Protein AF-A0A2D9IDE9-F1 (afdb_monomer_lite)

Secondary structure (DSSP, 8-state):
-HHHHHHHTTTT--TTSEEE-SSTT-EEE---SHHHHHHHHHHHHHHT--EEEEEE-----GGGPPEEEEEEE-TTGGG--TT------------TT--S---HHHHHHHHHHHHHHHHHHHHTTTT-HHHHHHHHHHHHHSPPHHHHHHHHHTT-SS--HHHHHHHHHHHHHHHHHHHHHHHHHHHHHHHHHTTSSSSTTS-----TT-SS--HHHHHHHHHHHHHHHHHHHHTTHHHHHHHHHT-EEEEE----SSSS--TTHHHHHHS-----PPPPGGGGGGPPPPPEEEEESS-SSEE-SSEEEEETTHHHHTTBGGG-GGGHHHHHHHHHHHHHHHHHHHHHHHHHHH-TTS-HHHHTT--EEEHHHHHHHHHHHHHHHHHHHHHHHHHHHHHTT-HHHHHHHHHHHHHHHHHHHHHHHHHHHHTSTT-HHHHHHHHHHHHHT-GGGGTSHHHHHHHHHHHHHGGGTT-TTHHHHHHHHHHHHHHSGGG-TT-TTHHHHHHHHHH-HHHHHHHHHHHHHHHHHIIIII--HHHHHHHH--SS-GGG-SS-EEETTTEEEPPPBS-HHHHHHHHS-BSS--HHHHHHHHHHHHHSB-----GGG-

pLDDT: mean 78.03, std 16.92, range [27.45, 98.25]

Structure (mmCIF, N/CA/C/O backbone):
data_AF-A0A2D9IDE9-F1
#
_entry.id   AF-A0A2D9IDE9-F1
#
loop_
_atom_site.group_PDB
_atom_site.id
_atom_site.type_symbol
_atom_site.label_atom_id
_atom_site.label_alt_id
_atom_site.label_comp_id
_atom_site.label_asym_id
_atom_site.label_entity_id
_atom_site.label_seq_id
_atom_site.pdbx_PDB_ins_code
_atom_site.Cartn_x
_atom_site.Cartn_y
_atom_site.Cartn_z
_atom_site.occupancy
_atom_site.B_iso_or_equiv
_atom_site.auth_seq_id
_atom_site.auth_comp_id
_atom_site.auth_asym_id
_atom_site.auth_atom_id
_atom_site.pdbx_PDB_model_num
ATOM 1 N N . MET A 1 1 ? 10.070 -7.033 -34.170 1.00 42.06 1 MET A N 1
ATOM 2 C CA . MET A 1 1 ? 11.084 -6.392 -33.313 1.00 42.06 1 MET A CA 1
ATOM 3 C C . MET A 1 1 ? 12.134 -7.372 -32.835 1.00 42.06 1 MET A C 1
ATOM 5 O O . MET A 1 1 ? 13.087 -7.530 -33.562 1.00 42.06 1 MET A O 1
ATOM 9 N N . TYR A 1 2 ? 12.007 -8.083 -31.712 1.00 41.81 2 TYR A N 1
ATOM 10 C CA . TYR A 1 2 ? 13.150 -8.846 -31.166 1.00 41.81 2 TYR A CA 1
ATOM 11 C C . TYR A 1 2 ? 13.712 -9.980 -32.053 1.00 41.81 2 TYR A C 1
ATOM 13 O O . TYR A 1 2 ? 14.916 -10.207 -32.024 1.00 41.81 2 TYR A O 1
ATOM 21 N N . ASN A 1 3 ? 12.882 -10.665 -32.849 1.00 37.94 3 ASN A N 1
ATOM 22 C CA . ASN A 1 3 ? 13.282 -11.901 -33.548 1.00 37.94 3 ASN A CA 1
ATOM 23 C C . ASN A 1 3 ? 14.329 -11.681 -34.651 1.00 37.94 3 ASN A C 1
ATOM 25 O O . ASN A 1 3 ? 15.224 -12.499 -34.807 1.00 37.94 3 ASN A O 1
ATOM 29 N N . GLU A 1 4 ? 14.261 -10.567 -35.387 1.00 43.75 4 GLU A N 1
ATOM 30 C CA . GLU A 1 4 ? 15.246 -10.266 -36.441 1.00 43.75 4 GLU A CA 1
ATOM 31 C C . GLU A 1 4 ? 16.600 -9.831 -35.861 1.00 43.75 4 GLU A C 1
ATOM 33 O O . GLU A 1 4 ? 17.638 -10.108 -36.454 1.00 43.75 4 GLU A O 1
ATOM 38 N N . LEU A 1 5 ? 16.604 -9.202 -34.676 1.00 45.38 5 LEU A N 1
ATOM 39 C CA . LEU A 1 5 ? 17.832 -8.826 -33.964 1.00 45.38 5 LEU A CA 1
ATOM 40 C C . LEU A 1 5 ? 18.596 -10.078 -33.490 1.00 45.38 5 LEU A C 1
ATOM 42 O O . LEU A 1 5 ? 19.822 -10.095 -33.443 1.00 45.38 5 LEU A O 1
ATOM 46 N N . GLN A 1 6 ? 17.864 -11.137 -33.131 1.00 44.41 6 GLN A N 1
ATOM 47 C CA . GLN A 1 6 ? 18.376 -12.335 -32.461 1.00 44.41 6 GLN A CA 1
ATOM 48 C C . GLN A 1 6 ? 19.184 -13.283 -33.333 1.00 44.41 6 GLN A C 1
ATOM 50 O O . GLN A 1 6 ? 20.200 -13.805 -32.879 1.00 44.41 6 GLN A O 1
ATOM 55 N N . THR A 1 7 ? 18.774 -13.507 -34.574 1.00 49.62 7 THR A N 1
ATOM 56 C CA . THR A 1 7 ? 19.414 -14.552 -35.381 1.00 49.62 7 THR A CA 1
ATOM 57 C C . THR A 1 7 ? 20.647 -14.053 -36.129 1.00 49.62 7 THR A C 1
ATOM 59 O O . THR A 1 7 ? 21.540 -14.849 -36.387 1.00 49.62 7 THR A O 1
ATOM 62 N N . GLU A 1 8 ? 20.717 -12.762 -36.468 1.00 52.06 8 GLU A N 1
ATOM 63 C CA . GLU A 1 8 ? 21.784 -12.223 -37.327 1.00 52.06 8 GLU A CA 1
ATOM 64 C C . GLU A 1 8 ? 22.810 -11.360 -36.572 1.00 52.06 8 GLU A C 1
ATOM 66 O O . GLU A 1 8 ? 24.004 -11.439 -36.866 1.00 52.06 8 GLU A O 1
ATOM 71 N N . LEU A 1 9 ? 22.368 -10.571 -35.580 1.00 52.62 9 LEU A N 1
ATOM 72 C CA . LEU A 1 9 ? 23.248 -9.737 -34.750 1.00 52.62 9 LEU A CA 1
ATOM 73 C C . LEU A 1 9 ? 23.774 -10.536 -33.550 1.00 52.62 9 LEU A C 1
ATOM 75 O O . LEU A 1 9 ? 24.980 -10.688 -33.388 1.00 52.62 9 LEU A O 1
ATOM 79 N N . PHE A 1 10 ? 22.892 -11.126 -32.735 1.00 56.78 10 PHE A N 1
ATOM 80 C CA . PHE A 1 10 ? 23.319 -11.848 -31.527 1.00 56.78 10 PHE A CA 1
ATOM 81 C C . PHE A 1 10 ? 24.116 -13.133 -31.808 1.00 56.78 10 PHE A C 1
ATOM 83 O O . PHE A 1 10 ? 24.872 -13.563 -30.943 1.00 56.78 10 PHE A O 1
ATOM 90 N N . SER A 1 11 ? 24.014 -13.726 -33.004 1.00 55.84 11 SER A N 1
ATOM 91 C CA . SER A 1 11 ? 24.905 -14.824 -33.416 1.00 55.84 11 SER A CA 1
ATOM 92 C C . SER A 1 11 ? 26.345 -14.366 -33.681 1.00 55.84 11 SER A C 1
ATOM 94 O O . SER A 1 11 ? 27.252 -15.197 -33.702 1.00 55.84 11 SER A O 1
ATOM 96 N N . LYS A 1 12 ? 26.541 -13.069 -33.958 1.00 55.78 12 LYS A N 1
ATOM 97 C CA . LYS A 1 12 ? 27.844 -12.442 -34.228 1.00 55.78 12 LYS A CA 1
ATOM 98 C C . LYS A 1 12 ? 28.440 -11.786 -32.977 1.00 55.78 12 LYS A C 1
ATOM 100 O O . LYS A 1 12 ? 29.659 -11.754 -32.853 1.00 55.78 12 LYS A O 1
ATOM 105 N N . LEU A 1 13 ? 27.595 -11.349 -32.041 1.00 53.41 13 LEU A N 1
ATOM 106 C CA . LEU A 1 13 ? 28.005 -10.792 -30.751 1.00 53.41 13 LEU A CA 1
ATOM 107 C C . LEU A 1 13 ? 28.599 -11.880 -29.839 1.00 53.41 13 LEU A C 1
ATOM 109 O O . LEU A 1 13 ? 27.983 -12.921 -29.589 1.00 53.41 13 LEU A O 1
ATOM 113 N N . LYS A 1 14 ? 29.791 -11.635 -29.298 1.00 52.34 14 LYS A N 1
ATOM 114 C CA . LYS A 1 14 ? 30.396 -12.451 -28.241 1.00 52.34 14 LYS A CA 1
ATOM 115 C C . LYS A 1 14 ? 29.742 -12.124 -26.894 1.00 52.34 14 LYS A C 1
ATOM 117 O O . LYS A 1 14 ? 29.057 -11.120 -26.694 1.00 52.34 14 LYS A O 1
ATOM 122 N N . LEU A 1 15 ? 29.965 -13.009 -25.925 1.00 48.19 15 LEU A N 1
ATOM 123 C CA . LEU A 1 15 ? 29.579 -12.799 -24.530 1.00 48.19 15 LEU A CA 1
ATOM 124 C C . LEU A 1 15 ? 30.257 -11.523 -23.996 1.00 48.19 15 LEU A C 1
ATOM 126 O O . LEU A 1 15 ? 31.466 -11.523 -23.785 1.00 48.19 15 LEU A O 1
ATOM 130 N N . GLY A 1 16 ? 29.472 -10.468 -23.762 1.00 52.81 16 GLY A N 1
ATOM 131 C CA . GLY A 1 16 ? 29.961 -9.160 -23.300 1.00 52.81 16 GLY A CA 1
ATOM 132 C C . GLY A 1 16 ? 29.638 -7.989 -24.232 1.00 52.81 16 GLY A C 1
ATOM 133 O O . GLY A 1 16 ? 29.608 -6.854 -23.758 1.00 52.81 16 GLY A O 1
ATOM 134 N N . ASP A 1 17 ? 29.295 -8.263 -25.494 1.00 60.16 17 ASP A N 1
ATOM 135 C CA . ASP A 1 17 ? 29.157 -7.237 -26.544 1.00 60.16 17 ASP A CA 1
ATOM 136 C C . ASP A 1 17 ? 27.770 -6.558 -26.556 1.00 60.16 17 ASP A C 1
ATOM 138 O O . ASP A 1 17 ? 27.530 -5.597 -27.281 1.00 60.16 17 ASP A O 1
ATOM 142 N N . GLY A 1 18 ? 26.829 -7.028 -25.729 1.00 60.59 18 GLY A N 1
ATOM 143 C CA . GLY A 1 18 ? 25.476 -6.480 -25.620 1.00 60.59 18 GLY A CA 1
ATOM 144 C C . GLY A 1 18 ? 24.990 -6.427 -24.174 1.00 60.59 18 GLY A C 1
ATOM 145 O O . GLY A 1 18 ? 25.112 -7.399 -23.429 1.00 60.59 18 GLY A O 1
ATOM 146 N N . TRP A 1 19 ? 24.448 -5.281 -23.766 1.00 67.25 19 TRP A N 1
ATOM 147 C CA . TRP A 1 19 ? 23.987 -5.007 -22.407 1.00 67.25 19 TRP A CA 1
ATOM 148 C C . TRP A 1 19 ? 22.511 -4.600 -22.423 1.00 67.25 19 TRP A C 1
ATOM 150 O O . TRP A 1 19 ? 22.120 -3.617 -23.057 1.00 67.25 19 TRP A O 1
ATOM 160 N N . LEU A 1 20 ? 21.684 -5.341 -21.680 1.00 66.75 20 LEU A N 1
ATOM 161 C CA . LEU A 1 20 ? 20.317 -4.931 -21.367 1.00 66.75 20 LEU A CA 1
ATOM 162 C C . LEU A 1 20 ? 20.356 -3.960 -20.186 1.00 66.75 20 LEU A C 1
ATOM 164 O O . LEU A 1 20 ? 20.852 -4.295 -19.109 1.00 66.75 20 LEU A O 1
ATOM 168 N N . THR A 1 21 ? 19.815 -2.764 -20.378 1.00 70.31 21 THR A N 1
ATOM 169 C CA . THR A 1 21 ? 19.781 -1.744 -19.323 1.00 70.31 21 THR A CA 1
ATOM 170 C C . THR A 1 21 ? 18.435 -1.747 -18.587 1.00 70.31 21 THR A C 1
ATOM 172 O O . THR A 1 21 ? 17.471 -2.384 -19.012 1.00 70.31 21 THR A O 1
ATOM 175 N N . LEU A 1 22 ? 18.339 -0.999 -17.482 1.00 69.00 22 LEU A N 1
ATOM 176 C CA . LEU A 1 22 ? 17.070 -0.774 -16.774 1.00 69.00 22 LEU A CA 1
ATOM 177 C C . LEU A 1 22 ? 16.202 0.326 -17.402 1.00 69.00 22 LEU A C 1
ATOM 179 O O . LEU A 1 22 ? 15.096 0.584 -16.914 1.00 69.00 22 LEU A O 1
ATOM 183 N N . GLY A 1 23 ? 16.660 0.957 -18.481 1.00 70.81 23 GLY A N 1
ATOM 184 C CA . GLY A 1 23 ? 15.837 1.841 -19.291 1.00 70.81 23 GLY A CA 1
ATOM 185 C C . GLY A 1 23 ? 14.775 1.083 -20.080 1.00 70.81 23 GLY A C 1
ATOM 186 O O . GLY A 1 23 ? 14.683 -0.145 -20.032 1.00 70.81 23 GLY A O 1
ATOM 187 N N . TYR A 1 24 ? 13.910 1.819 -20.772 1.00 69.12 24 TYR A N 1
ATOM 188 C CA . TYR A 1 24 ? 12.757 1.218 -21.433 1.00 69.12 24 TYR A CA 1
ATOM 189 C C . TYR A 1 24 ? 13.172 0.622 -22.775 1.00 69.12 24 TYR A C 1
ATOM 191 O O . TYR A 1 24 ? 13.404 1.370 -23.719 1.00 69.12 24 TYR A O 1
ATOM 199 N N . TYR A 1 25 ? 13.277 -0.709 -22.851 1.00 61.88 25 TYR A N 1
ATOM 200 C CA . TYR A 1 25 ? 13.777 -1.428 -24.035 1.00 61.88 25 TYR A CA 1
ATOM 201 C C . TYR A 1 25 ? 15.125 -0.912 -24.556 1.00 61.88 25 TYR A C 1
ATOM 203 O O . TYR A 1 25 ? 15.403 -0.941 -25.752 1.00 61.88 25 TYR A O 1
ATOM 211 N N . ASN A 1 26 ? 15.963 -0.427 -23.646 1.00 69.38 26 ASN A N 1
ATOM 212 C CA . ASN A 1 26 ? 17.259 0.121 -23.987 1.00 69.38 26 ASN A CA 1
ATOM 213 C C . ASN A 1 26 ? 18.296 -0.995 -24.035 1.00 69.38 26 ASN A C 1
ATOM 215 O O . ASN A 1 26 ? 18.638 -1.586 -23.001 1.00 69.38 26 ASN A O 1
ATOM 219 N N . PHE A 1 27 ? 18.820 -1.206 -25.232 1.00 73.12 27 PHE A N 1
ATOM 220 C CA . PHE A 1 27 ? 19.991 -2.022 -25.476 1.00 73.12 27 PHE A CA 1
ATOM 221 C C . PHE A 1 27 ? 21.198 -1.141 -25.712 1.00 73.12 27 PHE A C 1
ATOM 223 O O . PHE A 1 27 ? 21.112 -0.139 -26.419 1.00 73.12 27 PHE A O 1
ATOM 230 N N . VAL A 1 28 ? 22.319 -1.547 -25.135 1.00 76.44 28 VAL A N 1
ATOM 231 C CA . VAL A 1 28 ? 23.626 -1.003 -25.477 1.00 76.44 28 VAL A CA 1
ATOM 232 C C . VAL A 1 28 ? 24.385 -2.115 -26.176 1.00 76.44 28 VAL A C 1
ATOM 234 O O . VAL A 1 28 ? 24.528 -3.203 -25.621 1.00 76.44 28 VAL A O 1
ATOM 237 N N . PHE A 1 29 ? 24.833 -1.845 -27.394 1.00 78.31 29 PHE A N 1
ATOM 238 C CA . PHE A 1 29 ? 25.668 -2.754 -28.165 1.00 78.31 29 PHE A CA 1
ATOM 239 C C . PHE A 1 29 ? 27.051 -2.134 -28.312 1.00 78.31 29 PHE A C 1
ATOM 241 O O . PHE A 1 29 ? 27.166 -0.948 -28.620 1.00 78.31 29 PHE A O 1
ATOM 248 N N . PHE A 1 30 ? 28.079 -2.938 -28.079 1.00 79.75 30 PHE A N 1
ATOM 249 C CA . PHE A 1 30 ? 29.457 -2.610 -28.404 1.00 79.75 30 PHE A CA 1
ATOM 250 C C . PHE A 1 30 ? 29.744 -3.242 -29.761 1.00 79.75 30 PHE A C 1
ATOM 252 O O . PHE A 1 30 ? 29.710 -4.462 -29.891 1.00 79.75 30 PHE A O 1
ATOM 259 N N . LEU A 1 31 ? 29.925 -2.402 -30.777 1.00 82.69 31 LEU A N 1
ATOM 260 C CA . LEU A 1 31 ? 30.106 -2.830 -32.162 1.00 82.69 31 LEU A CA 1
ATOM 261 C C . LEU A 1 31 ? 31.548 -2.538 -32.575 1.00 82.69 31 LEU A C 1
ATOM 263 O O . LEU A 1 31 ? 32.043 -1.440 -32.319 1.00 82.69 31 LEU A O 1
ATOM 267 N N . GLU A 1 32 ? 32.215 -3.513 -33.192 1.00 81.38 32 GLU A N 1
ATOM 268 C CA . GLU A 1 32 ? 33.626 -3.401 -33.595 1.00 81.38 32 GLU A CA 1
ATOM 269 C C . GLU A 1 32 ? 33.769 -3.103 -35.099 1.00 81.38 32 GLU A C 1
ATOM 271 O O . GLU A 1 32 ? 34.848 -2.712 -35.548 1.00 81.38 32 GLU A O 1
ATOM 276 N N . SER A 1 33 ? 32.704 -3.286 -35.893 1.00 82.50 33 SER A N 1
ATOM 277 C CA . SER A 1 33 ? 32.753 -3.170 -37.358 1.00 82.50 33 SER A CA 1
ATOM 278 C C . SER A 1 33 ? 31.588 -2.390 -37.980 1.00 82.50 33 SER A C 1
ATOM 280 O O . SER A 1 33 ? 30.450 -2.437 -37.511 1.00 82.50 33 SER A O 1
ATOM 282 N N . ASP A 1 34 ? 31.857 -1.733 -39.113 1.00 82.69 34 ASP A N 1
ATOM 283 C CA . ASP A 1 34 ? 30.854 -0.996 -39.901 1.00 82.69 34 ASP A CA 1
ATOM 284 C C . ASP A 1 34 ? 29.711 -1.894 -40.417 1.00 82.69 34 ASP A C 1
ATOM 286 O O . ASP A 1 34 ? 28.575 -1.439 -40.579 1.00 82.69 34 ASP A O 1
ATOM 290 N N . ASP A 1 35 ? 29.988 -3.182 -40.647 1.00 82.00 35 ASP A N 1
ATOM 291 C CA . ASP A 1 35 ? 28.985 -4.170 -41.060 1.00 82.00 35 ASP A CA 1
ATOM 292 C C . ASP A 1 35 ? 27.948 -4.409 -39.948 1.00 82.00 35 ASP A C 1
ATOM 294 O O . ASP A 1 35 ? 26.750 -4.514 -40.217 1.00 82.00 35 ASP A O 1
ATOM 298 N N . GLU A 1 36 ? 28.388 -4.468 -38.687 1.00 80.62 36 GLU A N 1
ATOM 299 C CA . GLU A 1 36 ? 27.498 -4.614 -37.528 1.00 80.62 36 GLU A CA 1
ATOM 300 C C . GLU A 1 36 ? 26.668 -3.350 -37.294 1.00 80.62 36 GLU A C 1
ATOM 302 O O . GLU A 1 36 ? 25.471 -3.440 -37.007 1.00 80.62 36 GLU A O 1
ATOM 307 N N . VAL A 1 37 ? 27.284 -2.176 -37.468 1.00 83.62 37 VAL A N 1
ATOM 308 C CA . VAL A 1 37 ? 26.596 -0.878 -37.402 1.00 83.62 37 VAL A CA 1
ATOM 309 C C . VAL A 1 37 ? 25.499 -0.805 -38.465 1.00 83.62 37 VAL A C 1
ATOM 311 O O . VAL A 1 37 ? 24.356 -0.472 -38.149 1.00 83.62 37 VAL A O 1
ATOM 314 N N . SER A 1 38 ? 25.816 -1.177 -39.707 1.00 84.38 38 SER A N 1
ATOM 315 C CA . SER A 1 38 ? 24.858 -1.187 -40.821 1.00 84.38 38 SER A CA 1
ATOM 316 C C . SER A 1 38 ? 23.686 -2.133 -40.554 1.00 84.38 38 SER A C 1
ATOM 318 O O . SER A 1 38 ? 22.530 -1.770 -40.763 1.00 84.38 38 SER A O 1
ATOM 320 N N . LEU A 1 39 ? 23.963 -3.315 -39.998 1.00 82.25 39 LEU A N 1
ATOM 321 C CA . LEU A 1 39 ? 22.931 -4.287 -39.639 1.00 82.25 39 LEU A CA 1
ATOM 322 C C . LEU A 1 39 ? 21.986 -3.764 -38.544 1.00 82.25 39 LEU A C 1
ATOM 324 O O . LEU A 1 39 ? 20.774 -3.997 -38.609 1.00 82.25 39 LEU A O 1
ATOM 328 N N . LEU A 1 40 ? 22.514 -3.034 -37.554 1.00 81.62 40 LEU A N 1
ATOM 329 C CA . LEU A 1 40 ? 21.703 -2.389 -36.518 1.00 81.62 40 LEU A CA 1
ATOM 330 C C . LEU A 1 40 ? 20.856 -1.240 -37.091 1.00 81.62 40 LEU A C 1
ATOM 332 O O . LEU A 1 40 ? 19.686 -1.109 -36.726 1.00 81.62 40 LEU A O 1
ATOM 336 N N . ILE A 1 41 ? 21.410 -0.441 -38.007 1.00 84.69 41 ILE A N 1
ATOM 337 C CA . ILE A 1 41 ? 20.674 0.623 -38.707 1.00 84.69 41 ILE A CA 1
ATOM 338 C C . ILE A 1 41 ? 19.493 0.027 -39.486 1.00 84.69 41 ILE A C 1
ATOM 340 O O . ILE A 1 41 ? 18.348 0.444 -39.290 1.00 84.69 41 ILE A O 1
ATOM 344 N N . ASP A 1 42 ? 19.742 -1.001 -40.299 1.00 80.56 42 ASP A N 1
ATOM 345 C CA . ASP A 1 42 ? 18.706 -1.691 -41.075 1.00 80.56 42 ASP A CA 1
ATOM 346 C C . ASP A 1 42 ? 17.626 -2.293 -40.174 1.00 80.56 42 ASP A C 1
ATOM 348 O O . ASP A 1 42 ? 16.429 -2.250 -40.479 1.00 80.56 42 ASP A O 1
ATOM 352 N N . PHE A 1 43 ? 18.035 -2.858 -39.038 1.00 79.19 43 PHE A N 1
ATOM 353 C CA . PHE A 1 43 ? 17.104 -3.329 -38.026 1.00 79.19 43 PHE A CA 1
ATOM 354 C C . PHE A 1 43 ? 16.212 -2.197 -37.506 1.00 79.19 43 PHE A C 1
ATOM 356 O O . PHE A 1 43 ? 14.988 -2.365 -37.448 1.00 79.19 43 PHE A O 1
ATOM 363 N N . CYS A 1 44 ? 16.810 -1.061 -37.137 1.00 80.12 44 CYS A N 1
ATOM 364 C CA . CYS A 1 44 ? 16.096 0.090 -36.604 1.00 80.12 44 CYS A CA 1
ATOM 365 C C . CYS A 1 44 ? 15.061 0.632 -37.593 1.00 80.12 44 CYS A C 1
ATOM 367 O O . CYS A 1 44 ? 13.912 0.841 -37.200 1.00 80.12 44 CYS A O 1
ATOM 369 N N . HIS A 1 45 ? 15.416 0.761 -38.872 1.00 80.81 45 HIS A N 1
ATOM 370 C CA . HIS A 1 45 ? 14.478 1.179 -39.916 1.00 80.81 45 HIS A CA 1
ATOM 371 C C . HIS A 1 45 ? 13.335 0.180 -40.121 1.00 80.81 45 HIS A C 1
ATOM 373 O O . HIS A 1 45 ? 12.171 0.581 -40.155 1.00 80.81 45 HIS A O 1
ATOM 379 N N . ARG A 1 46 ? 13.630 -1.126 -40.206 1.00 75.62 46 ARG A N 1
ATOM 380 C CA . ARG A 1 46 ? 12.598 -2.170 -40.382 1.00 75.62 46 ARG A CA 1
ATOM 381 C C . ARG A 1 46 ? 11.582 -2.210 -39.247 1.00 75.62 46 ARG A C 1
ATOM 383 O O . ARG A 1 46 ? 10.435 -2.600 -39.457 1.00 75.62 46 ARG A O 1
ATOM 390 N N . ASN A 1 47 ? 12.020 -1.857 -38.045 1.00 69.88 47 ASN A N 1
ATOM 391 C CA . ASN A 1 47 ? 11.257 -2.050 -36.822 1.00 69.88 47 ASN A CA 1
ATOM 392 C C . ASN A 1 47 ? 10.758 -0.745 -36.186 1.00 69.88 47 ASN A C 1
ATOM 394 O O . ASN A 1 47 ? 10.182 -0.806 -35.101 1.00 69.88 47 ASN A O 1
ATOM 398 N N . ASP A 1 48 ? 10.945 0.399 -36.850 1.00 73.88 48 ASP A N 1
ATOM 399 C CA . ASP A 1 48 ? 10.566 1.723 -36.339 1.00 73.88 48 ASP A CA 1
ATOM 400 C C . ASP A 1 48 ? 11.204 2.029 -34.961 1.00 73.88 48 ASP A C 1
ATOM 402 O O . ASP A 1 48 ? 10.594 2.598 -34.052 1.00 73.88 48 ASP A O 1
ATOM 406 N N . CYS A 1 49 ? 12.468 1.619 -34.788 1.00 74.00 49 CYS A N 1
ATOM 407 C CA . CYS A 1 49 ? 13.244 1.852 -33.571 1.00 74.00 49 CYS A CA 1
ATOM 408 C C . CYS A 1 49 ? 14.142 3.085 -33.705 1.00 74.00 49 CYS A C 1
ATOM 410 O O . CYS A 1 49 ? 14.875 3.235 -34.678 1.00 74.00 49 CYS A O 1
ATOM 412 N N . ARG A 1 50 ? 14.173 3.912 -32.658 1.00 78.44 50 ARG A N 1
ATOM 413 C CA . ARG A 1 50 ? 15.150 4.999 -32.526 1.00 78.44 50 ARG A CA 1
ATOM 414 C C . ARG A 1 50 ? 16.445 4.492 -31.913 1.00 78.44 50 ARG A C 1
ATOM 416 O O . ARG A 1 50 ? 16.391 3.702 -30.970 1.00 78.44 50 ARG A O 1
ATOM 423 N N . ALA A 1 51 ? 17.578 4.987 -32.393 1.00 81.50 51 ALA A N 1
ATOM 424 C CA . ALA A 1 51 ? 18.887 4.660 -31.838 1.00 81.50 51 ALA A CA 1
ATOM 425 C C . ALA A 1 51 ? 19.839 5.857 -31.888 1.00 81.50 51 ALA A C 1
ATOM 427 O O . ALA A 1 51 ? 19.653 6.788 -32.669 1.00 81.50 51 ALA A O 1
ATOM 428 N N . GLU A 1 52 ? 20.863 5.801 -31.044 1.00 83.06 52 GLU A N 1
ATOM 429 C CA . GLU A 1 52 ? 22.028 6.675 -31.120 1.00 83.06 52 GLU A CA 1
ATOM 430 C C . GLU A 1 52 ? 23.262 5.806 -31.325 1.00 83.06 52 GLU A C 1
ATOM 432 O O . GLU A 1 52 ? 23.455 4.833 -30.592 1.00 83.06 52 GLU A O 1
ATOM 437 N N . ILE A 1 53 ? 24.098 6.163 -32.293 1.00 85.25 53 ILE A N 1
ATOM 438 C CA . ILE A 1 53 ? 25.365 5.483 -32.557 1.00 85.25 53 ILE A CA 1
ATOM 439 C C . ILE A 1 53 ? 26.477 6.427 -32.139 1.00 85.25 53 ILE A C 1
ATOM 441 O O . ILE A 1 53 ? 26.640 7.503 -32.711 1.00 85.25 53 ILE A O 1
ATOM 445 N N . TRP A 1 54 ? 27.205 6.027 -31.106 1.00 84.69 54 TRP A N 1
ATOM 446 C CA . TRP A 1 54 ? 28.287 6.804 -30.527 1.00 84.69 54 TRP A CA 1
ATOM 447 C C . TRP A 1 54 ? 29.599 6.237 -31.055 1.00 84.69 54 TRP A C 1
ATOM 449 O O . TRP A 1 54 ? 29.977 5.119 -30.708 1.00 84.69 54 TRP A O 1
ATOM 459 N N . HIS A 1 55 ? 30.282 6.999 -31.900 1.00 82.94 55 HIS A N 1
ATOM 460 C CA . HIS A 1 55 ? 31.584 6.622 -32.437 1.00 82.94 55 HIS A CA 1
ATOM 461 C C . HIS A 1 55 ? 32.650 6.978 -31.397 1.00 82.94 55 HIS A C 1
ATOM 463 O O . HIS A 1 55 ? 32.772 8.130 -30.976 1.00 82.94 55 HIS A O 1
ATOM 469 N N . VAL A 1 56 ? 33.340 5.966 -30.873 1.00 77.19 56 VAL A N 1
ATOM 470 C CA . VAL A 1 56 ? 34.314 6.127 -29.785 1.00 77.19 56 VAL A CA 1
ATOM 471 C C . VAL A 1 56 ? 35.719 6.173 -30.376 1.00 77.19 56 VAL A C 1
ATOM 473 O O . VAL A 1 56 ? 36.107 5.287 -31.128 1.00 77.19 56 VAL A O 1
ATOM 476 N N . LEU A 1 57 ? 36.476 7.219 -30.036 1.00 68.12 57 LEU A N 1
ATOM 477 C CA . LEU A 1 57 ? 37.753 7.545 -30.677 1.00 68.12 57 LEU A CA 1
ATOM 478 C C . LEU A 1 57 ? 38.971 6.751 -30.174 1.00 68.12 57 LEU A C 1
ATOM 480 O O . LEU A 1 57 ? 39.973 6.728 -30.885 1.00 68.12 57 LEU A O 1
ATOM 484 N N . ASP A 1 58 ? 38.949 6.186 -28.958 1.00 61.09 58 ASP A N 1
ATOM 485 C CA . ASP A 1 58 ? 40.153 5.589 -28.353 1.00 61.09 58 ASP A CA 1
ATOM 486 C C . ASP A 1 58 ? 39.846 4.487 -27.316 1.00 61.09 58 ASP A C 1
ATOM 488 O O . ASP A 1 58 ? 38.839 4.557 -26.608 1.00 61.09 58 ASP A O 1
ATOM 492 N N . GLU A 1 59 ? 40.755 3.510 -27.183 1.00 54.12 59 GLU A N 1
ATOM 493 C CA . GLU A 1 59 ? 40.714 2.386 -26.216 1.00 54.12 59 GLU A CA 1
ATOM 494 C C . GLU A 1 59 ? 41.010 2.817 -24.759 1.00 54.12 59 GLU A C 1
ATOM 496 O O . GLU A 1 59 ? 41.221 1.983 -23.875 1.00 54.12 59 GLU A O 1
ATOM 501 N N . SER A 1 60 ? 41.083 4.120 -24.476 1.00 46.03 60 SER A N 1
ATOM 502 C CA . SER A 1 60 ? 41.371 4.610 -23.128 1.00 46.03 60 SER A CA 1
ATOM 503 C C . SER A 1 60 ? 40.215 4.291 -22.179 1.00 46.03 60 SER A C 1
ATOM 505 O O . SER A 1 60 ? 39.065 4.539 -22.530 1.00 46.03 60 SER A O 1
ATOM 507 N N . ASP A 1 61 ? 40.550 3.755 -20.995 1.00 47.62 61 ASP A N 1
ATOM 508 C CA . ASP A 1 61 ? 39.662 3.361 -19.889 1.00 47.62 61 ASP A CA 1
ATOM 509 C C . ASP A 1 61 ? 38.267 4.013 -19.921 1.00 47.62 61 ASP A C 1
ATOM 511 O O . ASP A 1 61 ? 38.148 5.232 -20.036 1.00 47.62 61 ASP A O 1
ATOM 515 N N . ILE A 1 62 ? 37.220 3.210 -19.674 1.00 50.00 62 ILE A N 1
ATOM 516 C CA . ILE A 1 62 ? 35.780 3.576 -19.610 1.00 50.00 62 ILE A CA 1
ATOM 517 C C . ILE A 1 62 ? 35.497 4.901 -18.854 1.00 50.00 62 ILE A C 1
ATOM 519 O O . ILE A 1 62 ? 34.450 5.519 -19.039 1.00 50.00 62 ILE A O 1
ATOM 523 N N . ALA A 1 63 ? 36.420 5.352 -18.004 1.00 48.16 63 ALA A N 1
ATOM 524 C CA . ALA A 1 63 ? 36.366 6.615 -17.282 1.00 48.16 63 ALA A CA 1
ATOM 525 C C . ALA A 1 63 ? 36.496 7.893 -18.147 1.00 48.16 63 ALA A C 1
ATOM 527 O O . ALA A 1 63 ? 36.069 8.941 -17.663 1.00 48.16 63 ALA A O 1
ATOM 528 N N . ASP A 1 64 ? 37.053 7.849 -19.368 1.00 50.47 64 ASP A N 1
ATOM 529 C CA . ASP A 1 64 ? 37.281 9.052 -20.201 1.00 50.47 64 ASP A CA 1
ATOM 530 C C . ASP A 1 64 ? 37.010 8.802 -21.703 1.00 50.47 64 ASP A C 1
ATOM 532 O O . ASP A 1 64 ? 37.852 9.031 -22.572 1.00 50.47 64 ASP A O 1
ATOM 536 N N . ILE A 1 65 ? 35.809 8.298 -22.016 1.00 58.00 65 ILE A N 1
ATOM 537 C CA . ILE A 1 65 ? 35.364 8.040 -23.395 1.00 58.00 65 ILE A CA 1
ATOM 538 C C . ILE A 1 65 ? 35.236 9.365 -24.159 1.00 58.00 65 ILE A C 1
ATOM 540 O O . ILE A 1 65 ? 34.381 10.202 -23.854 1.00 58.00 65 ILE A O 1
ATOM 544 N N . ARG A 1 66 ? 36.049 9.534 -25.207 1.00 62.22 66 ARG A N 1
ATOM 545 C CA . ARG A 1 66 ? 35.906 10.623 -26.182 1.00 62.22 66 ARG A CA 1
ATOM 546 C C . ARG A 1 66 ? 35.118 10.131 -27.387 1.00 62.22 66 ARG A C 1
ATOM 548 O O . ARG A 1 66 ? 35.508 9.163 -28.031 1.00 62.22 66 ARG A O 1
ATOM 555 N N . CYS A 1 67 ? 34.025 10.822 -27.686 1.00 66.62 67 CYS A N 1
ATOM 556 C CA . CYS A 1 67 ? 33.189 10.559 -28.849 1.00 66.62 67 CYS A CA 1
ATOM 557 C C . CYS A 1 67 ? 33.464 11.627 -29.918 1.00 66.62 67 CYS A C 1
ATOM 559 O O . CYS A 1 67 ? 33.414 12.820 -29.605 1.00 66.62 67 CYS A O 1
ATOM 561 N N . ASP A 1 68 ? 33.798 11.227 -31.146 1.00 70.12 68 ASP A N 1
ATOM 562 C CA . ASP A 1 68 ? 33.943 12.158 -32.279 1.00 70.12 68 ASP A CA 1
ATOM 563 C C . ASP A 1 68 ? 32.608 12.505 -32.918 1.00 70.12 68 ASP A C 1
ATOM 565 O O . ASP A 1 68 ? 32.420 13.631 -33.392 1.00 70.12 68 ASP A O 1
ATOM 569 N N . LYS A 1 69 ? 31.695 11.535 -32.954 1.00 81.06 69 LYS A N 1
ATOM 570 C CA . LYS A 1 69 ? 30.459 11.631 -33.712 1.00 81.06 69 LYS A CA 1
ATOM 571 C C . LYS A 1 69 ? 29.341 10.851 -33.037 1.00 81.06 69 LYS A C 1
ATOM 573 O O . LYS A 1 69 ? 29.519 9.712 -32.618 1.00 81.06 69 LYS A O 1
ATOM 578 N N . ILE A 1 70 ? 28.162 11.463 -32.994 1.00 81.50 70 ILE A N 1
ATOM 579 C CA . ILE A 1 70 ? 26.927 10.807 -32.570 1.00 81.50 70 ILE A CA 1
ATOM 580 C C . ILE A 1 70 ? 25.952 10.877 -33.735 1.00 81.50 70 ILE A C 1
ATOM 582 O O . ILE A 1 70 ? 25.540 11.971 -34.129 1.00 81.50 70 ILE A O 1
ATOM 586 N N . ASP A 1 71 ? 25.612 9.716 -34.286 1.00 84.19 71 ASP A N 1
ATOM 587 C CA . ASP A 1 71 ? 24.577 9.587 -35.305 1.00 84.19 71 ASP A CA 1
ATOM 588 C C . ASP A 1 71 ? 23.239 9.262 -34.643 1.00 84.19 71 ASP A C 1
ATOM 590 O O . ASP A 1 71 ? 23.161 8.434 -33.733 1.00 84.19 71 ASP A O 1
ATOM 594 N N . TYR A 1 72 ? 22.176 9.910 -35.111 1.00 83.81 72 TYR A N 1
ATOM 595 C CA . TYR A 1 72 ? 20.818 9.698 -34.626 1.00 83.81 72 TYR A CA 1
ATOM 596 C C . TYR A 1 72 ? 20.018 8.972 -35.698 1.00 83.81 72 TYR A C 1
ATOM 598 O O . TYR A 1 72 ? 19.966 9.421 -36.841 1.00 83.81 72 TYR A O 1
ATOM 606 N N . ILE A 1 73 ? 19.379 7.869 -35.319 1.00 81.31 73 ILE A N 1
ATOM 607 C CA . ILE A 1 73 ? 18.425 7.166 -36.173 1.00 81.31 73 ILE A CA 1
ATOM 608 C C . ILE A 1 73 ? 17.024 7.513 -35.676 1.00 81.31 73 ILE A C 1
ATOM 610 O O . ILE A 1 73 ? 16.626 7.071 -34.592 1.00 81.31 73 ILE A O 1
ATOM 614 N N . ASP A 1 74 ? 16.270 8.281 -36.463 1.00 78.81 74 ASP A N 1
ATOM 615 C CA . ASP A 1 74 ? 14.828 8.438 -36.282 1.00 78.81 74 ASP A CA 1
ATOM 616 C C . ASP A 1 74 ? 14.094 7.891 -37.520 1.00 78.81 74 ASP A C 1
ATOM 618 O O . ASP A 1 74 ? 14.047 8.552 -38.556 1.00 78.81 74 ASP A O 1
ATOM 622 N N . PRO A 1 75 ? 13.500 6.688 -37.444 1.00 68.19 75 PRO A N 1
ATOM 623 C CA . PRO A 1 75 ? 12.805 6.074 -38.578 1.00 68.19 75 PRO A CA 1
ATOM 624 C C . PRO A 1 75 ? 11.594 6.887 -39.063 1.00 68.19 75 PRO A C 1
ATOM 626 O O . PRO A 1 75 ? 11.106 6.669 -40.172 1.00 68.19 75 PRO A O 1
ATOM 629 N N . THR A 1 76 ? 11.136 7.867 -38.274 1.00 66.12 76 THR A N 1
ATOM 630 C CA . THR A 1 76 ? 10.065 8.787 -38.676 1.00 66.12 76 THR A CA 1
ATOM 631 C C . THR A 1 76 ? 10.533 9.943 -39.571 1.00 66.12 76 THR A C 1
ATOM 633 O O . THR A 1 76 ? 9.690 10.556 -40.231 1.00 66.12 76 THR A O 1
ATOM 636 N N . GLU A 1 77 ? 11.840 10.224 -39.668 1.00 60.44 77 GLU A N 1
ATOM 637 C CA . GLU A 1 77 ? 12.366 11.314 -40.510 1.00 60.44 77 GLU A CA 1
ATOM 638 C C . GLU A 1 77 ? 12.240 11.020 -42.015 1.00 60.44 77 GLU A C 1
ATOM 640 O O . GLU A 1 77 ? 11.938 11.935 -42.785 1.00 60.44 77 GLU A O 1
ATOM 645 N N . ASP A 1 78 ? 12.309 9.754 -42.439 1.00 49.31 78 ASP A N 1
ATOM 646 C CA . ASP A 1 78 ? 12.157 9.365 -43.855 1.00 49.31 78 ASP A CA 1
ATOM 647 C C . ASP A 1 78 ? 10.715 9.485 -44.388 1.00 49.31 78 ASP A C 1
ATOM 649 O O . ASP A 1 78 ? 10.484 9.470 -45.599 1.00 49.31 78 ASP A O 1
ATOM 653 N N . GLN A 1 79 ? 9.720 9.661 -43.510 1.00 45.09 79 GLN A N 1
ATOM 654 C CA . GLN A 1 79 ? 8.335 9.947 -43.915 1.00 45.09 79 GLN A CA 1
ATOM 655 C C . GLN A 1 79 ? 8.026 11.447 -43.978 1.00 45.09 79 GLN A C 1
ATOM 657 O O . GLN A 1 79 ? 6.904 11.844 -44.314 1.00 45.09 79 GLN A O 1
ATOM 662 N N . THR A 1 80 ? 9.014 12.303 -43.707 1.00 42.09 80 THR A N 1
ATOM 663 C CA . THR A 1 80 ? 8.856 13.749 -43.835 1.00 42.09 80 THR A CA 1
ATOM 664 C C . THR A 1 80 ? 9.042 14.177 -45.291 1.00 42.09 80 THR A C 1
ATOM 666 O O . THR A 1 80 ? 10.045 14.744 -45.715 1.00 42.09 80 THR A O 1
ATOM 669 N N . GLY A 1 81 ? 7.989 13.978 -46.090 1.00 45.81 81 GLY A N 1
ATOM 670 C CA . GLY A 1 81 ? 7.763 14.883 -47.214 1.00 45.81 81 GLY A CA 1
ATOM 671 C C . GLY A 1 81 ? 7.849 16.343 -46.721 1.00 45.81 81 GLY A C 1
ATOM 672 O O . GLY A 1 81 ? 7.566 16.601 -45.545 1.00 45.81 81 GLY A O 1
ATOM 673 N N . PRO A 1 82 ? 8.240 17.304 -47.578 1.00 40.22 82 PRO A N 1
ATOM 674 C CA . PRO A 1 82 ? 8.405 18.709 -47.203 1.00 40.22 82 PRO A CA 1
ATOM 675 C C . PRO A 1 82 ? 7.073 19.264 -46.675 1.00 40.22 82 PRO A C 1
ATOM 677 O O . PRO A 1 82 ? 6.203 19.670 -47.442 1.00 40.22 82 PRO A O 1
ATOM 680 N N . GLY A 1 83 ? 6.877 19.202 -45.358 1.00 43.25 83 GLY A N 1
ATOM 681 C CA . GLY A 1 83 ? 5.567 19.389 -44.735 1.00 43.25 83 GLY A CA 1
ATOM 682 C C . GLY A 1 83 ? 5.413 18.810 -43.327 1.00 43.25 83 GLY A C 1
ATOM 683 O O . GLY A 1 83 ? 4.459 19.185 -42.646 1.00 43.25 83 GLY A O 1
ATOM 684 N N . ALA A 1 84 ? 6.326 17.959 -42.842 1.00 37.91 84 ALA A N 1
ATOM 685 C CA . ALA A 1 84 ? 6.336 17.618 -41.420 1.00 37.91 84 ALA A CA 1
ATOM 686 C C . ALA A 1 84 ? 6.668 18.875 -40.611 1.00 37.91 84 ALA A C 1
ATOM 688 O O . ALA A 1 84 ? 7.762 19.433 -40.705 1.00 37.91 84 ALA A O 1
ATOM 689 N N . SER A 1 85 ? 5.664 19.373 -39.891 1.00 37.44 85 SER A N 1
ATOM 690 C CA . SER A 1 85 ? 5.775 20.603 -39.124 1.00 37.44 85 SER A CA 1
ATOM 691 C C . SER A 1 85 ? 6.973 20.500 -38.177 1.00 37.44 85 SER A C 1
ATOM 693 O O . SER A 1 85 ? 7.044 19.518 -37.433 1.00 37.44 85 SER A O 1
ATOM 695 N N . PRO A 1 86 ? 7.868 21.508 -38.130 1.00 40.03 86 PRO A N 1
ATOM 696 C CA . PRO A 1 86 ? 8.830 21.607 -37.039 1.00 40.03 86 PRO A CA 1
ATOM 697 C C . PRO A 1 86 ? 8.042 21.533 -35.736 1.00 40.03 86 PRO A C 1
ATOM 699 O O . PRO A 1 86 ? 6.910 22.033 -35.715 1.00 40.03 86 PRO A O 1
ATOM 702 N N . TYR A 1 87 ? 8.621 20.886 -34.715 1.00 40.03 87 TYR A N 1
ATOM 703 C CA . TYR A 1 87 ? 8.138 20.858 -33.332 1.00 40.03 87 TYR A CA 1
ATOM 704 C C . TYR A 1 87 ? 7.382 22.154 -33.056 1.00 40.03 87 TYR A C 1
ATOM 706 O O . TYR A 1 87 ? 7.996 23.199 -32.842 1.00 40.03 87 TYR A O 1
ATOM 714 N N . GLN A 1 88 ? 6.050 22.126 -33.177 1.00 37.06 88 GLN A N 1
ATOM 715 C CA . GLN A 1 88 ? 5.278 23.259 -32.724 1.00 37.06 88 GLN A CA 1
ATOM 716 C C . GLN A 1 88 ? 5.372 23.089 -31.224 1.00 37.06 88 GLN A C 1
ATOM 718 O O . GLN A 1 88 ? 4.848 22.081 -30.734 1.00 37.06 88 GLN A O 1
ATOM 723 N N . PRO A 1 89 ? 6.079 23.976 -30.489 1.00 41.31 89 PRO A N 1
ATOM 724 C CA . PRO A 1 89 ? 5.909 23.992 -29.050 1.00 41.31 89 PRO A CA 1
ATOM 725 C C . PRO A 1 89 ? 4.406 24.000 -28.872 1.00 41.31 89 PRO A C 1
ATOM 727 O O . PRO A 1 89 ? 3.755 24.849 -29.487 1.00 41.31 89 PRO A O 1
ATOM 730 N N . LEU A 1 90 ? 3.869 22.979 -28.191 1.00 41.88 90 LEU A N 1
ATOM 731 C CA . LEU A 1 90 ? 2.450 22.902 -27.892 1.00 41.88 90 LEU A CA 1
ATOM 732 C C . LEU A 1 90 ? 2.120 24.286 -27.365 1.00 41.88 90 LEU A C 1
ATOM 734 O O . LEU A 1 90 ? 2.557 24.657 -26.274 1.00 41.88 90 LEU A O 1
ATOM 738 N N . VAL A 1 91 ? 1.469 25.095 -28.206 1.00 40.03 91 VAL A N 1
ATOM 739 C CA . VAL A 1 91 ? 0.922 26.361 -27.781 1.00 40.03 91 VAL A CA 1
ATOM 740 C C . VAL A 1 91 ? -0.122 25.847 -26.839 1.00 40.03 91 VAL A C 1
ATOM 742 O O . VAL A 1 91 ? -1.146 25.334 -27.288 1.00 40.03 91 VAL A O 1
ATOM 745 N N . PHE A 1 92 ? 0.230 25.825 -25.550 1.00 43.06 92 PHE A N 1
ATOM 746 C CA . PHE A 1 92 ? -0.698 25.544 -24.487 1.00 43.06 92 PHE A CA 1
ATOM 747 C C . PHE A 1 92 ? -1.894 26.379 -24.879 1.00 43.06 92 PHE A C 1
ATOM 749 O O . PHE A 1 92 ? -1.767 27.607 -24.951 1.00 43.06 92 PHE A O 1
ATOM 756 N N . GLU A 1 93 ? -2.997 25.736 -25.270 1.00 43.06 93 GLU A N 1
ATOM 757 C CA . GLU A 1 93 ? -4.251 26.448 -25.354 1.00 43.06 93 GLU A CA 1
ATOM 758 C C . GLU A 1 93 ? -4.434 26.916 -23.928 1.00 43.06 93 GLU A C 1
ATOM 760 O O . GLU A 1 93 ? -4.806 26.146 -23.041 1.00 43.06 93 GLU A O 1
ATOM 765 N N . HIS A 1 94 ? -3.972 28.146 -23.686 1.00 45.41 94 HIS A N 1
ATOM 766 C CA . HIS A 1 94 ? -3.976 28.772 -22.391 1.00 45.41 94 HIS A CA 1
ATOM 767 C C . HIS A 1 94 ? -5.387 28.530 -21.913 1.00 45.41 94 HIS A C 1
ATOM 769 O O . HIS A 1 94 ? -6.306 28.903 -22.655 1.00 45.41 94 HIS A O 1
ATOM 775 N N . PRO A 1 95 ? -5.594 27.881 -20.758 1.00 46.78 95 PRO A N 1
ATOM 776 C CA . PRO A 1 95 ? -6.940 27.669 -20.304 1.00 46.78 95 PRO A CA 1
ATOM 777 C C . PRO A 1 95 ? -7.558 29.064 -20.174 1.00 46.78 95 PRO A C 1
ATOM 779 O O . PRO A 1 95 ? -7.323 29.783 -19.203 1.00 46.78 95 PRO A O 1
ATOM 782 N N . LYS A 1 96 ? -8.393 29.447 -21.152 1.00 46.56 96 LYS A N 1
ATOM 783 C CA . LYS A 1 96 ? -9.363 30.545 -21.045 1.00 46.56 96 LYS A CA 1
ATOM 784 C C . LYS A 1 96 ? -10.323 30.289 -19.863 1.00 46.56 96 LYS A C 1
ATOM 786 O O . LYS A 1 96 ? -11.123 31.154 -19.527 1.00 46.56 96 LYS A O 1
ATOM 791 N N . LEU A 1 97 ? -10.188 29.113 -19.244 1.00 43.94 97 LEU A N 1
ATOM 792 C CA . LEU A 1 97 ? -10.875 28.508 -18.113 1.00 43.94 97 LEU A CA 1
ATOM 793 C C . LEU A 1 97 ? -10.512 29.071 -16.730 1.00 43.94 97 LEU A C 1
ATOM 795 O O . LEU A 1 97 ? -11.214 28.774 -15.780 1.00 43.94 97 LEU A O 1
ATOM 799 N N . LEU A 1 98 ? -9.474 29.895 -16.562 1.00 47.81 98 LEU A N 1
ATOM 800 C CA . LEU A 1 98 ? -9.110 30.399 -15.225 1.00 47.81 98 LEU A CA 1
ATOM 801 C C . LEU A 1 98 ? -9.444 31.884 -15.062 1.00 47.81 98 LEU A C 1
ATOM 803 O O . LEU A 1 98 ? -8.546 32.707 -14.854 1.00 47.81 98 LEU A O 1
ATOM 807 N N . LYS A 1 99 ? -10.737 32.207 -15.195 1.00 46.69 99 LYS A N 1
ATOM 808 C CA . LYS A 1 99 ? -11.336 33.506 -14.823 1.00 46.69 99 LYS A CA 1
ATOM 809 C C . LYS A 1 99 ? -11.735 33.584 -13.338 1.00 46.69 99 LYS A C 1
ATOM 811 O O . LYS A 1 99 ? -12.284 34.595 -12.916 1.00 46.69 99 LYS A O 1
ATOM 816 N N . THR A 1 100 ? -11.486 32.531 -12.566 1.00 51.56 100 THR A N 1
ATOM 817 C CA . THR A 1 100 ? -11.902 32.386 -11.168 1.00 51.56 100 THR A CA 1
ATOM 818 C C . THR A 1 100 ? -10.919 33.053 -10.196 1.00 51.56 100 THR A C 1
ATOM 820 O O . THR A 1 100 ? -9.724 33.168 -10.480 1.00 51.56 100 THR A O 1
ATOM 823 N N . SER A 1 101 ? -11.417 33.499 -9.038 1.00 56.97 101 SER A N 1
ATOM 824 C CA . SER A 1 101 ? -10.683 34.194 -7.962 1.00 56.97 101 SER A CA 1
ATOM 825 C C . SER A 1 101 ? -9.763 33.280 -7.134 1.00 56.97 101 SER A C 1
ATOM 827 O O . SER A 1 101 ? -9.601 33.479 -5.931 1.00 56.97 101 SER A O 1
ATOM 829 N N . ILE A 1 102 ? -9.196 32.247 -7.754 1.00 63.66 102 ILE A N 1
ATOM 830 C CA . ILE A 1 102 ? -8.364 31.247 -7.080 1.00 63.66 102 ILE A CA 1
ATOM 831 C C . ILE A 1 102 ? -6.947 31.804 -6.895 1.00 63.66 102 ILE A C 1
ATOM 833 O O . ILE A 1 102 ? -6.435 32.536 -7.744 1.00 63.66 102 ILE A O 1
ATOM 837 N N . ASP A 1 103 ? -6.310 31.427 -5.788 1.00 71.94 103 ASP A N 1
ATOM 838 C CA . ASP A 1 103 ? -4.912 31.725 -5.478 1.00 71.94 103 ASP A CA 1
ATOM 839 C C . ASP A 1 103 ? -3.967 31.400 -6.660 1.00 71.94 103 ASP A C 1
ATOM 841 O O . ASP A 1 103 ? -4.084 30.362 -7.326 1.00 71.94 103 ASP A O 1
ATOM 845 N N . SER A 1 104 ? -3.019 32.301 -6.937 1.00 77.38 104 SER A N 1
ATOM 846 C CA . SER A 1 104 ? -2.106 32.193 -8.082 1.00 77.38 104 SER A CA 1
ATOM 847 C C . SER A 1 104 ? -1.197 30.962 -8.018 1.00 77.38 104 SER A C 1
ATOM 849 O O . SER A 1 104 ? -0.849 30.423 -9.070 1.00 77.38 104 SER A O 1
ATOM 851 N N . ILE A 1 105 ? -0.862 30.478 -6.819 1.00 77.19 105 ILE A N 1
ATOM 852 C CA . ILE A 1 105 ? -0.038 29.283 -6.601 1.00 77.19 105 ILE A CA 1
ATOM 853 C C . ILE A 1 105 ? -0.818 28.034 -7.004 1.00 77.19 105 ILE A C 1
ATOM 855 O O . ILE A 1 105 ? -0.283 27.168 -7.692 1.00 77.19 105 ILE A O 1
ATOM 859 N N . VAL A 1 106 ? -2.099 27.947 -6.631 1.00 77.25 106 VAL A N 1
ATOM 860 C CA . VAL A 1 106 ? -2.970 26.827 -7.032 1.00 77.25 106 VAL A CA 1
ATOM 861 C C . VAL A 1 106 ? -3.112 26.799 -8.553 1.00 77.25 106 VAL A C 1
ATOM 863 O O . VAL A 1 106 ? -2.945 25.753 -9.178 1.00 77.25 106 VAL A O 1
ATOM 866 N N . LYS A 1 107 ? -3.332 27.965 -9.169 1.00 78.94 107 LYS A N 1
ATOM 867 C CA . LYS A 1 107 ? -3.377 28.116 -10.629 1.00 78.94 107 LYS A CA 1
ATOM 868 C C . LYS A 1 107 ? -2.081 27.658 -11.304 1.00 78.94 107 LYS A C 1
ATOM 870 O O . LYS A 1 107 ? -2.149 26.928 -12.292 1.00 78.94 107 LYS A O 1
ATOM 875 N N . GLN A 1 108 ? -0.925 28.049 -10.772 1.00 83.69 108 GLN A N 1
ATOM 876 C CA . GLN A 1 108 ? 0.373 27.602 -11.276 1.00 83.69 108 GLN A CA 1
ATOM 877 C C . GLN A 1 108 ? 0.538 26.081 -11.144 1.00 83.69 108 GLN A C 1
ATOM 879 O O . GLN A 1 108 ? 0.980 25.439 -12.093 1.00 83.69 108 GLN A O 1
ATOM 884 N N . ALA A 1 109 ? 0.123 25.492 -10.019 1.00 85.75 109 ALA A N 1
ATOM 885 C CA . ALA A 1 109 ? 0.202 24.050 -9.798 1.00 85.75 109 ALA A CA 1
ATOM 886 C C . ALA A 1 109 ? -0.647 23.259 -10.814 1.00 85.75 109 ALA A C 1
ATOM 888 O O . ALA A 1 109 ? -0.183 22.249 -11.342 1.00 85.75 109 ALA A O 1
ATOM 889 N N . PHE A 1 110 ? -1.848 23.738 -11.166 1.00 84.50 110 PHE A N 1
ATOM 890 C CA . PHE A 1 110 ? -2.648 23.140 -12.247 1.00 84.50 110 PHE A CA 1
ATOM 891 C C . PHE A 1 110 ? -1.976 23.260 -13.616 1.00 84.50 110 PHE A C 1
ATOM 893 O O . PHE A 1 110 ? -1.970 22.303 -14.389 1.00 84.50 110 PHE A O 1
ATOM 900 N N . GLN A 1 111 ? -1.416 24.429 -13.935 1.00 83.94 111 GLN A N 1
ATOM 901 C CA . GLN A 1 111 ? -0.708 24.635 -15.202 1.00 83.94 111 GLN A CA 1
ATOM 902 C C . GLN A 1 111 ? 0.482 23.683 -15.331 1.00 83.94 111 GLN A C 1
ATOM 904 O O . GLN A 1 111 ? 0.657 23.056 -16.375 1.00 83.94 111 GLN A O 1
ATOM 909 N N . GLU A 1 112 ? 1.253 23.536 -14.256 1.00 86.00 112 GLU A N 1
ATOM 910 C CA . GLU A 1 112 ? 2.359 22.589 -14.183 1.00 86.00 112 GLU A CA 1
ATOM 911 C C . GLU A 1 112 ? 1.868 21.142 -14.332 1.00 86.00 112 GLU A C 1
ATOM 913 O O . GLU A 1 112 ? 2.436 20.403 -15.133 1.00 86.00 112 GLU A O 1
ATOM 918 N N . PHE A 1 113 ? 0.781 20.750 -13.657 1.00 88.06 113 PHE A N 1
ATOM 919 C CA . PHE A 1 113 ? 0.201 19.410 -13.798 1.00 88.06 113 PHE A CA 1
ATOM 920 C C . PHE A 1 113 ? -0.143 19.092 -15.257 1.00 88.06 113 PHE A C 1
ATOM 922 O O . PHE A 1 113 ? 0.256 18.052 -15.783 1.00 88.06 113 PHE A O 1
ATOM 929 N N . HIS A 1 114 ? -0.855 20.000 -15.933 1.00 85.56 114 HIS A N 1
ATOM 930 C CA . HIS A 1 114 ? -1.226 19.821 -17.335 1.00 85.56 114 HIS A CA 1
ATOM 931 C C . HIS A 1 114 ? 0.003 19.760 -18.248 1.00 85.56 114 HIS A C 1
ATOM 933 O O . HIS A 1 114 ? 0.062 18.895 -19.121 1.00 85.56 114 HIS A O 1
ATOM 939 N N . ALA A 1 115 ? 1.004 20.614 -18.026 1.00 83.88 115 ALA A N 1
ATOM 940 C CA . ALA A 1 115 ? 2.250 20.573 -18.784 1.00 83.88 115 ALA A CA 1
ATOM 941 C C . ALA A 1 115 ? 3.002 19.251 -18.594 1.00 83.88 115 ALA A C 1
ATOM 943 O O . ALA A 1 115 ? 3.387 18.619 -19.576 1.00 83.88 115 ALA A O 1
ATOM 944 N N . LEU A 1 116 ? 3.151 18.787 -17.352 1.00 84.56 116 LEU A N 1
ATOM 945 C CA . LEU A 1 116 ? 3.801 17.515 -17.038 1.00 84.56 116 LEU A CA 1
ATOM 946 C C . LEU A 1 116 ? 3.038 16.322 -17.615 1.00 84.56 116 LEU A C 1
ATOM 948 O O . LEU A 1 116 ? 3.657 15.398 -18.140 1.00 84.56 116 LEU A O 1
ATOM 952 N N . ARG A 1 117 ? 1.703 16.344 -17.563 1.00 86.31 117 ARG A N 1
ATOM 953 C CA . ARG A 1 117 ? 0.857 15.317 -18.180 1.00 86.31 117 ARG A CA 1
ATOM 954 C C . ARG A 1 117 ? 1.088 15.245 -19.686 1.00 86.31 117 ARG A C 1
ATOM 956 O O . ARG A 1 117 ? 1.238 14.145 -20.213 1.00 86.31 117 ARG A O 1
ATOM 963 N N . GLU A 1 118 ? 1.132 16.383 -20.370 1.00 82.25 118 GLU A N 1
ATOM 964 C CA . GLU A 1 118 ? 1.371 16.422 -21.815 1.00 82.25 118 GLU A CA 1
ATOM 965 C C . GLU A 1 118 ? 2.794 15.994 -22.179 1.00 82.25 118 GLU A C 1
ATOM 967 O O . GLU A 1 118 ? 2.969 15.212 -23.112 1.00 82.25 118 GLU A O 1
ATOM 972 N N . ILE A 1 119 ? 3.798 16.403 -21.398 1.00 80.88 119 ILE A N 1
ATOM 973 C CA . ILE A 1 119 ? 5.178 15.920 -21.547 1.00 80.88 119 ILE A CA 1
ATOM 974 C C . ILE A 1 119 ? 5.233 14.401 -21.365 1.00 80.88 119 ILE A C 1
ATOM 976 O O . ILE A 1 119 ? 5.835 13.709 -22.184 1.00 80.88 119 ILE A O 1
ATOM 980 N N . CYS A 1 120 ? 4.586 13.870 -20.324 1.00 82.00 120 CYS A N 1
ATOM 981 C CA . CYS A 1 120 ? 4.512 12.435 -20.071 1.00 82.00 120 CYS A CA 1
ATOM 982 C C . CYS A 1 120 ? 3.829 11.714 -21.239 1.00 82.00 120 CYS A C 1
ATOM 984 O O . CYS A 1 120 ? 4.395 10.767 -21.777 1.00 82.00 120 CYS A O 1
ATOM 986 N N . ARG A 1 121 ? 2.674 12.205 -21.709 1.00 82.50 121 ARG A N 1
ATOM 987 C CA . ARG A 1 121 ? 1.949 11.660 -22.869 1.00 82.50 121 ARG A CA 1
ATOM 988 C C . ARG A 1 121 ? 2.808 11.649 -24.132 1.00 82.50 121 ARG A C 1
ATOM 990 O O . ARG A 1 121 ? 2.842 10.638 -24.828 1.00 82.50 121 ARG A O 1
ATOM 997 N N . PHE A 1 122 ? 3.494 12.753 -24.417 1.00 77.38 122 PHE A N 1
ATOM 998 C CA . PHE A 1 122 ? 4.360 12.899 -25.584 1.00 77.38 122 PHE A CA 1
ATOM 999 C C . PHE A 1 122 ? 5.567 11.957 -25.514 1.00 77.38 122 PHE A C 1
ATOM 1001 O O . PHE A 1 122 ? 5.825 11.212 -26.455 1.00 77.38 122 PHE A O 1
ATOM 1008 N N . ARG A 1 123 ? 6.272 11.924 -24.379 1.00 75.25 123 ARG A N 1
ATOM 1009 C CA . ARG A 1 123 ? 7.458 11.072 -24.186 1.00 75.25 123 ARG A CA 1
ATOM 1010 C C . ARG A 1 123 ? 7.111 9.584 -24.116 1.00 75.25 123 ARG A C 1
ATOM 1012 O O . ARG A 1 123 ? 7.884 8.745 -24.568 1.00 75.25 123 ARG A O 1
ATOM 1019 N N . ALA A 1 124 ? 5.945 9.247 -23.575 1.00 76.75 124 ALA A N 1
ATOM 1020 C CA . ALA A 1 124 ? 5.447 7.879 -23.513 1.00 76.75 124 ALA A CA 1
ATOM 1021 C C . ALA A 1 124 ? 4.786 7.417 -24.823 1.00 76.75 124 ALA A C 1
ATOM 1023 O O . ALA A 1 124 ? 4.377 6.253 -24.886 1.00 76.75 124 ALA A O 1
ATOM 1024 N N . ASN A 1 125 ? 4.647 8.292 -25.833 1.00 69.31 125 ASN A N 1
ATOM 1025 C CA . ASN A 1 125 ? 3.851 8.049 -27.036 1.00 69.31 125 ASN A CA 1
ATOM 1026 C C . ASN A 1 125 ? 4.216 6.708 -27.693 1.00 69.31 125 ASN A C 1
ATOM 1028 O O . ASN A 1 125 ? 5.365 6.458 -28.048 1.00 69.31 125 ASN A O 1
ATOM 1032 N N . GLY A 1 126 ? 3.230 5.811 -27.773 1.00 64.06 126 GLY A N 1
ATOM 1033 C CA . GLY A 1 126 ? 3.375 4.436 -28.269 1.00 64.06 126 GLY A CA 1
ATOM 1034 C C . GLY A 1 126 ? 4.075 3.454 -27.318 1.00 64.06 126 GLY A C 1
ATOM 1035 O O . GLY A 1 126 ? 3.751 2.267 -27.341 1.00 64.06 126 GLY A O 1
ATOM 1036 N N . LYS A 1 127 ? 4.960 3.937 -26.441 1.00 68.62 127 LYS A N 1
ATOM 1037 C CA . LYS A 1 127 ? 5.862 3.134 -25.603 1.00 68.62 127 LYS A CA 1
ATOM 1038 C C . LYS A 1 127 ? 5.222 2.652 -24.296 1.00 68.62 127 LYS A C 1
ATOM 1040 O O . LYS A 1 127 ? 5.327 1.470 -23.990 1.00 68.62 127 LYS A O 1
ATOM 1045 N N . LEU A 1 128 ? 4.526 3.511 -23.542 1.00 76.00 128 LEU A N 1
ATOM 1046 C CA . LEU A 1 128 ? 4.002 3.196 -22.194 1.00 76.00 128 LEU A CA 1
ATOM 1047 C C . LEU A 1 128 ? 2.504 3.517 -22.051 1.00 76.00 128 LEU A C 1
ATOM 1049 O O . LEU A 1 128 ? 2.091 4.345 -21.238 1.00 76.00 128 LEU A O 1
ATOM 1053 N N . LYS A 1 129 ? 1.660 2.825 -22.826 1.00 80.94 129 LYS A N 1
ATOM 1054 C CA . LYS A 1 129 ? 0.194 3.014 -22.790 1.00 80.94 129 LYS A CA 1
ATOM 1055 C C . LYS A 1 129 ? -0.421 2.909 -21.380 1.00 80.94 129 LYS A C 1
ATOM 1057 O O . LYS A 1 129 ? -1.242 3.768 -21.061 1.00 80.94 129 LYS A O 1
ATOM 1062 N N . PRO A 1 130 ? -0.039 1.936 -20.521 1.00 82.81 130 PRO A N 1
ATOM 1063 C CA . PRO A 1 130 ? -0.613 1.830 -19.177 1.00 82.81 130 PRO A CA 1
ATOM 1064 C C . PRO A 1 130 ? -0.319 3.051 -18.298 1.00 82.81 130 PRO A C 1
ATOM 1066 O O . PRO A 1 130 ? -1.202 3.520 -17.590 1.00 82.81 130 PRO A O 1
ATOM 1069 N N . LEU A 1 131 ? 0.889 3.616 -18.400 1.00 82.50 131 LEU A N 1
ATOM 1070 C CA . LEU A 1 131 ? 1.273 4.813 -17.653 1.00 82.50 131 LEU A CA 1
ATOM 1071 C C . LEU A 1 131 ? 0.421 6.025 -18.052 1.00 82.50 131 LEU A C 1
ATOM 1073 O O . LEU A 1 131 ? -0.096 6.732 -17.191 1.00 82.50 131 LEU A O 1
ATOM 1077 N N . ILE A 1 132 ? 0.240 6.243 -19.359 1.00 84.25 132 ILE A N 1
ATOM 1078 C CA . ILE A 1 132 ? -0.603 7.335 -19.870 1.00 84.25 132 ILE A CA 1
ATOM 1079 C C . ILE A 1 132 ? -2.045 7.169 -19.374 1.00 84.25 132 ILE A C 1
ATOM 1081 O O . ILE A 1 132 ? -2.673 8.153 -18.984 1.00 84.25 132 ILE A O 1
ATOM 1085 N N . ALA A 1 133 ? -2.560 5.935 -19.365 1.00 86.19 133 ALA A N 1
ATOM 1086 C CA . ALA A 1 133 ? -3.902 5.642 -18.874 1.00 86.19 133 ALA A CA 1
ATOM 1087 C C . ALA A 1 133 ? -4.054 5.955 -17.376 1.00 86.19 133 ALA A C 1
ATOM 1089 O O . ALA A 1 133 ? -5.061 6.544 -16.986 1.00 86.19 133 ALA A O 1
ATOM 1090 N N . ASP A 1 134 ? -3.058 5.628 -16.549 1.00 88.38 134 ASP A N 1
ATOM 1091 C CA . ASP A 1 134 ? -3.087 5.941 -15.116 1.00 88.38 134 ASP A CA 1
ATOM 1092 C C . ASP A 1 134 ? -3.059 7.457 -14.866 1.00 88.38 134 ASP A C 1
ATOM 1094 O O . ASP A 1 134 ? -3.874 7.969 -14.098 1.00 88.38 134 ASP A O 1
ATOM 1098 N N . VAL A 1 135 ? -2.178 8.196 -15.555 1.00 87.56 135 VAL A N 1
ATOM 1099 C CA . VAL A 1 135 ? -2.096 9.665 -15.437 1.00 87.56 135 VAL A CA 1
ATOM 1100 C C . VAL A 1 135 ? -3.392 10.330 -15.908 1.00 87.56 135 VAL A C 1
ATOM 1102 O O . VAL A 1 135 ? -3.862 11.279 -15.278 1.00 87.56 135 VAL A O 1
ATOM 1105 N N . ALA A 1 136 ? -3.994 9.827 -16.991 1.00 87.00 136 ALA A N 1
ATOM 1106 C CA . ALA A 1 136 ? -5.289 10.304 -17.462 1.00 87.00 136 ALA A CA 1
ATOM 1107 C C . ALA A 1 136 ? -6.378 10.078 -16.406 1.00 87.00 136 ALA A C 1
ATOM 1109 O O . ALA A 1 136 ? -7.065 11.032 -16.060 1.00 87.00 136 ALA A O 1
ATOM 1110 N N . ARG A 1 137 ? -6.462 8.870 -15.827 1.00 86.94 137 ARG A N 1
ATOM 1111 C CA . ARG A 1 137 ? -7.430 8.562 -14.764 1.00 86.94 137 ARG A CA 1
ATOM 1112 C C . ARG A 1 137 ? -7.241 9.447 -13.540 1.00 86.94 137 ARG A C 1
ATOM 1114 O O . ARG A 1 137 ? -8.228 9.924 -13.012 1.00 86.94 137 ARG A O 1
ATOM 1121 N N . ILE A 1 138 ? -6.011 9.705 -13.087 1.00 88.00 138 ILE A N 1
ATOM 1122 C CA . ILE A 1 138 ? -5.766 10.598 -11.935 1.00 88.00 138 ILE A CA 1
ATOM 1123 C C . ILE A 1 138 ? -6.342 11.998 -12.183 1.00 88.00 138 ILE A C 1
ATOM 1125 O O . ILE A 1 138 ? -6.872 12.604 -11.255 1.00 88.00 138 ILE A O 1
ATOM 1129 N N . SER A 1 139 ? -6.289 12.489 -13.426 1.00 85.19 139 SER A N 1
ATOM 1130 C CA . SER A 1 139 ? -6.873 13.782 -13.795 1.00 85.19 139 SER A CA 1
ATOM 1131 C C . SER A 1 139 ? -8.376 13.864 -13.509 1.00 85.19 139 SER A C 1
ATOM 1133 O O . SER A 1 139 ? -8.855 14.967 -13.266 1.00 85.19 139 SER A O 1
ATOM 1135 N N . ASP A 1 140 ? -9.091 12.736 -13.515 1.00 85.62 140 ASP A N 1
ATOM 1136 C CA . ASP A 1 140 ? -10.533 12.676 -13.244 1.00 85.62 140 ASP A CA 1
ATOM 1137 C C . ASP A 1 140 ? -10.852 12.795 -11.741 1.00 85.62 140 ASP A C 1
ATOM 1139 O O . ASP A 1 140 ? -11.971 13.142 -11.371 1.00 85.62 140 ASP A O 1
ATOM 1143 N N . TYR A 1 141 ? -9.869 12.536 -10.867 1.00 84.56 141 TYR A N 1
ATOM 1144 C CA . TYR A 1 141 ? -10.010 12.622 -9.404 1.00 84.56 141 TYR A CA 1
ATOM 1145 C C . TYR A 1 141 ? -9.420 13.904 -8.815 1.00 84.56 141 TYR A C 1
ATOM 1147 O O . TYR A 1 141 ? -9.609 14.177 -7.628 1.00 84.56 141 TYR A O 1
ATOM 1155 N N . LEU A 1 142 ? -8.675 14.680 -9.606 1.00 83.62 142 LEU A N 1
ATOM 1156 C CA . LEU A 1 142 ? -8.185 15.974 -9.155 1.00 83.62 142 LEU A CA 1
ATOM 1157 C C . LEU A 1 142 ? -9.343 16.981 -9.134 1.00 83.62 142 LEU A C 1
ATOM 1159 O O . LEU A 1 142 ? -10.133 17.025 -10.079 1.00 83.62 142 LEU A O 1
ATOM 1163 N N . PRO A 1 143 ? -9.448 17.817 -8.085 1.00 79.19 143 PRO A N 1
ATOM 1164 C CA . PRO A 1 143 ? -10.438 18.886 -8.058 1.00 79.19 143 PRO A CA 1
ATOM 1165 C C . PRO A 1 143 ? -10.239 19.784 -9.282 1.00 79.19 143 PRO A C 1
ATOM 1167 O O . PRO A 1 143 ? -9.111 20.109 -9.640 1.00 79.19 143 PRO A O 1
ATOM 1170 N N . THR A 1 144 ? -11.316 20.206 -9.938 1.00 79.62 144 THR A N 1
ATOM 1171 C CA . THR A 1 144 ? -11.219 21.204 -11.009 1.00 79.62 144 THR A CA 1
ATOM 1172 C C . THR A 1 144 ? -11.127 22.606 -10.405 1.00 79.62 144 THR A C 1
ATOM 1174 O O . THR A 1 144 ? -11.646 22.832 -9.306 1.00 79.62 144 THR A O 1
ATOM 1177 N N . PRO A 1 145 ? -10.542 23.588 -11.111 1.00 73.50 145 PRO A N 1
ATOM 1178 C CA . PRO A 1 145 ? -10.608 24.982 -10.685 1.00 73.50 145 PRO A CA 1
ATOM 1179 C C . PRO A 1 145 ? -12.043 25.437 -10.384 1.00 73.50 145 PRO A C 1
ATOM 1181 O O . PRO A 1 145 ? -12.280 26.084 -9.369 1.00 73.50 145 PRO A O 1
ATOM 1184 N N . ASP A 1 146 ? -13.012 25.018 -11.198 1.00 74.62 146 ASP A N 1
ATOM 1185 C CA . ASP A 1 146 ? -14.425 25.338 -10.984 1.00 74.62 146 ASP A CA 1
ATOM 1186 C C . ASP A 1 146 ? -14.989 24.683 -9.719 1.00 74.62 146 ASP A C 1
ATOM 1188 O O . ASP A 1 146 ? -15.773 25.313 -9.016 1.00 74.62 146 ASP A O 1
ATOM 1192 N N . SER A 1 147 ? -14.562 23.464 -9.367 1.00 74.44 147 SER A N 1
ATOM 1193 C CA . SER A 1 147 ? -14.961 22.825 -8.104 1.00 74.44 147 SER A CA 1
ATOM 1194 C C . SER A 1 147 ? -14.415 23.569 -6.881 1.00 74.44 147 SER A C 1
ATOM 1196 O O . SER A 1 147 ? -15.130 23.735 -5.896 1.00 74.44 147 SER A O 1
ATOM 1198 N N . ILE A 1 148 ? -13.187 24.095 -6.967 1.00 71.00 148 ILE A N 1
ATOM 1199 C CA . ILE A 1 148 ? -12.564 24.890 -5.900 1.00 71.00 148 ILE A CA 1
ATOM 1200 C C . ILE A 1 148 ? -13.265 26.246 -5.777 1.00 71.00 148 ILE A C 1
ATOM 1202 O O . ILE A 1 148 ? -13.586 26.672 -4.669 1.00 71.00 148 ILE A O 1
ATOM 1206 N N . ALA A 1 149 ? -13.545 26.903 -6.906 1.00 70.94 149 ALA A N 1
ATOM 1207 C CA . ALA A 1 149 ? -14.278 28.165 -6.931 1.00 70.94 149 ALA A CA 1
ATOM 1208 C C . ALA A 1 149 ? -15.711 27.992 -6.400 1.00 70.94 149 ALA A C 1
ATOM 1210 O O . ALA A 1 149 ? -16.133 28.748 -5.532 1.00 70.94 149 ALA A O 1
ATOM 1211 N N . SER A 1 150 ? -16.416 26.939 -6.825 1.00 73.75 150 SER A N 1
ATOM 1212 C CA . SER A 1 150 ? -17.761 26.606 -6.333 1.00 73.75 150 SER A CA 1
ATOM 1213 C C . SER A 1 150 ? -17.759 26.326 -4.831 1.00 73.75 150 SER A C 1
ATOM 1215 O O . SER A 1 150 ? -18.690 26.715 -4.132 1.00 73.75 150 SER A O 1
ATOM 1217 N N . PHE A 1 151 ? -16.702 25.694 -4.309 1.00 69.50 151 PHE A N 1
ATOM 1218 C CA . PHE A 1 151 ? -16.541 25.480 -2.871 1.00 69.50 151 PHE A CA 1
ATOM 1219 C C . PHE A 1 151 ? -16.374 26.800 -2.108 1.00 69.50 151 PHE A C 1
ATOM 1221 O O . PHE A 1 151 ? -16.930 26.955 -1.027 1.00 69.50 151 PHE A O 1
ATOM 1228 N N . GLN A 1 152 ? -15.655 27.773 -2.673 1.00 67.50 152 GLN A N 1
ATOM 1229 C CA . GLN A 1 152 ? -15.515 29.111 -2.087 1.00 67.50 152 GLN A CA 1
ATOM 1230 C C . GLN A 1 152 ? -16.822 29.917 -2.172 1.00 67.50 152 GLN A C 1
ATOM 1232 O O . GLN A 1 152 ? -17.181 30.602 -1.215 1.00 67.50 152 GLN A O 1
ATOM 1237 N N . GLU A 1 153 ? -17.553 29.805 -3.283 1.00 71.31 153 GLU A N 1
ATOM 1238 C CA . GLU A 1 153 ? -18.830 30.493 -3.514 1.00 71.31 153 GLU A CA 1
ATOM 1239 C C . GLU A 1 153 ? -19.986 29.915 -2.680 1.00 71.31 153 GLU A C 1
ATOM 1241 O O . GLU A 1 153 ? -20.899 30.655 -2.304 1.00 71.31 153 GLU A O 1
ATOM 1246 N N . ALA A 1 154 ? -19.934 28.625 -2.323 1.00 70.69 154 ALA A N 1
ATOM 1247 C CA . ALA A 1 154 ? -20.945 27.954 -1.501 1.00 70.69 154 ALA A CA 1
ATOM 1248 C C . ALA A 1 154 ? -21.140 28.593 -0.112 1.00 70.69 154 ALA A C 1
ATOM 1250 O O . ALA A 1 154 ? -22.202 28.432 0.489 1.00 70.69 154 ALA A O 1
ATOM 1251 N N . TYR A 1 155 ? -20.158 29.353 0.383 1.00 65.12 155 TYR A N 1
ATOM 1252 C CA . TYR A 1 155 ? -20.245 30.061 1.663 1.00 65.12 155 TYR A CA 1
ATOM 1253 C C . TYR A 1 155 ? -20.852 31.478 1.558 1.00 65.12 155 TYR A C 1
ATOM 1255 O O . TYR A 1 155 ? -20.901 32.216 2.545 1.00 65.12 155 TYR A O 1
ATOM 1263 N N . GLY A 1 156 ? -21.359 31.864 0.381 1.00 63.81 156 GLY A N 1
ATOM 1264 C CA . GLY A 1 156 ? -22.055 33.131 0.158 1.00 63.81 156 GLY A CA 1
ATOM 1265 C C . GLY A 1 156 ? -21.147 34.368 0.187 1.00 63.81 156 GLY A C 1
ATOM 1266 O O . GLY A 1 156 ? -19.923 34.287 0.224 1.00 63.81 156 GLY A O 1
ATOM 1267 N N . THR A 1 157 ? -21.753 35.560 0.153 1.00 67.00 157 THR A N 1
ATOM 1268 C CA . THR A 1 157 ? -21.032 36.849 0.077 1.00 67.00 157 THR A CA 1
ATOM 1269 C C . THR A 1 157 ? -20.503 37.355 1.424 1.00 67.00 157 THR A C 1
ATOM 1271 O O . THR A 1 157 ? -19.687 38.275 1.457 1.00 67.00 157 THR A O 1
ATOM 1274 N N . ALA A 1 158 ? -20.946 36.765 2.538 1.00 71.69 158 ALA A N 1
ATOM 1275 C CA . ALA A 1 158 ? -20.537 37.128 3.894 1.00 71.69 158 ALA A CA 1
ATOM 1276 C C . ALA A 1 158 ? -20.319 35.874 4.767 1.00 71.69 158 ALA A C 1
ATOM 1278 O O . ALA A 1 158 ? -21.055 35.672 5.732 1.00 71.69 158 ALA A O 1
ATOM 1279 N N . PRO A 1 159 ? -19.319 35.032 4.442 1.00 74.38 159 PRO A N 1
ATOM 1280 C CA . PRO A 1 159 ? -19.048 33.815 5.197 1.00 74.38 159 PRO A CA 1
ATOM 1281 C C . PRO A 1 159 ? -18.620 34.145 6.626 1.00 74.38 159 PRO A C 1
ATOM 1283 O O . PRO A 1 159 ? -17.851 35.098 6.843 1.00 74.38 159 PRO A O 1
ATOM 1286 N N . THR A 1 160 ? -19.091 33.344 7.584 1.00 79.88 160 THR A N 1
ATOM 1287 C CA . THR A 1 160 ? -18.631 33.383 8.979 1.00 79.88 160 THR A CA 1
ATOM 1288 C C . THR A 1 160 ? -17.134 33.072 9.063 1.00 79.88 160 THR A C 1
ATOM 1290 O O . THR A 1 160 ? -16.540 32.512 8.142 1.00 79.88 160 THR A O 1
ATOM 1293 N N . GLU A 1 161 ? -16.492 33.431 10.174 1.00 76.19 161 GLU A N 1
ATOM 1294 C CA . GLU A 1 161 ? -15.060 33.174 10.377 1.00 76.19 161 GLU A CA 1
ATOM 1295 C C . GLU A 1 161 ? -14.715 31.677 10.266 1.00 76.19 161 GLU A C 1
ATOM 1297 O O . GLU A 1 161 ? -13.810 31.312 9.518 1.00 76.19 161 GLU A O 1
ATOM 1302 N N . ASN A 1 162 ? -15.527 30.809 10.880 1.00 71.81 162 ASN A N 1
ATOM 1303 C CA . ASN A 1 162 ? -15.379 29.351 10.790 1.00 71.81 162 ASN A CA 1
ATOM 1304 C C . ASN A 1 162 ? -15.545 28.817 9.356 1.00 71.81 162 ASN A C 1
ATOM 1306 O O . ASN A 1 162 ? -14.868 27.871 8.957 1.00 71.81 162 ASN A O 1
ATOM 1310 N N . GLU A 1 163 ? -16.455 29.393 8.567 1.00 72.00 163 GLU A N 1
ATOM 1311 C CA . GLU A 1 163 ? -16.652 29.006 7.164 1.00 72.00 163 GLU A CA 1
ATOM 1312 C C . GLU A 1 163 ? -15.467 29.426 6.292 1.00 72.00 163 GLU A C 1
ATOM 1314 O O . GLU A 1 163 ? -15.006 28.635 5.469 1.00 72.00 163 GLU A O 1
ATOM 1319 N N . ARG A 1 164 ? -14.909 30.622 6.523 1.00 70.44 164 ARG A N 1
ATOM 1320 C CA . ARG A 1 164 ? -13.677 31.073 5.852 1.00 70.44 164 ARG A CA 1
ATOM 1321 C C . ARG A 1 164 ? -12.496 30.175 6.188 1.00 70.44 164 ARG A C 1
ATOM 1323 O O . ARG A 1 164 ? -11.732 29.817 5.296 1.00 70.44 164 ARG A O 1
ATOM 1330 N N . GLU A 1 165 ? -12.344 29.805 7.455 1.00 71.19 165 GLU A N 1
ATOM 1331 C CA . GLU A 1 165 ? -11.269 28.916 7.892 1.00 71.19 165 GLU A CA 1
ATOM 1332 C C . GLU A 1 165 ? -11.378 27.537 7.225 1.00 71.19 165 GLU A C 1
ATOM 1334 O O . GLU A 1 165 ? -10.402 27.056 6.648 1.00 71.19 165 GLU A O 1
ATOM 1339 N N . ARG A 1 166 ? -12.579 26.944 7.188 1.00 70.56 166 ARG A N 1
ATOM 1340 C CA . ARG A 1 166 ? -12.829 25.675 6.479 1.00 70.56 166 ARG A CA 1
ATOM 1341 C C . ARG A 1 166 ? -12.537 25.773 4.982 1.00 70.56 166 ARG A C 1
ATOM 1343 O O . ARG A 1 166 ? -11.885 24.882 4.437 1.00 70.56 166 ARG A O 1
ATOM 1350 N N . ALA A 1 167 ? -12.972 26.853 4.332 1.00 69.44 167 ALA A N 1
ATOM 1351 C CA . ALA A 1 167 ? -12.685 27.109 2.922 1.00 69.44 167 ALA A CA 1
ATOM 1352 C C . ALA A 1 167 ? -11.175 27.201 2.650 1.00 69.44 167 ALA A C 1
ATOM 1354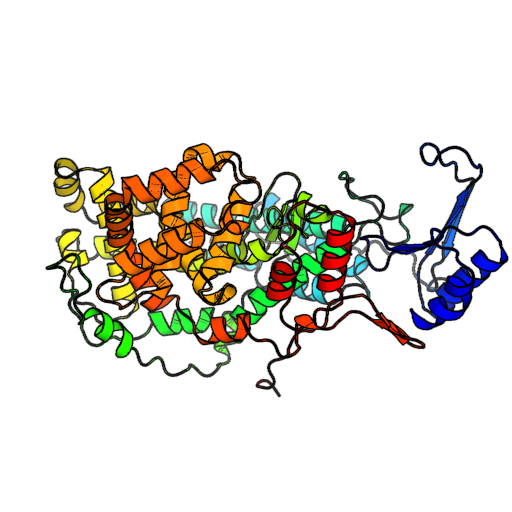 O O . ALA A 1 167 ? -10.675 26.600 1.696 1.00 69.44 167 ALA A O 1
ATOM 1355 N N . ASN A 1 168 ? -10.438 27.893 3.520 1.00 72.75 168 ASN A N 1
ATOM 1356 C CA . ASN A 1 168 ? -8.987 28.023 3.417 1.00 72.75 168 ASN A CA 1
ATOM 1357 C C . ASN A 1 168 ? -8.273 26.680 3.618 1.00 72.75 168 ASN A C 1
ATOM 1359 O O . ASN A 1 168 ? -7.391 26.341 2.832 1.00 72.75 168 ASN A O 1
ATOM 1363 N N . ILE A 1 169 ? -8.667 25.890 4.622 1.00 74.69 169 ILE A N 1
ATOM 1364 C CA . ILE A 1 169 ? -8.087 24.561 4.874 1.00 74.69 169 ILE A CA 1
ATOM 1365 C C . ILE A 1 169 ? -8.322 23.626 3.681 1.00 74.69 169 ILE A C 1
ATOM 1367 O O . ILE A 1 169 ? -7.394 22.938 3.245 1.00 74.69 169 ILE A O 1
ATOM 1371 N N . ALA A 1 170 ? -9.530 23.621 3.110 1.00 74.19 170 ALA A N 1
ATOM 1372 C CA . ALA A 1 170 ? -9.832 22.834 1.916 1.00 74.19 170 ALA A CA 1
ATOM 1373 C C . ALA A 1 170 ? -8.970 23.266 0.718 1.00 74.19 170 ALA A C 1
ATOM 1375 O O . ALA A 1 170 ? -8.353 22.423 0.066 1.00 74.19 170 ALA A O 1
ATOM 1376 N N . ALA A 1 171 ? -8.846 24.574 0.469 1.00 73.25 171 ALA A N 1
ATOM 1377 C CA . ALA A 1 171 ? -8.011 25.100 -0.611 1.00 73.25 171 ALA A CA 1
ATOM 1378 C C . ALA A 1 171 ? -6.524 24.734 -0.441 1.00 73.25 171 ALA A C 1
ATOM 1380 O O . ALA A 1 171 ? -5.875 24.335 -1.411 1.00 73.25 171 ALA A O 1
ATOM 1381 N N . LEU A 1 172 ? -5.990 24.813 0.784 1.00 79.62 172 LEU A N 1
ATOM 1382 C CA . LEU A 1 172 ? -4.625 24.376 1.099 1.00 79.62 172 LEU A CA 1
ATOM 1383 C C . LEU A 1 172 ? -4.448 22.871 0.872 1.00 79.62 172 LEU A C 1
ATOM 1385 O O . LEU A 1 172 ? -3.456 22.454 0.282 1.00 79.62 172 LEU A O 1
ATOM 1389 N N . THR A 1 173 ? -5.440 22.068 1.259 1.00 81.25 173 THR A N 1
ATOM 1390 C CA . THR A 1 173 ? -5.431 20.615 1.045 1.00 81.25 173 THR A CA 1
ATOM 1391 C C . THR A 1 173 ? -5.381 20.281 -0.446 1.00 81.25 173 THR A C 1
ATOM 1393 O O . THR A 1 173 ? -4.554 19.474 -0.868 1.00 81.25 173 THR A O 1
ATOM 1396 N N . PHE A 1 174 ? -6.203 20.942 -1.267 1.00 80.62 174 PHE A N 1
ATOM 1397 C CA . PHE A 1 174 ? -6.182 20.757 -2.720 1.00 80.62 174 PHE A CA 1
ATOM 1398 C C . PHE A 1 174 ? -4.850 21.181 -3.335 1.00 80.62 174 PHE A C 1
ATOM 1400 O O . PHE A 1 174 ? -4.291 20.458 -4.161 1.00 80.62 174 PHE A O 1
ATOM 1407 N N . ARG A 1 175 ? -4.304 22.324 -2.902 1.00 82.75 175 ARG A N 1
ATOM 1408 C CA . ARG A 1 175 ? -2.986 22.791 -3.341 1.00 82.75 175 ARG A CA 1
ATOM 1409 C C . ARG A 1 175 ? -1.915 21.740 -3.065 1.00 82.75 175 ARG A C 1
ATOM 1411 O O . ARG A 1 175 ? -1.157 21.384 -3.964 1.00 82.75 175 ARG A O 1
ATOM 1418 N N . ASP A 1 176 ? -1.864 21.239 -1.838 1.00 85.56 176 ASP A N 1
ATOM 1419 C CA . ASP A 1 176 ? -0.832 20.304 -1.405 1.00 85.56 176 ASP A CA 1
ATOM 1420 C C . ASP A 1 176 ? -0.969 18.950 -2.128 1.00 85.56 176 ASP A C 1
ATOM 1422 O O . ASP A 1 176 ? 0.039 18.347 -2.503 1.00 85.56 176 ASP A O 1
ATOM 1426 N N . GLN A 1 177 ? -2.199 18.511 -2.429 1.00 86.12 177 GLN A N 1
ATOM 1427 C CA . GLN A 1 177 ? -2.459 17.327 -3.259 1.00 86.12 177 GLN A CA 1
ATOM 1428 C C . GLN A 1 177 ? -1.932 17.485 -4.692 1.00 86.12 177 GLN A C 1
ATOM 1430 O O . GLN A 1 177 ? -1.273 16.574 -5.205 1.00 86.12 177 GLN A O 1
ATOM 1435 N N . ILE A 1 178 ? -2.182 18.627 -5.339 1.00 87.62 178 ILE A N 1
ATOM 1436 C CA . ILE A 1 178 ? -1.714 18.883 -6.711 1.00 87.62 178 ILE A CA 1
ATOM 1437 C C . ILE A 1 178 ? -0.189 18.989 -6.735 1.00 87.62 178 ILE A C 1
ATOM 1439 O O . ILE A 1 178 ? 0.451 18.342 -7.559 1.00 87.62 178 ILE A O 1
ATOM 1443 N N . LEU A 1 179 ? 0.413 19.721 -5.794 1.00 89.44 179 LEU A N 1
ATOM 1444 C CA . LEU A 1 179 ? 1.871 19.845 -5.697 1.00 89.44 179 LEU A CA 1
ATOM 1445 C C . LEU A 1 179 ? 2.551 18.489 -5.463 1.00 89.44 179 LEU A C 1
ATOM 1447 O O . LEU A 1 179 ? 3.559 18.181 -6.102 1.00 89.44 179 LEU A O 1
ATOM 1451 N N . ALA A 1 180 ? 1.992 17.648 -4.587 1.00 88.81 180 ALA A N 1
ATOM 1452 C CA . ALA A 1 180 ? 2.496 16.293 -4.374 1.00 88.81 180 ALA A CA 1
ATOM 1453 C C . ALA A 1 180 ? 2.379 15.434 -5.645 1.00 88.81 180 ALA A C 1
ATOM 1455 O O . ALA A 1 180 ? 3.291 14.661 -5.951 1.00 88.81 180 ALA A O 1
ATOM 1456 N N . THR A 1 181 ? 1.290 15.597 -6.400 1.00 90.38 181 THR A N 1
ATOM 1457 C CA . THR A 1 181 ? 1.066 14.909 -7.679 1.00 90.38 181 THR A CA 1
ATOM 1458 C C . THR A 1 181 ? 2.069 15.365 -8.737 1.00 90.38 181 THR A C 1
ATOM 1460 O O . THR A 1 181 ? 2.702 14.512 -9.356 1.00 90.38 181 THR A O 1
ATOM 1463 N N . ASN A 1 182 ? 2.303 16.674 -8.883 1.00 90.44 182 ASN A N 1
ATOM 1464 C CA . ASN A 1 182 ? 3.318 17.231 -9.785 1.00 90.44 182 ASN A CA 1
ATOM 1465 C C . ASN A 1 182 ? 4.708 16.705 -9.440 1.00 90.44 182 ASN A C 1
ATOM 1467 O O . ASN A 1 182 ? 5.414 16.207 -10.311 1.00 90.44 182 ASN A O 1
ATOM 1471 N N . ALA A 1 183 ? 5.084 16.728 -8.159 1.00 87.94 183 ALA A N 1
ATOM 1472 C CA . ALA A 1 183 ? 6.373 16.208 -7.716 1.00 87.94 183 ALA A CA 1
ATOM 1473 C C . ALA A 1 183 ? 6.541 14.713 -8.045 1.00 87.94 183 ALA A C 1
ATOM 1475 O O . ALA A 1 183 ? 7.616 14.290 -8.477 1.00 87.94 183 ALA A O 1
ATOM 1476 N N . GLY A 1 184 ? 5.486 13.913 -7.859 1.00 89.12 184 GLY A N 1
ATOM 1477 C CA . GLY A 1 184 ? 5.483 12.502 -8.240 1.00 89.12 184 GLY A CA 1
ATOM 1478 C C . GLY A 1 184 ? 5.590 12.301 -9.750 1.00 89.12 184 GLY A C 1
ATOM 1479 O O . GLY A 1 184 ? 6.416 11.506 -10.197 1.00 89.12 184 GLY A O 1
ATOM 1480 N N . LEU A 1 185 ? 4.813 13.051 -10.534 1.00 87.88 185 LEU A N 1
ATOM 1481 C CA . LEU A 1 185 ? 4.783 12.952 -11.992 1.00 87.88 185 LEU A CA 1
ATOM 1482 C C . LEU A 1 185 ? 6.101 13.400 -12.623 1.00 87.88 185 LEU A C 1
ATOM 1484 O O . LEU A 1 185 ? 6.589 12.731 -13.529 1.00 87.88 185 LEU A O 1
ATOM 1488 N N . THR A 1 186 ? 6.722 14.465 -12.117 1.00 86.25 186 THR A N 1
ATOM 1489 C CA . THR A 1 186 ? 8.057 14.908 -12.543 1.00 86.25 186 THR A CA 1
ATOM 1490 C C . THR A 1 186 ? 9.090 13.813 -12.309 1.00 86.25 186 THR A C 1
ATOM 1492 O O . THR A 1 186 ? 9.843 13.474 -13.222 1.00 86.25 186 THR A O 1
ATOM 1495 N N . ARG A 1 187 ? 9.099 13.195 -11.117 1.00 85.75 187 ARG A N 1
ATOM 1496 C CA . ARG A 1 187 ? 10.020 12.089 -10.810 1.00 85.75 187 ARG A CA 1
ATOM 1497 C C . ARG A 1 187 ? 9.767 10.879 -11.689 1.00 85.75 187 ARG A C 1
ATOM 1499 O O . ARG A 1 187 ? 10.716 10.354 -12.255 1.00 85.75 187 ARG A O 1
ATOM 1506 N N . GLN A 1 188 ? 8.513 10.457 -11.824 1.00 85.62 188 GLN A N 1
ATOM 1507 C CA . GLN A 1 188 ? 8.155 9.309 -12.648 1.00 85.62 188 GLN A CA 1
ATOM 1508 C C . GLN A 1 188 ? 8.507 9.553 -14.117 1.00 85.62 188 GLN A C 1
ATOM 1510 O O . GLN A 1 188 ? 9.126 8.699 -14.735 1.00 85.62 188 GLN A O 1
ATOM 1515 N N . THR A 1 189 ? 8.183 10.725 -14.664 1.00 81.38 189 THR A N 1
ATOM 1516 C CA . THR A 1 189 ? 8.528 11.112 -16.042 1.00 81.38 189 THR A CA 1
ATOM 1517 C C . THR A 1 189 ? 10.042 11.104 -16.231 1.00 81.38 189 THR A C 1
ATOM 1519 O O . THR A 1 189 ? 10.537 10.534 -17.197 1.00 81.38 189 THR A O 1
ATOM 1522 N N . SER A 1 190 ? 10.795 11.666 -15.284 1.00 79.94 190 SER A N 1
ATOM 1523 C CA . SER A 1 190 ? 12.257 11.666 -15.342 1.00 79.94 190 SER A CA 1
ATOM 1524 C C . SER A 1 190 ? 12.842 10.253 -15.240 1.00 79.94 190 SER A C 1
ATOM 1526 O O . SER A 1 190 ? 13.758 9.913 -15.968 1.00 79.94 190 SER A O 1
ATOM 1528 N N . GLN A 1 191 ? 12.330 9.401 -14.357 1.00 81.38 191 GLN A N 1
ATOM 1529 C CA . GLN A 1 191 ? 12.874 8.055 -14.128 1.00 81.38 191 GLN A CA 1
ATOM 1530 C C . GLN A 1 191 ? 12.473 7.056 -15.214 1.00 81.38 191 GLN A C 1
ATOM 1532 O O . GLN A 1 191 ? 13.264 6.192 -15.595 1.00 81.38 191 GLN A O 1
ATOM 1537 N N . ALA A 1 192 ? 11.237 7.172 -15.703 1.00 80.75 192 ALA A N 1
ATOM 1538 C CA . ALA A 1 192 ? 10.659 6.243 -16.658 1.00 80.75 192 ALA A CA 1
ATOM 1539 C C . ALA A 1 192 ? 10.888 6.630 -18.116 1.00 80.75 192 ALA A C 1
ATOM 1541 O O . ALA A 1 192 ? 10.850 5.758 -18.978 1.00 80.75 192 ALA A O 1
ATOM 1542 N N . LEU A 1 193 ? 11.091 7.915 -18.409 1.00 77.06 193 LEU A N 1
ATOM 1543 C CA . LEU A 1 193 ? 11.167 8.396 -19.789 1.00 77.06 193 LEU A CA 1
ATOM 1544 C C . LEU A 1 193 ? 12.496 9.079 -20.108 1.00 77.06 193 LEU A C 1
ATOM 1546 O O . LEU A 1 193 ? 12.864 9.129 -21.283 1.00 77.06 193 LEU A O 1
ATOM 1550 N N . SER A 1 194 ? 13.232 9.575 -19.107 1.00 71.69 194 SER A N 1
ATOM 1551 C CA . SER A 1 194 ? 14.582 10.074 -19.356 1.00 71.69 194 SER A CA 1
ATOM 1552 C C . SER A 1 194 ? 15.580 8.925 -19.427 1.00 71.69 194 SER A C 1
ATOM 1554 O O . SER A 1 194 ? 15.546 7.989 -18.627 1.00 71.69 194 SER A O 1
ATOM 1556 N N . GLY A 1 195 ? 16.458 8.994 -20.424 1.00 68.31 195 GLY A N 1
ATOM 1557 C CA . GLY A 1 195 ? 17.390 7.921 -20.736 1.00 68.31 195 GLY A CA 1
ATOM 1558 C C . GLY A 1 195 ? 16.900 6.967 -21.823 1.00 68.31 195 GLY A C 1
ATOM 1559 O O . GLY A 1 195 ? 17.492 5.913 -21.956 1.00 68.31 195 GLY A O 1
ATOM 1560 N N . SER A 1 196 ? 15.860 7.293 -22.602 1.00 69.44 196 SER A N 1
ATOM 1561 C CA . SER A 1 196 ? 15.570 6.593 -23.869 1.00 69.44 196 SER A CA 1
ATOM 1562 C C . SER A 1 196 ? 16.125 7.388 -25.061 1.00 69.44 196 SER A C 1
ATOM 1564 O O . SER A 1 196 ? 16.115 8.618 -24.986 1.00 69.44 196 SER A O 1
ATOM 1566 N N . PRO A 1 197 ? 16.605 6.740 -26.143 1.00 67.44 197 PRO A N 1
ATOM 1567 C CA . PRO A 1 197 ? 17.087 7.449 -27.323 1.00 67.44 197 PRO A CA 1
ATOM 1568 C C . PRO A 1 197 ? 16.041 8.426 -27.898 1.00 67.44 197 PRO A C 1
ATOM 1570 O O . PRO A 1 197 ? 14.882 8.021 -28.093 1.00 67.44 197 PRO A O 1
ATOM 1573 N N . PRO A 1 198 ? 16.425 9.680 -28.211 1.00 66.94 198 PRO A N 1
ATOM 1574 C CA . PRO A 1 198 ? 17.769 10.250 -28.053 1.00 66.94 198 PRO A CA 1
ATOM 1575 C C . PRO A 1 198 ? 18.110 10.703 -26.609 1.00 66.94 198 PRO A C 1
ATOM 1577 O O . PRO A 1 198 ? 17.457 11.585 -26.043 1.00 66.94 198 PRO A O 1
ATOM 1580 N N . LEU A 1 199 ? 19.164 10.123 -26.020 1.00 69.88 199 LEU A N 1
ATOM 1581 C CA . LEU A 1 199 ? 19.673 10.376 -24.670 1.00 69.88 199 LEU A CA 1
ATOM 1582 C C . LEU A 1 199 ? 20.102 11.834 -24.483 1.00 69.88 199 LEU A C 1
ATOM 1584 O O . LEU A 1 199 ? 19.652 12.478 -23.535 1.00 69.88 199 LEU A O 1
ATOM 1588 N N . LEU A 1 200 ? 20.933 12.370 -25.384 1.00 67.62 200 LEU A N 1
ATOM 1589 C CA . LEU A 1 200 ? 21.494 13.725 -25.237 1.00 67.62 200 LEU A CA 1
ATOM 1590 C C . LEU A 1 200 ? 20.470 14.839 -25.460 1.00 67.62 200 LEU A C 1
ATOM 1592 O O . LEU A 1 200 ? 20.663 15.964 -25.003 1.00 67.62 200 LEU A O 1
ATOM 1596 N N . GLN A 1 201 ? 19.372 14.527 -26.142 1.00 66.00 201 GLN A N 1
ATOM 1597 C CA . GLN A 1 201 ? 18.285 15.472 -26.387 1.00 66.00 201 GLN A CA 1
ATOM 1598 C C . GLN A 1 201 ? 17.224 15.428 -25.277 1.00 66.00 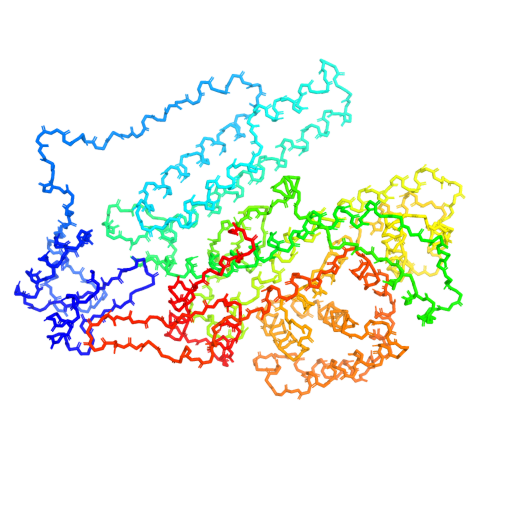201 GLN A C 1
ATOM 1600 O O . GLN A 1 201 ? 16.304 16.249 -25.258 1.00 66.00 201 GLN A O 1
ATOM 1605 N N . THR A 1 202 ? 17.334 14.481 -24.339 1.00 60.91 202 THR A N 1
ATOM 1606 C CA . THR A 1 202 ? 16.363 14.318 -23.261 1.00 60.91 202 THR A CA 1
ATOM 1607 C C . THR A 1 202 ? 16.851 15.000 -21.986 1.00 60.91 202 THR A C 1
ATOM 1609 O O . THR A 1 202 ? 17.675 14.467 -21.247 1.00 60.91 202 THR A O 1
ATOM 1612 N N . GLU A 1 203 ? 16.287 16.169 -21.672 1.00 57.09 203 GLU A N 1
ATOM 1613 C CA . GLU A 1 203 ? 16.524 16.832 -20.384 1.00 57.09 203 GLU A CA 1
ATOM 1614 C C . GLU A 1 203 ? 16.100 15.930 -19.205 1.00 57.09 203 GLU A C 1
ATOM 1616 O O . GLU A 1 203 ? 14.974 15.405 -19.164 1.00 57.09 203 GLU A O 1
ATOM 1621 N N . CYS A 1 204 ? 16.999 15.764 -18.227 1.00 58.09 204 CYS A N 1
ATOM 1622 C CA . CYS A 1 204 ? 16.798 14.938 -17.038 1.00 58.09 204 CYS A CA 1
ATOM 1623 C C . CYS A 1 204 ? 17.363 15.602 -15.774 1.00 58.09 204 CYS A C 1
ATOM 1625 O O . CYS A 1 204 ? 18.426 16.222 -15.804 1.00 58.09 204 CYS A O 1
ATOM 1627 N N . GLN A 1 205 ? 16.690 15.414 -14.634 1.00 53.38 205 GLN A N 1
ATOM 1628 C CA . GLN A 1 205 ? 17.282 15.688 -13.325 1.00 53.38 205 GLN A CA 1
ATOM 1629 C C . GLN A 1 205 ? 18.135 14.479 -12.918 1.00 53.38 205 GLN A C 1
ATOM 1631 O O . GLN A 1 205 ? 17.612 13.476 -12.431 1.00 53.38 205 GLN A O 1
ATOM 1636 N N . PHE A 1 206 ? 19.449 14.559 -13.143 1.00 50.69 206 PHE A N 1
ATOM 1637 C CA . PHE A 1 206 ? 20.377 13.479 -12.807 1.00 50.69 206 PHE A CA 1
ATOM 1638 C C . PHE A 1 206 ? 20.369 13.185 -11.299 1.00 50.69 206 PHE A C 1
ATOM 1640 O O . PHE A 1 206 ? 20.852 13.962 -10.477 1.00 50.69 206 PHE A O 1
ATOM 1647 N N . LEU A 1 207 ? 19.845 12.013 -10.949 1.00 50.25 207 LEU A N 1
ATOM 1648 C CA . LEU A 1 207 ? 20.145 11.296 -9.710 1.00 50.25 207 LEU A CA 1
ATOM 1649 C C . LEU A 1 207 ? 21.089 10.123 -10.059 1.00 50.25 207 LEU A C 1
ATOM 1651 O O . LEU A 1 207 ? 21.119 9.715 -11.220 1.00 50.25 207 LEU A O 1
ATOM 1655 N N . PRO A 1 208 ? 21.851 9.548 -9.109 1.00 46.09 208 PRO A N 1
ATOM 1656 C CA . PRO A 1 208 ? 22.925 8.565 -9.363 1.00 46.09 208 PRO A CA 1
ATOM 1657 C C . PRO A 1 208 ? 22.552 7.260 -10.109 1.00 46.09 208 PRO A C 1
ATOM 1659 O O . PRO A 1 208 ? 23.413 6.413 -10.312 1.00 46.09 208 PRO A O 1
ATOM 1662 N N . HIS A 1 209 ? 21.309 7.093 -10.570 1.00 51.81 209 HIS A N 1
ATOM 1663 C CA . HIS A 1 209 ? 20.834 5.950 -11.362 1.00 51.81 209 HIS A CA 1
ATOM 1664 C C . HIS A 1 209 ? 20.413 6.324 -12.802 1.00 51.81 209 HIS A C 1
ATOM 1666 O O . HIS A 1 209 ? 19.656 5.589 -13.426 1.00 51.81 209 HIS A O 1
ATOM 1672 N N . SER A 1 210 ? 20.828 7.486 -13.325 1.00 51.81 210 SER A N 1
ATOM 1673 C CA . SER A 1 210 ? 20.085 8.160 -14.405 1.00 51.81 210 SER A CA 1
ATOM 1674 C C . SER A 1 210 ? 20.647 8.070 -15.834 1.00 51.81 210 SER A C 1
ATOM 1676 O O . SER A 1 210 ? 19.956 8.546 -16.731 1.00 51.81 210 SER A O 1
ATOM 1678 N N . LEU A 1 211 ? 21.836 7.519 -16.117 1.00 52.16 211 LEU A N 1
ATOM 1679 C CA . LEU A 1 211 ? 22.363 7.658 -17.492 1.00 52.16 211 LEU A CA 1
ATOM 1680 C C . LEU A 1 211 ? 21.643 6.756 -18.517 1.00 52.16 211 LEU A C 1
ATOM 1682 O O . LEU A 1 211 ? 21.439 7.161 -19.652 1.00 52.16 211 LEU A O 1
ATOM 1686 N N . LEU A 1 212 ? 21.195 5.568 -18.093 1.00 61.19 212 LEU A N 1
ATOM 1687 C CA . LEU A 1 212 ? 20.482 4.592 -18.935 1.00 61.19 212 LEU A CA 1
ATOM 1688 C C . LEU A 1 212 ? 19.040 4.336 -18.456 1.00 61.19 212 LEU A C 1
ATOM 1690 O O . LEU A 1 212 ? 18.405 3.381 -18.893 1.00 61.19 212 LEU A O 1
ATOM 1694 N N . GLY A 1 213 ? 18.529 5.207 -17.576 1.00 68.19 213 GLY A N 1
ATOM 1695 C CA . GLY A 1 213 ? 17.155 5.206 -17.062 1.00 68.19 213 GLY A CA 1
ATOM 1696 C C . GLY A 1 213 ? 16.827 4.099 -16.047 1.00 68.19 213 GLY A C 1
ATOM 1697 O O . GLY A 1 213 ? 17.558 3.126 -15.870 1.00 68.19 213 GLY A O 1
ATOM 1698 N N . THR A 1 214 ? 15.680 4.241 -15.375 1.00 81.31 214 THR A N 1
ATOM 1699 C CA . THR A 1 214 ? 15.114 3.240 -14.443 1.00 81.31 214 THR A CA 1
ATOM 1700 C C . THR A 1 214 ? 13.673 2.899 -14.824 1.00 81.31 214 THR A C 1
ATOM 1702 O O . THR A 1 214 ? 12.814 2.610 -13.987 1.00 81.31 214 THR A O 1
ATOM 1705 N N . ALA A 1 215 ? 13.385 2.940 -16.121 1.00 82.75 215 ALA A N 1
ATOM 1706 C CA . ALA A 1 215 ? 12.045 2.788 -16.656 1.00 82.75 215 ALA A CA 1
ATOM 1707 C C . ALA A 1 215 ? 11.465 1.392 -16.487 1.00 82.75 215 ALA A C 1
ATOM 1709 O O . ALA A 1 215 ? 10.307 1.265 -16.094 1.00 82.75 215 ALA A O 1
ATOM 1710 N N . THR A 1 216 ? 12.275 0.354 -16.696 1.00 86.62 216 THR A N 1
ATOM 1711 C CA . THR A 1 216 ? 11.883 -1.030 -16.414 1.00 86.62 216 THR A CA 1
ATOM 1712 C C . THR A 1 216 ? 11.524 -1.177 -14.935 1.00 86.62 216 THR A C 1
ATOM 1714 O O . THR A 1 216 ? 10.469 -1.710 -14.600 1.00 86.62 216 THR A O 1
ATOM 1717 N N . ALA A 1 217 ? 12.327 -0.597 -14.037 1.00 90.00 217 ALA A N 1
ATOM 1718 C CA . ALA A 1 217 ? 12.021 -0.598 -12.610 1.00 90.00 217 ALA A CA 1
ATOM 1719 C C . ALA A 1 217 ? 10.726 0.171 -12.287 1.00 90.00 217 ALA A C 1
ATOM 1721 O O . ALA A 1 217 ? 9.922 -0.265 -11.464 1.00 90.00 217 ALA A O 1
ATOM 1722 N N . SER A 1 218 ? 10.503 1.308 -12.951 1.00 89.88 218 SER A N 1
ATOM 1723 C CA . SER A 1 218 ? 9.308 2.140 -12.767 1.00 89.88 218 SER A CA 1
ATOM 1724 C C . SER A 1 218 ? 8.042 1.422 -13.238 1.00 89.88 218 SER A C 1
ATOM 1726 O O . SER A 1 218 ? 7.017 1.475 -12.558 1.00 89.88 218 SER A O 1
ATOM 1728 N N . LEU A 1 219 ? 8.118 0.702 -14.361 1.00 90.81 219 LEU A N 1
ATOM 1729 C CA . LEU A 1 219 ? 7.024 -0.119 -14.872 1.00 90.81 219 LEU A CA 1
ATOM 1730 C C . LEU A 1 219 ? 6.738 -1.317 -13.955 1.00 90.81 219 LEU A C 1
ATOM 1732 O O . LEU A 1 219 ? 5.575 -1.590 -13.667 1.00 90.81 219 LEU A O 1
ATOM 1736 N N . ALA A 1 220 ? 7.772 -1.984 -13.435 1.00 93.44 220 ALA A N 1
ATOM 1737 C CA . ALA A 1 220 ? 7.622 -3.058 -12.451 1.00 93.44 220 ALA A CA 1
ATOM 1738 C C . ALA A 1 220 ? 6.868 -2.587 -11.197 1.00 93.44 220 ALA A C 1
ATOM 1740 O O . ALA A 1 220 ? 5.904 -3.223 -10.761 1.00 93.44 220 ALA A O 1
ATOM 1741 N N . LEU A 1 221 ? 7.272 -1.436 -10.650 1.00 95.12 221 LEU A N 1
ATOM 1742 C CA . LEU A 1 221 ? 6.631 -0.829 -9.486 1.00 95.12 221 LEU A CA 1
ATOM 1743 C C . LEU A 1 221 ? 5.174 -0.444 -9.774 1.00 95.12 221 LEU A C 1
ATOM 1745 O O . LEU A 1 221 ? 4.285 -0.726 -8.967 1.00 95.12 221 LEU A O 1
ATOM 1749 N N . ARG A 1 222 ? 4.921 0.144 -10.950 1.00 94.19 222 ARG A N 1
ATOM 1750 C CA . ARG A 1 222 ? 3.571 0.461 -11.423 1.00 94.19 222 ARG A CA 1
ATOM 1751 C C . ARG A 1 222 ? 2.713 -0.792 -11.514 1.00 94.19 222 ARG A C 1
ATOM 1753 O O . ARG A 1 222 ? 1.578 -0.762 -11.060 1.00 94.19 222 ARG A O 1
ATOM 1760 N N . ASN A 1 223 ? 3.222 -1.884 -12.084 1.00 95.25 223 ASN A N 1
ATOM 1761 C CA . ASN A 1 223 ? 2.459 -3.122 -12.264 1.00 95.25 223 ASN A CA 1
ATOM 1762 C C . ASN A 1 223 ? 2.054 -3.749 -10.925 1.00 95.25 223 ASN A C 1
ATOM 1764 O O . ASN A 1 223 ? 0.913 -4.183 -10.779 1.00 95.25 223 ASN A O 1
ATOM 1768 N N . LEU A 1 224 ? 2.943 -3.724 -9.928 1.00 95.94 224 LEU A N 1
ATOM 1769 C CA . LEU A 1 224 ? 2.616 -4.129 -8.557 1.00 95.94 224 LEU A CA 1
ATOM 1770 C C . LEU A 1 224 ? 1.509 -3.259 -7.950 1.00 95.94 224 LEU A C 1
ATOM 1772 O O . LEU A 1 224 ? 0.522 -3.783 -7.432 1.00 95.94 224 LEU A O 1
ATOM 1776 N N . ALA A 1 225 ? 1.655 -1.934 -8.037 1.00 96.00 225 ALA A N 1
ATOM 1777 C CA . ALA A 1 225 ? 0.664 -1.009 -7.498 1.00 96.00 225 ALA A CA 1
ATOM 1778 C C . ALA A 1 225 ? -0.689 -1.142 -8.205 1.00 96.00 225 ALA A C 1
ATOM 1780 O O . ALA A 1 225 ? -1.741 -1.153 -7.567 1.00 96.00 225 ALA A O 1
ATOM 1781 N N . HIS A 1 226 ? -0.654 -1.282 -9.525 1.00 95.12 226 HIS A N 1
ATOM 1782 C CA . HIS A 1 226 ? -1.828 -1.466 -10.350 1.00 95.12 226 HIS A CA 1
ATOM 1783 C C . HIS A 1 226 ? -2.556 -2.762 -10.011 1.00 95.12 226 HIS A C 1
ATOM 1785 O O . HIS A 1 226 ? -3.759 -2.702 -9.815 1.00 95.12 226 HIS A O 1
ATOM 1791 N N . PHE A 1 227 ? -1.852 -3.887 -9.850 1.00 95.56 227 PHE A N 1
ATOM 1792 C CA . PHE A 1 227 ? -2.454 -5.161 -9.443 1.00 95.56 227 PHE A CA 1
ATOM 1793 C C . PHE A 1 227 ? -3.207 -5.068 -8.107 1.00 95.56 227 PHE A C 1
ATOM 1795 O O . PHE A 1 227 ? -4.306 -5.606 -7.961 1.00 95.56 227 PHE A O 1
ATOM 1802 N N . ILE A 1 228 ? -2.635 -4.370 -7.122 1.00 95.88 228 ILE A N 1
ATOM 1803 C CA . ILE A 1 228 ? -3.293 -4.161 -5.826 1.00 95.88 228 ILE A CA 1
ATOM 1804 C C . ILE A 1 228 ? -4.564 -3.329 -6.001 1.00 95.88 228 ILE A C 1
ATOM 1806 O O . ILE A 1 228 ? -5.631 -3.714 -5.525 1.00 95.88 228 ILE A O 1
ATOM 1810 N N . ILE A 1 229 ? -4.463 -2.196 -6.697 1.00 95.25 229 ILE A N 1
ATOM 1811 C CA . ILE A 1 229 ? -5.591 -1.279 -6.883 1.00 95.25 229 ILE A CA 1
ATOM 1812 C C . ILE A 1 229 ? -6.677 -1.885 -7.778 1.00 95.25 229 ILE A C 1
ATOM 1814 O O . ILE A 1 229 ? -7.859 -1.712 -7.487 1.00 95.25 229 ILE A O 1
ATOM 1818 N N . SER A 1 230 ? -6.311 -2.636 -8.817 1.00 93.75 230 SER A N 1
ATOM 1819 C CA . SER A 1 230 ? -7.272 -3.367 -9.642 1.00 93.75 230 SER A CA 1
ATOM 1820 C C . SER A 1 230 ? -7.984 -4.431 -8.816 1.00 93.75 230 SER A C 1
ATOM 1822 O O . SER A 1 230 ? -9.203 -4.466 -8.843 1.00 93.75 230 SER A O 1
ATOM 1824 N N . SER A 1 231 ? -7.280 -5.186 -7.964 1.00 94.25 231 SER A N 1
ATOM 1825 C CA . SER A 1 231 ? -7.917 -6.155 -7.057 1.00 94.25 231 SER A CA 1
ATOM 1826 C C . SER A 1 231 ? -8.934 -5.496 -6.114 1.00 94.25 231 SER A C 1
ATOM 1828 O O . SER A 1 231 ? -10.005 -6.050 -5.868 1.00 94.25 231 SER A O 1
ATOM 1830 N N . VAL A 1 232 ? -8.628 -4.301 -5.594 1.00 94.19 232 VAL A N 1
ATOM 1831 C CA . VAL A 1 232 ? -9.538 -3.500 -4.748 1.00 94.19 232 VAL A CA 1
ATOM 1832 C C . VAL A 1 232 ? -10.777 -3.058 -5.527 1.00 94.19 232 VAL A C 1
ATOM 1834 O O . VAL A 1 232 ? -11.896 -3.169 -5.017 1.00 94.19 232 VAL A O 1
ATOM 1837 N N . ASN A 1 233 ? -10.576 -2.579 -6.752 1.00 92.69 233 ASN A N 1
ATOM 1838 C CA . ASN A 1 233 ? -11.640 -2.119 -7.638 1.00 92.69 233 ASN A CA 1
ATOM 1839 C C . ASN A 1 233 ? -12.527 -3.279 -8.116 1.00 92.69 233 ASN A C 1
ATOM 1841 O O . ASN A 1 233 ? -13.742 -3.199 -7.987 1.00 92.69 233 ASN A O 1
ATOM 1845 N N . ASP A 1 234 ? -11.936 -4.388 -8.554 1.00 89.56 234 ASP A N 1
ATOM 1846 C CA . ASP A 1 234 ? -12.626 -5.606 -9.000 1.00 89.56 234 ASP A CA 1
ATOM 1847 C C . ASP A 1 234 ? -13.395 -6.285 -7.856 1.00 89.56 234 ASP A C 1
ATOM 1849 O O . ASP A 1 234 ? -14.413 -6.948 -8.068 1.00 89.56 234 ASP A O 1
ATOM 1853 N N . ALA A 1 235 ? -12.935 -6.107 -6.614 1.00 89.00 235 ALA A N 1
ATOM 1854 C CA . ALA A 1 235 ? -13.672 -6.517 -5.424 1.00 89.00 235 ALA A CA 1
ATOM 1855 C C . ALA A 1 235 ? -14.827 -5.567 -5.064 1.00 89.00 235 ALA A C 1
ATOM 1857 O O . ALA A 1 235 ? -15.521 -5.826 -4.077 1.00 89.00 235 ALA A O 1
ATOM 1858 N N . ASN A 1 236 ? -15.001 -4.460 -5.796 1.00 88.12 236 ASN A N 1
ATOM 1859 C CA . ASN A 1 236 ? -15.879 -3.339 -5.456 1.00 88.12 236 ASN A CA 1
ATOM 1860 C C . ASN A 1 236 ? -15.702 -2.904 -3.995 1.00 88.12 236 ASN A C 1
ATOM 1862 O O . ASN A 1 236 ? -16.671 -2.615 -3.295 1.00 88.12 236 ASN A O 1
ATOM 1866 N N . TYR A 1 237 ? -14.461 -2.916 -3.499 1.00 90.62 237 TYR A N 1
ATOM 1867 C CA . TYR A 1 237 ? -14.188 -2.859 -2.065 1.00 90.62 237 TYR A CA 1
ATOM 1868 C C . TYR A 1 237 ? -14.735 -1.588 -1.405 1.00 90.62 237 TYR A C 1
ATOM 1870 O O . TYR A 1 237 ? -15.348 -1.662 -0.341 1.00 90.62 237 TYR A O 1
ATOM 1878 N N . ASN A 1 238 ? -14.536 -0.432 -2.044 1.00 91.38 238 ASN A N 1
ATOM 1879 C CA . ASN A 1 238 ? -15.010 0.854 -1.536 1.00 91.38 238 ASN A CA 1
ATOM 1880 C C . ASN A 1 238 ? -16.540 0.907 -1.491 1.00 91.38 238 ASN A C 1
ATOM 1882 O O . ASN A 1 238 ? -17.103 1.242 -0.457 1.00 91.38 238 ASN A O 1
ATOM 1886 N N . PHE A 1 239 ? -17.209 0.496 -2.566 1.00 87.38 239 PHE A N 1
ATOM 1887 C CA . PHE A 1 239 ? -18.667 0.427 -2.611 1.00 87.38 239 PHE A CA 1
ATOM 1888 C C . PHE A 1 239 ? -19.232 -0.564 -1.582 1.00 87.38 239 PHE A C 1
ATOM 1890 O O . PHE A 1 239 ? -20.179 -0.259 -0.863 1.00 87.38 239 PHE A O 1
ATOM 1897 N N . ALA A 1 240 ? -18.612 -1.737 -1.436 1.00 84.62 240 ALA A N 1
ATOM 1898 C CA . ALA A 1 240 ? -19.010 -2.724 -0.438 1.00 84.62 240 ALA A CA 1
ATOM 1899 C C . ALA A 1 240 ? -18.806 -2.219 1.001 1.00 84.62 240 ALA A C 1
ATOM 1901 O O . ALA A 1 240 ? -19.578 -2.583 1.884 1.00 84.62 240 ALA A O 1
ATOM 1902 N N . PHE A 1 241 ? -17.788 -1.390 1.251 1.00 89.62 241 PHE A N 1
ATOM 1903 C CA . PHE A 1 241 ? -17.605 -0.713 2.536 1.00 89.62 241 PHE A CA 1
ATOM 1904 C C . PHE A 1 241 ? -18.762 0.255 2.830 1.00 89.62 241 PHE A C 1
ATOM 1906 O O . PHE A 1 241 ? -19.321 0.208 3.925 1.00 89.62 241 PHE A O 1
ATOM 1913 N N . GLU A 1 242 ? -19.175 1.059 1.848 1.00 89.31 242 GLU A N 1
ATOM 1914 C CA . GLU A 1 242 ? -20.323 1.968 1.985 1.00 89.31 242 GLU A CA 1
ATOM 1915 C C . GLU A 1 242 ? -21.617 1.219 2.301 1.00 89.31 242 GLU A C 1
ATOM 1917 O O . GLU A 1 242 ? -22.331 1.553 3.248 1.00 89.31 242 GLU A O 1
ATOM 1922 N N . GLN A 1 243 ? -21.886 0.144 1.559 1.00 83.50 243 GLN A N 1
ATOM 1923 C CA . GLN A 1 243 ? -23.070 -0.674 1.798 1.00 83.50 243 GLN A CA 1
ATOM 1924 C C . GLN A 1 243 ? -23.061 -1.355 3.164 1.00 83.50 243 GLN A C 1
ATOM 1926 O O . GLN A 1 243 ? -24.108 -1.452 3.801 1.00 83.50 243 GLN A O 1
ATOM 1931 N N . ARG A 1 244 ? -21.891 -1.810 3.634 1.00 84.94 244 ARG A N 1
ATOM 1932 C CA . ARG A 1 244 ? -21.753 -2.377 4.982 1.00 84.94 244 ARG A CA 1
ATOM 1933 C C . ARG A 1 244 ? -22.150 -1.367 6.040 1.00 84.94 244 ARG A C 1
ATOM 1935 O O . ARG A 1 244 ? -22.937 -1.711 6.910 1.00 84.94 244 ARG A O 1
ATOM 1942 N N . LEU A 1 245 ? -21.639 -0.139 5.954 1.00 87.81 245 LEU A N 1
ATOM 1943 C CA . LEU A 1 245 ? -21.966 0.910 6.920 1.00 87.81 245 LEU A CA 1
ATOM 1944 C C . LEU A 1 245 ? -23.453 1.274 6.918 1.00 87.81 245 LEU A C 1
ATOM 1946 O O . LEU A 1 245 ? -24.002 1.552 7.981 1.00 87.81 245 LEU A O 1
ATOM 1950 N N . ALA A 1 246 ? -24.100 1.240 5.752 1.00 86.25 246 ALA A N 1
ATOM 1951 C CA . ALA A 1 246 ? -25.535 1.483 5.618 1.00 86.25 246 ALA A CA 1
ATOM 1952 C C . ALA A 1 246 ? -26.419 0.313 6.103 1.00 86.25 246 ALA A C 1
ATOM 1954 O O . ALA A 1 246 ? -27.641 0.448 6.141 1.00 86.25 246 ALA A O 1
ATOM 1955 N N . GLY A 1 247 ? -25.828 -0.837 6.446 1.00 80.00 247 GLY A N 1
ATOM 1956 C CA . GLY A 1 247 ? -26.553 -2.014 6.910 1.00 80.00 247 GLY A CA 1
ATOM 1957 C C . GLY A 1 247 ? -27.152 -1.847 8.311 1.00 80.00 247 GLY A C 1
ATOM 1958 O O . GLY A 1 247 ? -26.557 -1.228 9.197 1.00 80.00 247 GLY A O 1
ATOM 1959 N N . ASN A 1 248 ? -28.312 -2.470 8.521 1.00 73.94 248 ASN A N 1
ATOM 1960 C CA . ASN A 1 248 ? -28.896 -2.658 9.849 1.00 73.94 248 ASN A CA 1
ATOM 1961 C C . ASN A 1 248 ? -28.310 -3.910 10.514 1.00 73.94 248 ASN A C 1
ATOM 1963 O O . ASN A 1 248 ? -27.899 -4.850 9.828 1.00 73.94 248 ASN A O 1
ATOM 1967 N N . ILE A 1 249 ? -28.313 -3.926 11.843 1.00 67.69 249 ILE A N 1
ATOM 1968 C CA . ILE A 1 249 ? -27.994 -5.104 12.658 1.00 67.69 249 ILE A CA 1
ATOM 1969 C C . ILE A 1 249 ? -29.176 -5.401 13.579 1.00 67.69 249 ILE A C 1
ATOM 1971 O O . ILE A 1 249 ? -29.864 -4.479 14.014 1.00 67.69 249 ILE A O 1
ATOM 1975 N N . ASP A 1 250 ? -29.424 -6.678 13.878 1.00 55.97 250 ASP A N 1
ATOM 1976 C CA . ASP A 1 250 ? -30.329 -7.022 14.977 1.00 55.97 250 ASP A CA 1
ATOM 1977 C C . ASP A 1 250 ? -29.750 -6.403 16.254 1.00 55.97 250 ASP A C 1
ATOM 1979 O O . ASP A 1 250 ? -28.556 -6.556 16.503 1.00 55.97 250 ASP A O 1
ATOM 1983 N N . ALA A 1 251 ? -30.552 -5.654 17.016 1.00 47.81 251 ALA A N 1
ATOM 1984 C CA . ALA A 1 251 ? -30.065 -4.858 18.142 1.00 47.81 251 ALA A CA 1
ATOM 1985 C C . ALA A 1 251 ? -29.226 -5.715 19.107 1.00 47.81 251 ALA A C 1
ATOM 1987 O O . ALA A 1 251 ? -29.757 -6.581 19.808 1.00 47.81 251 ALA A O 1
ATOM 1988 N N . VAL A 1 252 ? -27.911 -5.472 19.148 1.00 48.59 252 VAL A N 1
ATOM 1989 C CA . VAL A 1 252 ? -26.994 -6.175 20.051 1.00 48.59 252 VAL A CA 1
ATOM 1990 C C . VAL A 1 252 ? -26.462 -5.204 21.093 1.00 48.59 252 VAL A C 1
ATOM 1992 O O . VAL A 1 252 ? -25.871 -4.171 20.777 1.00 48.59 252 VAL A O 1
ATOM 1995 N N . THR A 1 253 ? -26.665 -5.547 22.362 1.00 43.44 253 THR A N 1
ATOM 1996 C CA . THR A 1 253 ? -25.976 -4.933 23.497 1.00 43.44 253 THR A CA 1
ATOM 1997 C C . THR A 1 253 ? -24.562 -5.517 23.571 1.00 43.44 253 THR A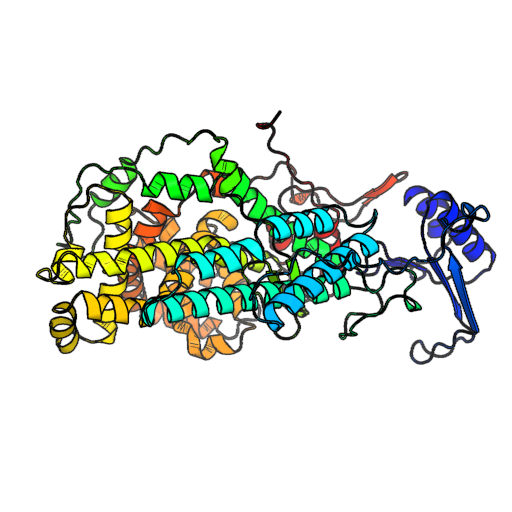 C 1
ATOM 1999 O O . THR A 1 253 ? -24.435 -6.735 23.716 1.00 43.44 253 THR A O 1
ATOM 2002 N N . PRO A 1 254 ? -23.490 -4.708 23.514 1.00 46.41 254 PRO A N 1
ATOM 2003 C CA . PRO A 1 254 ? -22.149 -5.194 23.822 1.00 46.41 254 PRO A CA 1
ATOM 2004 C C . PRO A 1 254 ? -22.095 -5.603 25.304 1.00 46.41 254 PRO A C 1
ATOM 2006 O O . PRO A 1 254 ? -22.099 -4.740 26.188 1.00 46.41 254 PRO A O 1
ATOM 2009 N N . ASP A 1 255 ? -22.097 -6.905 25.605 1.00 40.25 255 ASP A N 1
ATOM 2010 C CA . ASP A 1 255 ? -21.942 -7.386 26.982 1.00 40.25 255 ASP A CA 1
ATOM 2011 C C . ASP A 1 255 ? -20.467 -7.275 27.393 1.00 40.25 255 ASP A C 1
ATOM 2013 O O . ASP A 1 255 ? -19.636 -8.120 27.077 1.00 40.25 255 ASP A O 1
ATOM 2017 N N . ASN A 1 256 ? -20.136 -6.173 28.066 1.00 44.12 256 ASN A N 1
ATOM 2018 C CA . ASN A 1 256 ? -18.781 -5.840 28.513 1.00 44.12 256 ASN A CA 1
ATOM 2019 C C . ASN A 1 256 ? -18.443 -6.413 29.905 1.00 44.12 256 ASN A C 1
ATOM 2021 O O . ASN A 1 256 ? -17.457 -5.982 30.510 1.00 44.12 256 ASN A O 1
ATOM 2025 N N . ASN A 1 257 ? -19.260 -7.312 30.470 1.00 34.44 257 ASN A N 1
ATOM 2026 C CA . ASN A 1 257 ? -19.059 -7.754 31.855 1.00 34.44 257 ASN A CA 1
ATOM 2027 C C . ASN A 1 257 ? -17.858 -8.686 32.069 1.00 34.44 257 ASN A C 1
ATOM 2029 O O . ASN A 1 257 ? -17.433 -8.848 33.210 1.00 34.44 257 ASN A O 1
ATOM 2033 N N . GLU A 1 258 ? -17.213 -9.176 31.011 1.00 35.41 258 GLU A N 1
ATOM 2034 C CA . GLU A 1 258 ? -15.862 -9.731 31.084 1.00 35.41 258 GLU A CA 1
ATOM 2035 C C . GLU A 1 258 ? -15.064 -9.276 29.855 1.00 35.41 258 GLU A C 1
ATOM 2037 O O . GLU A 1 258 ? -15.556 -9.316 28.736 1.00 35.41 258 GLU A O 1
ATOM 2042 N N . LEU A 1 259 ? -13.809 -8.854 30.047 1.00 38.38 259 LEU A N 1
ATOM 2043 C CA . LEU A 1 259 ? -12.817 -8.542 28.998 1.00 38.38 259 LEU A CA 1
ATOM 2044 C C . LEU A 1 259 ? -12.390 -9.796 28.190 1.00 38.38 259 LEU A C 1
ATOM 2046 O O . LEU A 1 259 ? -11.225 -9.937 27.801 1.00 38.38 259 LEU A O 1
ATOM 2050 N N . GLN A 1 260 ? -13.312 -10.737 27.990 1.00 35.69 260 GLN A N 1
ATOM 2051 C CA . GLN A 1 260 ? -13.165 -11.937 27.185 1.00 35.69 260 GLN A CA 1
ATOM 2052 C C . GLN A 1 260 ? -14.228 -11.939 26.082 1.00 35.69 260 GLN A C 1
ATOM 2054 O O . GLN A 1 260 ? -15.370 -11.573 26.356 1.00 35.69 260 GLN A O 1
ATOM 2059 N N . PRO A 1 261 ? -13.892 -12.414 24.870 1.00 37.03 261 PRO A N 1
ATOM 2060 C CA . PRO A 1 261 ? -14.898 -12.725 23.873 1.00 37.03 261 PRO A CA 1
ATOM 2061 C C . PRO A 1 261 ? -15.780 -13.848 24.411 1.00 37.03 261 PRO A C 1
ATOM 2063 O O . PRO A 1 261 ? -15.428 -15.031 24.368 1.00 37.03 261 PRO A O 1
ATOM 2066 N N . SER A 1 262 ? -16.929 -13.487 24.972 1.00 38.34 262 SER A N 1
ATOM 2067 C CA . SER A 1 262 ? -17.999 -14.448 25.175 1.00 38.34 262 SER A CA 1
ATOM 2068 C C . SER A 1 262 ? -18.493 -14.861 23.783 1.00 38.34 262 SER A C 1
ATOM 2070 O O . SER A 1 262 ? -18.548 -14.054 22.858 1.00 38.34 262 SER A O 1
ATOM 2072 N N . GLY A 1 263 ? -18.801 -16.146 23.583 1.00 37.25 263 GLY A N 1
ATOM 2073 C CA . GLY A 1 263 ? -19.168 -16.701 22.266 1.00 37.25 263 GLY A CA 1
ATOM 2074 C C . GLY A 1 263 ? -20.394 -16.056 21.588 1.00 37.25 263 GLY A C 1
ATOM 2075 O O . GLY A 1 263 ? -20.745 -16.444 20.477 1.00 37.25 263 GLY A O 1
ATOM 2076 N N . THR A 1 264 ? -21.031 -15.080 22.235 1.00 40.28 264 THR A N 1
ATOM 2077 C CA . THR A 1 264 ? -22.060 -14.171 21.716 1.00 40.28 264 THR A CA 1
ATOM 2078 C C . THR A 1 264 ? -21.513 -13.114 20.749 1.00 40.28 264 THR A C 1
ATOM 2080 O O . THR A 1 264 ? -22.252 -12.703 19.859 1.00 40.28 264 THR A O 1
ATOM 2083 N N . GLU A 1 265 ? -20.237 -12.713 20.822 1.00 46.34 265 GLU A N 1
ATOM 2084 C CA . GLU A 1 265 ? -19.658 -11.748 19.866 1.00 46.34 265 GLU A CA 1
ATOM 2085 C C . GLU A 1 265 ? -19.592 -12.328 18.443 1.00 46.34 265 GLU A C 1
ATOM 2087 O O . GLU A 1 265 ? -19.876 -11.623 17.481 1.00 46.34 265 GLU A O 1
ATOM 2092 N N . THR A 1 266 ? -19.345 -13.635 18.296 1.00 42.47 266 THR A N 1
ATOM 2093 C CA . THR A 1 266 ? -19.436 -14.365 17.015 1.00 42.47 266 THR A CA 1
ATOM 2094 C C . THR A 1 266 ? -20.818 -14.244 16.358 1.00 42.47 266 THR A C 1
ATOM 2096 O O . THR A 1 266 ? -20.898 -14.134 15.136 1.00 42.47 266 THR A O 1
ATOM 2099 N N . ALA A 1 267 ? -21.900 -14.164 17.145 1.00 39.09 267 ALA A N 1
ATOM 2100 C CA . ALA A 1 267 ? -23.265 -14.031 16.627 1.00 39.09 267 ALA A CA 1
ATOM 2101 C C . ALA A 1 267 ? -23.528 -12.656 15.978 1.00 39.09 267 ALA A C 1
ATOM 2103 O O . ALA A 1 267 ? -24.247 -12.578 14.982 1.00 39.09 267 ALA A O 1
ATOM 2104 N N . LEU A 1 268 ? -22.876 -11.593 16.474 1.00 46.25 268 LEU A N 1
ATOM 2105 C CA . LEU A 1 268 ? -22.923 -10.234 15.908 1.00 46.25 268 LEU A CA 1
ATOM 2106 C C . LEU A 1 268 ? -22.343 -10.198 14.480 1.00 46.25 268 LEU A C 1
ATOM 2108 O O . LEU A 1 268 ? -22.776 -9.403 13.654 1.00 46.25 268 LEU A O 1
ATOM 2112 N N . PHE A 1 269 ? -21.391 -11.089 14.172 1.00 48.00 269 PHE A N 1
ATOM 2113 C CA . PHE A 1 269 ? -20.704 -11.163 12.874 1.00 48.00 269 PHE A CA 1
ATOM 2114 C C . PHE A 1 269 ? -21.261 -12.237 11.926 1.00 48.00 269 PHE A C 1
ATOM 2116 O O . PHE A 1 269 ? -21.042 -12.143 10.715 1.00 48.00 269 PHE A O 1
ATOM 2123 N N . GLU A 1 270 ? -21.958 -13.251 12.446 1.00 41.72 270 GLU A N 1
ATOM 2124 C CA . GLU A 1 270 ? -22.631 -14.289 11.651 1.00 41.72 270 GLU A CA 1
ATOM 2125 C C . GLU A 1 270 ? -23.997 -13.827 11.113 1.00 41.72 270 GLU A C 1
ATOM 2127 O O . GLU A 1 270 ? -24.394 -14.253 10.028 1.00 41.72 270 GLU A O 1
ATOM 2132 N N . GLY A 1 271 ? -24.684 -12.915 11.817 1.00 36.66 271 GLY A N 1
ATOM 2133 C CA . GLY A 1 271 ? -25.994 -12.379 11.420 1.00 36.66 271 GLY A CA 1
ATOM 2134 C C . GLY A 1 271 ? -25.966 -11.322 10.308 1.00 36.66 271 GLY A C 1
ATOM 2135 O O . GLY A 1 271 ? -26.988 -11.079 9.665 1.00 36.66 271 GLY A O 1
ATOM 2136 N N . ILE A 1 272 ? -24.808 -10.715 10.018 1.00 44.47 272 ILE A N 1
ATOM 2137 C CA . ILE A 1 272 ? -24.679 -9.716 8.945 1.00 44.47 272 ILE A CA 1
ATOM 2138 C C . ILE A 1 272 ? -24.571 -10.446 7.601 1.00 44.47 272 ILE A C 1
ATOM 2140 O O . ILE A 1 272 ? -23.497 -10.582 7.007 1.00 44.47 272 ILE A O 1
ATOM 2144 N N . SER A 1 273 ? -25.711 -10.940 7.115 1.00 39.03 273 SER A N 1
ATOM 2145 C CA . SER A 1 273 ? -25.858 -11.479 5.765 1.00 39.03 273 SER A CA 1
ATOM 2146 C C . SER A 1 273 ? -25.779 -10.337 4.751 1.00 39.03 273 SER A C 1
ATOM 2148 O O . SER A 1 273 ? -26.787 -9.867 4.224 1.00 39.03 273 SER A O 1
ATOM 2150 N N . LEU A 1 274 ? -24.560 -9.882 4.466 1.00 44.16 274 LEU A N 1
ATOM 2151 C CA . LEU A 1 274 ? -24.282 -8.991 3.347 1.00 44.16 274 LEU A CA 1
ATOM 2152 C C . LEU A 1 274 ? -24.516 -9.792 2.071 1.00 44.16 274 LEU A C 1
ATOM 2154 O O . LEU A 1 274 ? -23.647 -10.548 1.630 1.00 44.16 274 LEU A O 1
ATOM 2158 N N . SER A 1 275 ? -25.707 -9.653 1.488 1.00 39.88 275 SER A N 1
ATOM 2159 C CA . SER A 1 275 ? -25.943 -10.085 0.116 1.00 39.88 275 SER A CA 1
ATOM 2160 C C . SER A 1 275 ? -24.807 -9.531 -0.734 1.00 39.88 275 SER A C 1
ATOM 2162 O O . SER A 1 275 ? -24.550 -8.329 -0.682 1.00 39.88 275 SER A O 1
ATOM 2164 N N . SER A 1 276 ? -24.109 -10.397 -1.468 1.00 43.88 276 SER A N 1
ATOM 2165 C CA . SER A 1 276 ? -23.078 -10.008 -2.426 1.00 43.88 276 SER A CA 1
ATOM 2166 C C . SER A 1 276 ? -23.653 -8.937 -3.349 1.00 43.88 276 SER A C 1
ATOM 2168 O O . SER A 1 276 ? -24.429 -9.252 -4.256 1.00 43.88 276 SER A O 1
ATOM 2170 N N . ALA A 1 277 ? -23.347 -7.676 -3.057 1.00 46.31 277 ALA A N 1
ATOM 2171 C CA . ALA A 1 277 ? -23.854 -6.544 -3.800 1.00 46.31 277 ALA A CA 1
ATOM 2172 C C . ALA A 1 277 ? -23.473 -6.743 -5.261 1.00 46.31 277 ALA A C 1
ATOM 2174 O O . ALA A 1 277 ? -22.289 -6.868 -5.583 1.00 46.31 277 ALA A O 1
ATOM 2175 N N . ARG A 1 278 ? -24.470 -6.847 -6.142 1.00 50.34 278 ARG A N 1
ATOM 2176 C CA . ARG A 1 278 ? -24.181 -6.871 -7.573 1.00 50.34 278 ARG A CA 1
ATOM 2177 C C . ARG A 1 278 ? -23.583 -5.512 -7.949 1.00 50.34 278 ARG A C 1
ATOM 2179 O O . ARG A 1 278 ? -24.070 -4.508 -7.427 1.00 50.34 278 ARG A O 1
ATOM 2186 N N . PRO A 1 279 ? -22.561 -5.467 -8.819 1.00 55.31 279 PRO A N 1
ATOM 2187 C CA . PRO A 1 279 ? -22.030 -4.204 -9.313 1.00 55.31 279 PRO A CA 1
ATOM 2188 C C . PRO A 1 279 ? -23.177 -3.383 -9.917 1.00 55.31 279 PRO A C 1
ATOM 2190 O O . PRO A 1 279 ? -23.863 -3.856 -10.825 1.00 55.31 279 PRO A O 1
ATOM 2193 N N . THR A 1 280 ? -23.439 -2.197 -9.372 1.00 64.25 280 THR A N 1
ATOM 2194 C CA . THR A 1 280 ? -24.351 -1.209 -9.965 1.00 64.25 280 THR A CA 1
ATOM 2195 C C . THR A 1 280 ? -23.527 -0.140 -10.679 1.00 64.25 280 THR A C 1
ATOM 2197 O O . THR A 1 280 ? -22.317 -0.059 -10.475 1.00 64.25 280 THR A O 1
ATOM 2200 N N . ALA A 1 281 ? -24.167 0.710 -11.489 1.00 65.81 281 ALA A N 1
ATOM 2201 C CA . ALA A 1 281 ? -23.506 1.882 -12.075 1.00 65.81 281 ALA A CA 1
ATOM 2202 C C . ALA A 1 281 ? -22.859 2.791 -11.005 1.00 65.81 281 ALA A C 1
ATOM 2204 O O . ALA A 1 281 ? -21.864 3.457 -11.273 1.00 65.81 281 ALA A O 1
ATOM 2205 N N . ASP A 1 282 ? -23.368 2.765 -9.770 1.00 70.00 282 ASP A N 1
ATOM 2206 C CA . ASP A 1 282 ? -22.795 3.511 -8.646 1.00 70.00 282 ASP A CA 1
ATOM 2207 C C . ASP A 1 282 ? -21.414 2.980 -8.233 1.00 70.00 282 ASP A C 1
ATOM 2209 O O . ASP A 1 282 ? -20.586 3.746 -7.749 1.00 70.00 282 ASP A O 1
ATOM 2213 N N . ALA A 1 283 ? -21.111 1.695 -8.461 1.00 71.44 283 ALA A N 1
ATOM 2214 C CA . ALA A 1 283 ? -19.819 1.111 -8.097 1.00 71.44 283 ALA A CA 1
ATOM 2215 C C . ALA A 1 283 ? -18.643 1.762 -8.851 1.00 71.44 283 ALA A C 1
ATOM 2217 O O . ALA A 1 283 ? -17.555 1.895 -8.286 1.00 71.44 283 ALA A O 1
ATOM 2218 N N . GLU A 1 284 ? -18.869 2.240 -10.082 1.00 77.75 284 GLU A N 1
ATOM 2219 C CA . GLU A 1 284 ? -17.855 2.954 -10.871 1.00 77.75 284 GLU A CA 1
ATOM 2220 C C . GLU A 1 284 ? -17.444 4.289 -10.230 1.00 77.75 284 GLU A C 1
ATOM 2222 O O . GLU A 1 284 ? -16.292 4.706 -10.350 1.00 77.75 284 GLU A O 1
ATOM 2227 N N . GLN A 1 285 ? -18.343 4.929 -9.473 1.00 78.75 285 GLN A N 1
ATOM 2228 C CA . GLN A 1 285 ? -18.056 6.181 -8.759 1.00 78.75 285 GLN A CA 1
ATOM 2229 C C . GLN A 1 285 ? -17.130 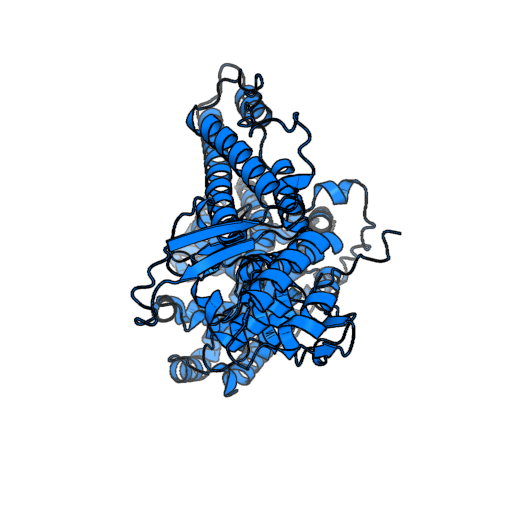5.971 -7.551 1.00 78.75 285 GLN A C 1
ATOM 2231 O O . GLN A 1 285 ? -16.571 6.928 -7.017 1.00 78.75 285 GLN A O 1
ATOM 2236 N N . HIS A 1 286 ? -16.946 4.721 -7.120 1.00 81.88 286 HIS A N 1
ATOM 2237 C CA . HIS A 1 286 ? -16.133 4.357 -5.961 1.00 81.88 286 HIS A CA 1
ATOM 2238 C C . HIS A 1 286 ? -14.777 3.743 -6.334 1.00 81.88 286 HIS A C 1
ATOM 2240 O O . HIS A 1 286 ? -14.086 3.197 -5.465 1.00 81.88 286 HIS A O 1
ATOM 2246 N N . LEU A 1 287 ? -14.375 3.814 -7.604 1.00 87.50 287 LEU A N 1
ATOM 2247 C CA . LEU A 1 287 ? -13.085 3.300 -8.050 1.00 87.50 287 LEU A CA 1
ATOM 2248 C C . LEU A 1 287 ? -11.921 4.096 -7.441 1.00 87.50 287 LEU A C 1
ATOM 2250 O O . LEU A 1 287 ? -11.992 5.297 -7.200 1.00 87.50 287 LEU A O 1
ATOM 2254 N N . THR A 1 288 ? -10.821 3.396 -7.175 1.00 89.88 288 THR A N 1
ATOM 2255 C CA . THR A 1 288 ? -9.561 4.007 -6.740 1.00 89.88 288 THR A CA 1
ATOM 2256 C C . THR A 1 288 ? -8.618 4.093 -7.937 1.00 89.88 288 THR A C 1
ATOM 2258 O O . THR A 1 288 ? -8.362 3.061 -8.567 1.00 89.88 288 THR A O 1
ATOM 2261 N N . PRO A 1 289 ? -8.052 5.267 -8.271 1.00 91.38 289 PRO A N 1
ATOM 2262 C CA . PRO A 1 289 ? -7.070 5.352 -9.341 1.00 91.38 289 PRO A CA 1
ATOM 2263 C C . PRO A 1 289 ? -5.748 4.711 -8.906 1.00 91.38 289 PRO A C 1
ATOM 2265 O O . PRO A 1 289 ? -5.337 4.825 -7.742 1.00 91.38 289 PRO A O 1
ATOM 2268 N N . SER A 1 290 ? -5.068 4.057 -9.853 1.00 92.69 290 SER A N 1
ATOM 2269 C CA . SER A 1 290 ? -3.690 3.600 -9.660 1.00 92.69 290 SER A CA 1
ATOM 2270 C C . SER A 1 290 ? -2.782 4.815 -9.432 1.00 92.69 290 SER A C 1
ATOM 2272 O O . SER A 1 290 ? -2.916 5.803 -10.153 1.00 92.69 290 SER A O 1
ATOM 2274 N N . PRO A 1 291 ? -1.893 4.791 -8.424 1.00 94.12 291 PRO A N 1
ATOM 2275 C CA . PRO A 1 291 ? -1.051 5.939 -8.115 1.00 94.12 291 PRO A CA 1
ATOM 2276 C C . PRO A 1 291 ? 0.108 6.084 -9.105 1.00 94.12 291 PRO A C 1
ATOM 2278 O O . PRO A 1 291 ? 0.597 5.104 -9.667 1.00 94.12 291 PRO A O 1
ATOM 2281 N N . ILE A 1 292 ? 0.621 7.306 -9.221 1.00 92.94 292 ILE A N 1
ATOM 2282 C CA . ILE A 1 292 ? 1.922 7.589 -9.831 1.00 92.94 292 ILE A CA 1
ATOM 2283 C C . ILE A 1 292 ? 3.020 6.991 -8.948 1.00 92.94 292 ILE A C 1
ATOM 2285 O O . ILE A 1 292 ? 3.231 7.428 -7.813 1.00 92.94 292 ILE A O 1
ATOM 2289 N N . THR A 1 293 ? 3.724 5.993 -9.473 1.00 93.69 293 THR A N 1
ATOM 2290 C CA . THR A 1 293 ? 4.810 5.311 -8.768 1.00 93.69 293 THR A CA 1
ATOM 2291 C C . THR A 1 293 ? 6.175 5.843 -9.184 1.00 93.69 293 THR A C 1
ATOM 2293 O O . THR A 1 293 ? 6.438 5.999 -10.376 1.00 93.69 293 THR A O 1
ATOM 2296 N N . TYR A 1 294 ? 7.068 6.062 -8.221 1.00 91.38 294 TYR A N 1
ATOM 2297 C CA . TYR A 1 294 ? 8.451 6.480 -8.477 1.00 91.38 294 TYR A CA 1
ATOM 2298 C C . TYR A 1 294 ? 9.403 5.966 -7.390 1.00 91.38 294 TYR A C 1
ATOM 2300 O O . TYR A 1 294 ? 8.972 5.547 -6.316 1.00 91.38 294 TYR A O 1
ATOM 2308 N N . PHE A 1 295 ? 10.709 6.037 -7.636 1.00 90.38 295 PHE A N 1
ATOM 2309 C CA . PHE A 1 295 ? 11.721 5.740 -6.622 1.00 90.38 295 PHE A CA 1
ATOM 2310 C C . PHE A 1 295 ? 12.247 7.019 -5.962 1.00 90.38 295 PHE A C 1
ATOM 2312 O O . PHE A 1 295 ? 12.456 8.034 -6.630 1.00 90.38 295 PHE A O 1
ATOM 2319 N N . SER A 1 296 ? 12.474 6.998 -4.650 1.00 86.94 296 SER A N 1
ATOM 2320 C CA . SER A 1 296 ? 12.934 8.157 -3.879 1.00 86.94 296 SER A CA 1
ATOM 2321 C C . SER A 1 296 ? 14.231 7.857 -3.132 1.00 86.94 296 SER A C 1
ATOM 2323 O O . SER A 1 296 ? 14.396 6.796 -2.537 1.00 86.94 296 SER A O 1
ATOM 2325 N N . ALA A 1 297 ? 15.165 8.811 -3.162 1.00 80.75 297 ALA A N 1
ATOM 2326 C CA . ALA A 1 297 ? 16.369 8.784 -2.326 1.00 80.75 297 ALA A CA 1
ATOM 2327 C C . ALA A 1 297 ? 16.074 9.199 -0.878 1.00 80.75 297 ALA A C 1
ATOM 2329 O O . ALA A 1 297 ? 16.805 8.843 0.040 1.00 80.75 297 ALA A O 1
ATOM 2330 N N . ARG A 1 298 ? 15.036 10.024 -0.698 1.00 75.50 298 ARG A N 1
ATOM 2331 C CA . ARG A 1 298 ? 14.707 10.676 0.573 1.00 75.50 298 ARG A CA 1
ATOM 2332 C C . ARG A 1 298 ? 13.626 9.926 1.332 1.00 75.50 298 ARG A C 1
ATOM 2334 O O . ARG A 1 298 ? 13.662 9.858 2.554 1.00 75.50 298 ARG A O 1
ATOM 2341 N N . ASP A 1 299 ? 12.634 9.444 0.598 1.00 69.88 299 ASP A N 1
ATOM 2342 C CA . ASP A 1 299 ? 11.473 8.773 1.158 1.00 69.88 299 ASP A CA 1
ATOM 2343 C C . ASP A 1 299 ? 11.672 7.258 1.026 1.00 69.88 299 ASP A C 1
ATOM 2345 O O . ASP A 1 299 ? 12.209 6.777 0.027 1.00 69.88 299 ASP A O 1
ATOM 2349 N N . GLY A 1 300 ? 11.249 6.513 2.046 1.00 83.50 300 GLY A N 1
ATOM 2350 C CA . GLY A 1 300 ? 11.141 5.065 1.953 1.00 83.50 300 GLY A CA 1
ATOM 2351 C C . GLY A 1 300 ? 9.957 4.648 1.082 1.00 83.50 300 GLY A C 1
ATOM 2352 O O . GLY A 1 300 ? 9.509 5.360 0.176 1.00 83.50 300 GLY A O 1
ATOM 2353 N N . PHE A 1 301 ? 9.406 3.491 1.421 1.00 88.31 301 PHE A N 1
ATOM 2354 C CA . PHE A 1 301 ? 8.031 3.187 1.075 1.00 88.31 301 PHE A CA 1
ATOM 2355 C C . PHE A 1 301 ? 7.139 4.268 1.702 1.00 88.31 301 PHE A C 1
ATOM 2357 O O . PHE A 1 301 ? 7.260 4.550 2.895 1.00 88.31 301 PHE A O 1
ATOM 2364 N N . ARG A 1 302 ? 6.390 4.992 0.864 1.00 89.69 302 ARG A N 1
ATOM 2365 C CA . ARG A 1 302 ? 5.534 6.096 1.310 1.00 89.69 302 ARG A CA 1
ATOM 2366 C C . ARG A 1 302 ? 4.386 6.304 0.343 1.00 89.69 302 ARG A C 1
ATOM 2368 O O . ARG A 1 302 ? 4.608 6.604 -0.834 1.00 89.69 302 ARG A O 1
ATOM 2375 N N . PHE A 1 303 ? 3.173 6.270 0.871 1.00 90.00 303 PHE A N 1
ATOM 2376 C CA . PHE A 1 303 ? 1.979 6.618 0.113 1.00 90.00 303 PHE A CA 1
ATOM 2377 C C . PHE A 1 303 ? 1.660 8.124 0.153 1.00 90.00 303 PHE A C 1
ATOM 2379 O O . PHE A 1 303 ? 1.976 8.853 1.097 1.00 90.00 303 PHE A O 1
ATOM 2386 N N . GLY A 1 304 ? 0.999 8.586 -0.904 1.00 87.75 304 GLY A N 1
ATOM 2387 C CA . GLY A 1 304 ? 0.306 9.865 -0.993 1.00 87.75 304 GLY A CA 1
ATOM 2388 C C . GLY A 1 304 ? -1.073 9.686 -1.635 1.00 87.75 304 GLY A C 1
ATOM 2389 O O . GLY A 1 304 ? -1.455 8.588 -2.049 1.00 87.75 304 GLY A O 1
ATOM 2390 N N . VAL A 1 305 ? -1.835 10.778 -1.758 1.00 86.94 305 VAL A N 1
ATOM 2391 C CA . VAL A 1 305 ? -3.214 10.733 -2.291 1.00 86.94 305 VAL A CA 1
ATOM 2392 C C . VAL A 1 305 ? -3.266 10.281 -3.752 1.00 86.94 305 VAL A C 1
ATOM 2394 O O . VAL A 1 305 ? -4.184 9.564 -4.131 1.00 86.94 305 VAL A O 1
ATOM 2397 N N . PHE A 1 306 ? -2.251 10.577 -4.566 1.00 91.75 306 PHE A N 1
ATOM 2398 C CA . PHE A 1 306 ? -2.155 10.117 -5.965 1.00 91.75 306 PHE A CA 1
ATOM 2399 C C . PHE A 1 306 ? -0.782 9.557 -6.329 1.00 91.75 306 PHE A C 1
ATOM 2401 O O . PHE A 1 306 ? -0.521 9.243 -7.486 1.00 91.75 306 PHE A O 1
ATOM 2408 N N . THR A 1 307 ? 0.099 9.419 -5.346 1.00 93.19 307 THR A N 1
ATOM 2409 C CA . THR A 1 307 ? 1.484 9.016 -5.549 1.00 93.19 307 THR A CA 1
ATOM 2410 C C . THR A 1 307 ? 1.860 7.891 -4.604 1.00 93.19 307 THR A C 1
ATOM 2412 O O . THR A 1 307 ? 1.237 7.705 -3.559 1.00 93.19 307 THR A O 1
ATOM 2415 N N . ASN A 1 308 ? 2.875 7.124 -4.976 1.00 94.25 308 ASN A N 1
ATOM 2416 C CA . ASN A 1 308 ? 3.472 6.131 -4.101 1.00 94.25 308 ASN A CA 1
ATOM 2417 C C . ASN A 1 308 ? 4.964 6.016 -4.410 1.00 94.25 308 ASN A C 1
ATOM 2419 O O . ASN A 1 308 ? 5.341 5.891 -5.578 1.00 94.25 308 ASN A O 1
ATOM 2423 N N . SER A 1 309 ? 5.816 6.067 -3.391 1.00 93.19 309 SER A N 1
ATOM 2424 C CA . SER A 1 309 ? 7.258 5.914 -3.579 1.00 93.19 309 SER A CA 1
ATOM 2425 C C . SER A 1 309 ? 7.781 4.592 -3.051 1.00 93.19 309 SER A C 1
ATOM 2427 O O . SER A 1 309 ? 7.282 4.073 -2.057 1.00 93.19 309 SER A O 1
ATOM 2429 N N . ALA A 1 310 ? 8.829 4.090 -3.696 1.00 93.25 310 ALA A N 1
ATOM 2430 C CA . ALA A 1 310 ? 9.705 3.055 -3.160 1.00 93.25 310 ALA A CA 1
ATOM 2431 C C . ALA A 1 310 ? 11.115 3.631 -2.926 1.00 93.25 310 ALA A C 1
ATOM 2433 O O . ALA A 1 310 ? 11.515 4.570 -3.622 1.00 93.25 310 ALA A O 1
ATOM 2434 N N . PRO A 1 311 ? 11.899 3.092 -1.982 1.00 91.06 311 PRO A N 1
ATOM 2435 C CA . PRO A 1 311 ? 13.265 3.551 -1.759 1.00 91.06 311 PRO A CA 1
ATOM 2436 C C . PRO A 1 311 ? 14.167 3.182 -2.948 1.00 91.06 311 PRO A C 1
ATOM 2438 O O . PRO A 1 311 ? 14.067 2.083 -3.494 1.00 91.06 311 PRO A O 1
ATOM 2441 N N . LEU A 1 312 ? 15.083 4.075 -3.343 1.00 88.75 312 LEU A N 1
ATOM 2442 C CA . LEU A 1 312 ? 16.048 3.820 -4.431 1.00 88.75 312 LEU A CA 1
ATOM 2443 C C . LEU A 1 312 ? 16.827 2.495 -4.300 1.00 88.75 312 LEU A C 1
ATOM 2445 O O . LEU A 1 312 ? 16.977 1.818 -5.318 1.00 88.75 312 LEU A O 1
ATOM 2449 N N . PRO A 1 313 ? 17.271 2.066 -3.099 1.00 89.50 313 PRO A N 1
ATOM 2450 C CA . PRO A 1 313 ? 17.894 0.755 -2.910 1.00 89.50 313 PRO A CA 1
ATOM 2451 C C . PRO A 1 313 ? 17.093 -0.450 -3.429 1.00 89.50 313 PRO A C 1
ATOM 2453 O O . PRO A 1 313 ? 17.692 -1.479 -3.729 1.00 89.50 313 PRO A O 1
ATOM 2456 N N . CYS A 1 314 ? 15.769 -0.349 -3.612 1.00 92.19 314 CYS A N 1
ATOM 2457 C CA . CYS A 1 314 ? 14.985 -1.409 -4.257 1.00 92.19 314 CYS A CA 1
ATOM 2458 C C . CYS A 1 314 ? 15.437 -1.700 -5.695 1.00 92.19 314 CYS A C 1
ATOM 2460 O O . CYS A 1 314 ? 15.290 -2.828 -6.155 1.00 92.19 314 CYS A O 1
ATOM 2462 N N . ILE A 1 315 ? 16.009 -0.726 -6.408 1.00 90.25 315 ILE A N 1
ATOM 2463 C CA . ILE A 1 315 ? 16.450 -0.920 -7.797 1.00 90.25 315 ILE A CA 1
ATOM 2464 C C . ILE A 1 315 ? 17.566 -1.972 -7.874 1.00 90.25 315 ILE A C 1
ATOM 2466 O O . ILE A 1 315 ? 17.538 -2.840 -8.743 1.00 90.25 315 ILE A O 1
ATOM 2470 N N . SER A 1 316 ? 18.523 -1.928 -6.948 1.00 89.62 316 SER A N 1
ATOM 2471 C CA . SER A 1 316 ? 19.654 -2.862 -6.891 1.00 89.62 316 SER A CA 1
ATOM 2472 C C . SER A 1 316 ? 19.496 -3.972 -5.847 1.00 89.62 316 SER A C 1
ATOM 2474 O O . SER A 1 316 ? 20.356 -4.846 -5.764 1.00 89.62 316 SER A O 1
ATOM 2476 N N . GLY A 1 317 ? 18.429 -3.946 -5.043 1.00 90.06 317 GLY A N 1
ATOM 2477 C CA . GLY A 1 317 ? 18.265 -4.858 -3.909 1.00 90.06 317 GLY A CA 1
ATOM 2478 C C . GLY A 1 317 ? 16.904 -5.525 -3.756 1.00 90.06 317 GLY A C 1
ATOM 2479 O O . GLY A 1 317 ? 16.723 -6.243 -2.771 1.00 90.06 317 GLY A O 1
ATOM 2480 N N . CYS A 1 318 ? 15.947 -5.329 -4.668 1.00 92.81 318 CYS A N 1
ATOM 2481 C CA . CYS A 1 318 ? 14.610 -5.926 -4.542 1.00 92.81 318 CYS A CA 1
ATOM 2482 C C . CYS A 1 318 ? 14.574 -7.456 -4.581 1.00 92.81 318 CYS A C 1
ATOM 2484 O O . CYS A 1 318 ? 13.576 -8.040 -4.163 1.00 92.81 318 CYS A O 1
ATOM 2486 N N . ASN A 1 319 ? 15.657 -8.110 -5.008 1.00 91.25 319 ASN A N 1
ATOM 2487 C CA . ASN A 1 319 ? 15.822 -9.558 -4.871 1.00 91.25 319 ASN A CA 1
ATOM 2488 C C . ASN A 1 319 ? 16.026 -10.015 -3.411 1.00 91.25 319 ASN A C 1
ATOM 2490 O O . ASN A 1 319 ? 16.103 -11.215 -3.155 1.00 91.25 319 ASN A O 1
ATOM 2494 N N . SER A 1 320 ? 16.210 -9.084 -2.475 1.00 89.69 320 SER A N 1
ATOM 2495 C CA . SER A 1 320 ? 16.458 -9.362 -1.064 1.00 89.69 320 SER A CA 1
ATOM 2496 C C . SER A 1 320 ? 15.280 -8.953 -0.197 1.00 89.69 320 SER A C 1
ATOM 2498 O O . SER A 1 320 ? 14.571 -7.991 -0.499 1.00 89.69 320 SER A O 1
ATOM 2500 N N . LYS A 1 321 ? 15.125 -9.628 0.943 1.00 85.25 321 LYS A N 1
ATOM 2501 C CA . LYS A 1 321 ? 13.994 -9.385 1.847 1.00 85.25 321 LYS A CA 1
ATOM 2502 C C . LYS A 1 321 ? 13.973 -7.973 2.449 1.00 85.25 321 LYS A C 1
ATOM 2504 O O . LYS A 1 321 ? 12.907 -7.455 2.754 1.00 85.25 321 LYS A O 1
ATOM 2509 N N . GLN A 1 322 ? 15.137 -7.334 2.585 1.00 85.69 322 GLN A N 1
ATOM 2510 C CA . GLN A 1 322 ? 15.271 -5.972 3.118 1.00 85.69 322 GLN A CA 1
ATOM 2511 C C . GLN A 1 322 ? 14.645 -4.903 2.214 1.00 85.69 322 GLN A C 1
ATOM 2513 O O . GLN A 1 322 ? 14.050 -3.947 2.706 1.00 85.69 322 GLN A O 1
ATOM 2518 N N . TRP A 1 323 ? 14.788 -5.065 0.897 1.00 89.88 323 TRP A N 1
ATOM 2519 C CA . TRP A 1 323 ? 14.349 -4.091 -0.106 1.00 89.88 323 TRP A CA 1
ATOM 2520 C C . TRP A 1 323 ? 13.285 -4.667 -1.039 1.00 89.88 323 TRP A C 1
ATOM 2522 O O . TRP A 1 323 ? 13.121 -4.199 -2.166 1.00 89.88 323 TRP A O 1
ATOM 2532 N N . ASN A 1 324 ? 12.570 -5.694 -0.581 1.00 91.12 324 ASN A N 1
ATOM 2533 C CA . ASN A 1 324 ? 11.569 -6.384 -1.375 1.00 91.12 324 ASN A CA 1
ATOM 2534 C C . ASN A 1 324 ? 10.438 -5.418 -1.769 1.00 91.12 324 ASN A C 1
ATOM 2536 O O . ASN A 1 324 ? 9.902 -4.680 -0.942 1.00 91.12 324 ASN A O 1
ATOM 2540 N N . LEU A 1 325 ? 10.052 -5.437 -3.045 1.00 94.31 325 LEU A N 1
ATOM 2541 C CA . LEU A 1 325 ? 8.976 -4.589 -3.556 1.00 94.31 325 LEU A CA 1
ATOM 2542 C C . LEU A 1 325 ? 7.590 -4.969 -3.028 1.00 94.31 325 LEU A C 1
ATOM 2544 O O . LEU A 1 325 ? 6.686 -4.141 -3.084 1.00 94.31 325 LEU A O 1
ATOM 2548 N N . ALA A 1 326 ? 7.408 -6.177 -2.492 1.00 92.94 326 ALA A N 1
ATOM 2549 C CA . ALA A 1 326 ? 6.151 -6.628 -1.903 1.00 92.94 326 ALA A CA 1
ATOM 2550 C C . ALA A 1 326 ? 5.696 -5.762 -0.718 1.00 92.94 326 ALA A C 1
ATOM 2552 O O . ALA A 1 326 ? 4.497 -5.689 -0.464 1.00 92.94 326 ALA A O 1
ATOM 2553 N N . THR A 1 327 ? 6.610 -5.042 -0.054 1.00 91.94 327 THR A N 1
ATOM 2554 C CA . THR A 1 327 ? 6.283 -4.053 0.990 1.00 91.94 327 THR A CA 1
ATOM 2555 C C . THR A 1 327 ? 5.332 -2.960 0.489 1.00 91.94 327 THR A C 1
ATOM 2557 O O . THR A 1 327 ? 4.606 -2.363 1.279 1.00 91.94 327 THR A O 1
ATOM 2560 N N . ILE A 1 328 ? 5.241 -2.740 -0.827 1.00 94.56 328 ILE A N 1
ATOM 2561 C CA . ILE A 1 328 ? 4.275 -1.807 -1.413 1.00 94.56 328 ILE A CA 1
ATOM 2562 C C . ILE A 1 328 ? 2.813 -2.128 -1.054 1.00 94.56 328 ILE A C 1
ATOM 2564 O O . ILE A 1 328 ? 1.983 -1.217 -1.052 1.00 94.56 328 ILE A O 1
ATOM 2568 N N . SER A 1 329 ? 2.479 -3.388 -0.739 1.00 95.88 329 SER A N 1
ATOM 2569 C CA . SER A 1 329 ? 1.121 -3.755 -0.322 1.00 95.88 329 SER A CA 1
ATOM 2570 C C . SER A 1 329 ? 0.721 -3.086 0.993 1.00 95.88 329 SER A C 1
ATOM 2572 O O . SER A 1 329 ? -0.419 -2.639 1.120 1.00 95.88 329 SER A O 1
ATOM 2574 N N . HIS A 1 330 ? 1.667 -2.908 1.916 1.00 95.56 330 HIS A N 1
ATOM 2575 C CA . HIS A 1 330 ? 1.458 -2.182 3.165 1.00 95.56 330 HIS A CA 1
ATOM 2576 C C . HIS A 1 330 ? 1.160 -0.694 2.913 1.00 95.56 330 HIS A C 1
ATOM 2578 O O . HIS A 1 330 ? 0.145 -0.174 3.372 1.00 95.56 330 HIS A O 1
ATOM 2584 N N . GLU A 1 331 ? 1.966 -0.021 2.088 1.00 94.00 331 GLU A N 1
ATOM 2585 C CA . GLU A 1 331 ? 1.748 1.398 1.759 1.00 94.00 331 GLU A CA 1
ATOM 2586 C C . GLU A 1 331 ? 0.425 1.641 1.033 1.00 94.00 331 GLU A C 1
ATOM 2588 O O . GLU A 1 331 ? -0.302 2.596 1.308 1.00 94.00 331 GLU A O 1
ATOM 2593 N N . LEU A 1 332 ? 0.068 0.760 0.098 1.00 95.81 332 LEU A N 1
ATOM 2594 C CA . LEU A 1 332 ? -1.208 0.873 -0.603 1.00 95.81 332 LEU A CA 1
ATOM 2595 C C . LEU A 1 332 ? -2.390 0.520 0.301 1.00 95.81 332 LEU A C 1
ATOM 2597 O O . LEU A 1 332 ? -3.486 1.035 0.088 1.00 95.81 332 LEU A O 1
ATOM 2601 N N . SER A 1 333 ? -2.171 -0.275 1.347 1.00 97.06 333 SER A N 1
ATOM 2602 C CA . SER A 1 333 ? -3.178 -0.516 2.379 1.00 97.06 333 SER A CA 1
ATOM 2603 C C . SER A 1 333 ? -3.513 0.765 3.144 1.00 97.06 333 SER A C 1
ATOM 2605 O O . SER A 1 333 ? -4.698 1.023 3.351 1.00 97.06 333 SER A O 1
ATOM 2607 N N . HIS A 1 334 ? -2.540 1.631 3.454 1.00 95.56 334 HIS A N 1
ATOM 2608 C CA . HIS A 1 334 ? -2.843 2.967 3.988 1.00 95.56 334 HIS A CA 1
ATOM 2609 C C . HIS A 1 334 ? -3.757 3.758 3.046 1.00 95.56 334 HIS A C 1
ATOM 2611 O O . HIS A 1 334 ? -4.840 4.182 3.440 1.00 95.56 334 HIS A O 1
ATOM 2617 N N . ARG A 1 335 ? -3.408 3.856 1.756 1.00 92.81 335 ARG A N 1
ATOM 2618 C CA . ARG A 1 335 ? -4.241 4.545 0.748 1.00 92.81 335 ARG A CA 1
ATOM 2619 C C . ARG A 1 335 ? -5.701 4.065 0.747 1.00 92.81 335 ARG A C 1
ATOM 2621 O O . ARG A 1 335 ? -6.611 4.860 0.523 1.00 92.81 335 ARG A O 1
ATOM 2628 N N . ILE A 1 336 ? -5.929 2.775 0.983 1.00 94.56 336 ILE A N 1
ATOM 2629 C CA . ILE A 1 336 ? -7.265 2.165 0.998 1.00 94.56 336 ILE A CA 1
ATOM 2630 C C . ILE A 1 336 ? -7.997 2.423 2.325 1.00 94.56 336 ILE A C 1
ATOM 2632 O O . ILE A 1 336 ? -9.225 2.580 2.331 1.00 94.56 336 ILE A O 1
ATOM 2636 N N . ILE A 1 337 ? -7.270 2.426 3.442 1.00 95.31 337 ILE A N 1
ATOM 2637 C CA . ILE A 1 337 ? -7.817 2.383 4.802 1.00 95.31 337 ILE A CA 1
ATOM 2638 C C . ILE A 1 337 ? -7.929 3.771 5.436 1.00 95.31 337 ILE A C 1
ATOM 2640 O O . ILE A 1 337 ? -8.968 4.065 6.033 1.00 95.31 337 ILE A O 1
ATOM 2644 N N . THR A 1 338 ? -6.939 4.646 5.262 1.00 93.69 338 THR A N 1
ATOM 2645 C CA . THR A 1 338 ? -6.893 5.983 5.876 1.00 93.69 338 THR A CA 1
ATOM 2646 C C . THR A 1 338 ? -8.162 6.801 5.606 1.00 93.69 338 THR A C 1
ATOM 2648 O O . THR A 1 338 ? -8.767 7.249 6.580 1.00 93.69 338 THR A O 1
ATOM 2651 N N . PRO A 1 339 ? -8.683 6.920 4.362 1.00 91.81 339 PRO A N 1
ATOM 2652 C CA . PRO A 1 339 ? -9.892 7.717 4.117 1.00 91.81 339 PRO A CA 1
ATOM 2653 C C . PRO A 1 339 ? -11.131 7.184 4.856 1.00 91.81 339 PRO A C 1
ATOM 2655 O O . PRO A 1 339 ? -11.994 7.948 5.284 1.00 91.81 339 PRO A O 1
ATOM 2658 N N . LYS A 1 340 ? -11.214 5.861 5.037 1.00 94.62 340 LYS A N 1
ATOM 2659 C CA . LYS A 1 340 ? -12.327 5.193 5.727 1.00 94.62 340 LYS A CA 1
ATOM 2660 C C . LYS A 1 340 ? -12.249 5.401 7.233 1.00 94.62 340 LYS A C 1
ATOM 2662 O O . LYS A 1 340 ? -13.265 5.678 7.861 1.00 94.62 340 LYS A O 1
ATOM 2667 N N . ILE A 1 341 ? -11.048 5.293 7.803 1.00 94.44 341 ILE A N 1
ATOM 2668 C CA . ILE A 1 341 ? -10.820 5.572 9.224 1.00 94.44 341 ILE A CA 1
ATOM 2669 C C . ILE A 1 341 ? -11.105 7.041 9.516 1.00 94.44 341 ILE A C 1
ATOM 2671 O O . ILE A 1 341 ? -11.875 7.323 10.427 1.00 94.44 341 ILE A O 1
ATOM 2675 N N . GLN A 1 342 ? -10.552 7.964 8.726 1.00 91.69 342 GLN A N 1
ATOM 2676 C CA . GLN A 1 342 ? -10.767 9.401 8.907 1.00 91.69 342 GLN A CA 1
ATOM 2677 C C . GLN A 1 342 ? -12.250 9.753 8.894 1.00 91.69 342 GLN A C 1
ATOM 2679 O O . GLN A 1 342 ? -12.722 10.450 9.790 1.00 91.69 342 GLN A O 1
ATOM 2684 N N . ARG A 1 343 ? -13.013 9.200 7.944 1.00 92.50 343 ARG A N 1
ATOM 2685 C CA . ARG A 1 343 ? -14.468 9.356 7.934 1.00 92.50 343 ARG A CA 1
ATOM 2686 C C . ARG A 1 343 ? -15.108 8.866 9.232 1.00 92.50 343 ARG A C 1
ATOM 2688 O O . ARG A 1 343 ? -15.858 9.616 9.849 1.00 92.50 343 ARG A O 1
ATOM 2695 N N . LEU A 1 344 ? -14.814 7.636 9.656 1.00 93.00 344 LEU A N 1
ATOM 2696 C CA . LEU A 1 344 ? -15.408 7.076 10.871 1.00 93.00 344 LEU A CA 1
ATOM 2697 C C . LEU A 1 344 ? -15.033 7.886 12.125 1.00 93.00 344 LEU A C 1
ATOM 2699 O O . LEU A 1 344 ? -15.878 8.083 12.997 1.00 93.00 344 LEU A O 1
ATOM 2703 N N . LEU A 1 345 ? -13.799 8.393 12.216 1.00 91.00 345 LEU A N 1
ATOM 2704 C CA . LEU A 1 345 ? -13.349 9.251 13.317 1.00 91.00 345 LEU A CA 1
ATOM 2705 C C . LEU A 1 345 ? -14.095 10.593 13.325 1.00 91.00 345 LEU A C 1
ATOM 2707 O O . LEU A 1 345 ? -14.611 10.993 14.370 1.00 91.00 345 LEU A O 1
ATOM 2711 N N . ILE A 1 346 ? -14.234 11.244 12.164 1.00 87.81 346 ILE A N 1
ATOM 2712 C CA . ILE A 1 346 ? -15.006 12.489 12.014 1.00 87.81 346 ILE A CA 1
ATOM 2713 C C . ILE A 1 346 ? -16.467 12.264 12.419 1.00 87.81 346 ILE A C 1
ATOM 2715 O O . ILE A 1 346 ? -17.029 13.055 13.173 1.00 87.81 346 ILE A O 1
ATOM 2719 N N . GLU A 1 347 ? -17.080 11.165 11.979 1.00 89.00 347 GLU A N 1
ATOM 2720 C CA . GLU A 1 347 ? -18.463 10.814 12.323 1.00 89.00 347 GLU A CA 1
ATOM 2721 C C . GLU A 1 347 ? -18.640 10.402 13.794 1.00 89.00 347 GLU A C 1
ATOM 2723 O O . GLU A 1 347 ? -19.762 10.425 14.311 1.00 89.00 347 GLU A O 1
ATOM 2728 N N . THR A 1 348 ? -17.553 10.054 14.490 1.00 87.19 348 THR A N 1
ATOM 2729 C CA . THR A 1 348 ? -17.568 9.725 15.922 1.00 87.19 348 THR A CA 1
ATOM 2730 C C . THR A 1 348 ? -17.681 10.981 16.790 1.00 87.19 348 THR A C 1
ATOM 2732 O O . THR A 1 348 ? -18.365 10.945 17.812 1.00 87.19 348 THR A O 1
ATOM 2735 N N . MET A 1 349 ? -17.098 12.119 16.386 1.00 81.94 349 MET A N 1
ATOM 2736 C CA . MET A 1 349 ? -17.117 13.346 17.205 1.00 81.94 349 MET A CA 1
ATOM 2737 C C . MET A 1 349 ? -18.543 13.844 17.535 1.00 81.94 349 MET A C 1
ATOM 2739 O O . MET A 1 349 ? -18.815 14.133 18.703 1.00 81.94 349 MET A O 1
ATOM 2743 N N . PRO A 1 350 ? -19.506 13.886 16.587 1.00 82.75 350 PRO A N 1
ATOM 2744 C CA . PRO A 1 350 ? -20.879 14.287 16.885 1.00 82.75 350 PRO A CA 1
ATOM 2745 C C . PRO A 1 350 ? -21.643 13.322 17.802 1.00 82.75 350 PRO A C 1
ATOM 2747 O O . PRO A 1 350 ? -22.683 13.704 18.334 1.00 82.75 350 PRO A O 1
ATOM 2750 N N . VAL A 1 351 ? -21.192 12.071 17.976 1.00 81.19 351 VAL A N 1
ATOM 2751 C CA . VAL A 1 351 ? -21.885 11.088 18.834 1.00 81.19 351 VAL A CA 1
ATOM 2752 C C . VAL A 1 351 ? -21.889 11.548 20.291 1.00 81.19 351 VAL A C 1
ATOM 2754 O O . VAL A 1 351 ? -22.940 11.497 20.931 1.00 81.19 351 VAL A O 1
ATOM 2757 N N . ALA A 1 352 ? -20.752 12.056 20.772 1.00 75.38 352 ALA A N 1
ATOM 2758 C CA . ALA A 1 352 ? -20.623 12.633 22.108 1.00 75.38 352 ALA A CA 1
ATOM 2759 C C . ALA A 1 352 ? -21.441 13.922 22.252 1.00 75.38 352 ALA A C 1
ATOM 2761 O O . ALA A 1 352 ? -22.199 14.076 23.202 1.00 75.38 352 ALA A O 1
ATOM 2762 N N . ALA A 1 353 ? -21.368 14.809 21.254 1.00 78.31 353 ALA A N 1
ATOM 2763 C CA . ALA A 1 353 ? -22.081 16.085 21.283 1.00 78.31 353 ALA A CA 1
ATOM 2764 C C . ALA A 1 353 ? -23.614 15.926 21.301 1.00 78.31 353 ALA A C 1
ATOM 2766 O O . ALA A 1 353 ? -24.316 16.770 21.854 1.00 78.31 353 ALA A O 1
ATOM 2767 N N . ARG A 1 354 ? -24.148 14.853 20.699 1.00 80.06 354 ARG A N 1
ATOM 2768 C CA . ARG A 1 354 ? -25.591 14.552 20.693 1.00 80.06 354 ARG A CA 1
ATOM 2769 C C . ARG A 1 354 ? -26.111 13.977 22.009 1.00 80.06 354 ARG A C 1
ATOM 2771 O O . ARG A 1 354 ? -27.319 14.008 22.219 1.00 80.06 354 ARG A O 1
ATOM 2778 N N . ASN A 1 355 ? -25.237 13.450 22.863 1.00 77.38 355 ASN A N 1
ATOM 2779 C CA . ASN A 1 355 ? -25.615 12.851 24.141 1.00 77.38 355 ASN A CA 1
ATOM 2780 C C . ASN A 1 355 ? -24.716 13.401 25.262 1.00 77.38 355 ASN A C 1
ATOM 2782 O O . ASN A 1 355 ? -23.897 12.664 25.805 1.00 77.38 355 ASN A O 1
ATOM 2786 N N . PRO A 1 356 ? -24.825 14.703 25.583 1.00 72.00 356 PRO A N 1
ATOM 2787 C CA . PRO A 1 356 ? -23.909 15.364 26.513 1.00 72.00 356 PRO A CA 1
ATOM 2788 C C . PRO A 1 356 ? -24.020 14.840 27.951 1.00 72.00 356 PRO A C 1
ATOM 2790 O O . PRO A 1 356 ? -23.079 14.996 28.722 1.00 72.00 356 PRO A O 1
ATOM 2793 N N . ASP A 1 357 ? -25.152 14.222 28.297 1.00 80.12 357 ASP A N 1
ATOM 2794 C CA . ASP A 1 357 ? -25.391 13.635 29.616 1.00 80.12 357 ASP A CA 1
ATOM 2795 C C . ASP A 1 357 ? -24.774 12.234 29.766 1.00 80.12 357 ASP A C 1
ATOM 2797 O O . ASP A 1 357 ? -24.643 11.748 30.889 1.00 80.12 357 ASP A O 1
ATOM 2801 N N . ASP A 1 358 ? -24.372 11.591 28.661 1.00 83.50 358 ASP A N 1
ATOM 2802 C CA . ASP A 1 358 ? -23.745 10.274 28.707 1.00 83.50 358 ASP A CA 1
ATOM 2803 C C . ASP A 1 358 ? -22.248 10.390 28.993 1.00 83.50 358 ASP A C 1
ATOM 2805 O O . ASP A 1 358 ? -21.493 11.091 28.320 1.00 83.50 358 ASP A O 1
ATOM 2809 N N . THR A 1 359 ? -21.767 9.586 29.926 1.00 84.19 359 THR A N 1
ATOM 2810 C CA . THR A 1 359 ? -20.340 9.315 30.078 1.00 84.19 359 THR A CA 1
ATOM 2811 C C . THR A 1 359 ? -19.809 8.496 28.900 1.00 84.19 359 THR A C 1
ATOM 2813 O O . THR A 1 359 ? -20.532 7.734 28.251 1.00 84.19 359 THR A O 1
ATOM 2816 N N . VAL A 1 360 ? -18.492 8.536 28.675 1.00 81.94 360 VAL A N 1
ATOM 2817 C CA . VAL A 1 360 ? -17.844 7.665 27.671 1.00 81.94 360 VAL A CA 1
ATOM 2818 C C . VAL A 1 360 ? -18.177 6.186 27.916 1.00 81.94 360 VAL A C 1
ATOM 2820 O O . VAL A 1 360 ? -18.419 5.438 26.974 1.00 81.94 360 VAL A O 1
ATOM 2823 N N . LYS A 1 361 ? -18.264 5.765 29.185 1.00 78.44 361 LYS A N 1
ATOM 2824 C CA . LYS A 1 361 ? -18.620 4.388 29.568 1.00 78.44 361 LYS A CA 1
ATOM 2825 C C . LYS A 1 361 ? -20.041 4.005 29.150 1.00 78.44 361 LYS A C 1
ATOM 2827 O O . LYS A 1 361 ? -20.275 2.838 28.842 1.00 78.44 361 LYS A O 1
ATOM 2832 N N . GLU A 1 362 ? -20.978 4.946 29.167 1.00 81.56 362 GLU A N 1
ATOM 2833 C CA . GLU A 1 362 ? -22.351 4.726 28.703 1.00 81.56 362 GLU A CA 1
ATOM 2834 C C . GLU A 1 362 ? -22.401 4.656 27.179 1.00 81.56 362 GLU A C 1
ATOM 2836 O O . GLU A 1 362 ? -22.996 3.720 26.645 1.00 81.56 362 GLU A O 1
ATOM 2841 N N . LEU A 1 363 ? -21.674 5.534 26.478 1.00 82.44 363 LEU A N 1
ATOM 2842 C CA . LEU A 1 363 ? -21.528 5.465 25.018 1.00 82.44 363 LEU A CA 1
ATOM 2843 C C . LEU A 1 363 ? -20.960 4.111 24.559 1.00 82.44 363 LEU A C 1
ATOM 2845 O O . LEU A 1 363 ? -21.470 3.519 23.611 1.00 82.44 363 LEU A O 1
ATOM 2849 N N . CYS A 1 364 ? -19.967 3.576 25.273 1.00 81.06 364 CYS A N 1
ATOM 2850 C CA . CYS A 1 364 ? -19.378 2.253 25.028 1.00 81.06 364 CYS A CA 1
ATOM 2851 C C . CYS A 1 364 ? -20.352 1.070 25.208 1.00 81.06 364 CYS A C 1
ATOM 2853 O O . CYS A 1 364 ? -20.057 -0.035 24.748 1.00 81.06 364 CYS A O 1
ATOM 2855 N N . ARG A 1 365 ? -21.468 1.269 25.924 1.00 78.38 365 ARG A N 1
ATOM 2856 C CA . ARG A 1 365 ? -22.439 0.223 26.299 1.00 78.38 365 ARG A CA 1
ATOM 2857 C C . ARG A 1 365 ? -23.798 0.380 25.625 1.00 78.38 365 ARG A C 1
ATOM 2859 O O . ARG A 1 365 ? -24.666 -0.468 25.831 1.00 78.38 365 ARG A O 1
ATOM 2866 N N . LYS A 1 366 ? -24.006 1.447 24.851 1.00 77.25 366 LYS A N 1
ATOM 2867 C CA . LYS A 1 366 ? -25.270 1.659 24.147 1.00 77.25 366 LYS A CA 1
ATOM 2868 C C . LYS A 1 366 ? -25.552 0.509 23.186 1.00 77.25 366 LYS A C 1
ATOM 2870 O O . LYS A 1 366 ? -24.665 0.045 22.471 1.00 77.25 366 LYS A O 1
ATOM 2875 N N . THR A 1 367 ? -26.811 0.083 23.168 1.00 74.12 367 THR A N 1
ATOM 2876 C CA . THR A 1 367 ? -27.351 -0.759 22.100 1.00 74.12 367 THR A CA 1
ATOM 2877 C C . THR A 1 367 ? -27.212 -0.031 20.774 1.00 74.12 367 THR A C 1
ATOM 2879 O O . THR A 1 367 ? -27.441 1.178 20.697 1.00 74.12 367 THR A O 1
ATOM 2882 N N . VAL A 1 368 ? -26.827 -0.771 19.744 1.00 81.19 368 VAL A N 1
ATOM 2883 C CA . VAL A 1 368 ? -26.602 -0.247 18.399 1.00 81.19 368 VAL A CA 1
ATOM 2884 C C . VAL A 1 368 ? -27.540 -0.945 17.421 1.00 81.19 368 VAL A C 1
ATOM 2886 O O . VAL A 1 368 ? -27.648 -2.169 17.441 1.00 81.19 368 VAL A O 1
ATOM 2889 N N . ASP A 1 369 ? -28.199 -0.155 16.574 1.00 78.50 369 ASP A N 1
ATOM 2890 C CA . ASP A 1 369 ? -29.182 -0.644 15.593 1.00 78.50 369 ASP A CA 1
ATOM 2891 C C . ASP A 1 369 ? -28.608 -0.688 14.163 1.00 78.50 369 ASP A C 1
ATOM 2893 O O . ASP A 1 369 ? -29.158 -1.329 13.266 1.00 78.50 369 ASP A O 1
ATOM 2897 N N . THR A 1 370 ? -27.474 -0.015 13.933 1.00 85.50 370 THR A N 1
ATOM 2898 C CA . THR A 1 370 ? -26.814 0.060 12.622 1.00 85.50 370 THR A CA 1
ATOM 2899 C C . THR A 1 370 ? -25.353 -0.369 12.694 1.00 85.50 370 THR A C 1
ATOM 2901 O O . THR A 1 370 ? -24.682 -0.213 13.721 1.00 85.50 370 THR A O 1
ATOM 2904 N N . VAL A 1 371 ? -24.820 -0.859 11.570 1.00 86.12 371 VAL A N 1
ATOM 2905 C CA . VAL A 1 371 ? -23.389 -1.179 11.442 1.00 86.12 371 VAL A CA 1
ATOM 2906 C C . VAL A 1 371 ? -22.528 0.070 11.655 1.00 86.12 371 VAL A C 1
ATOM 2908 O O . VAL A 1 371 ? -21.473 -0.014 12.283 1.00 86.12 371 VAL A O 1
ATOM 2911 N N . ALA A 1 372 ? -22.971 1.237 11.176 1.00 90.19 372 ALA A N 1
ATOM 2912 C CA . ALA A 1 372 ? -22.259 2.495 11.385 1.00 90.19 372 ALA A CA 1
ATOM 2913 C C . ALA A 1 372 ? -22.169 2.878 12.872 1.00 90.19 372 ALA A C 1
ATOM 2915 O O . ALA A 1 372 ? -21.107 3.314 13.321 1.00 90.19 372 ALA A O 1
ATOM 2916 N N . ASP A 1 373 ? -23.248 2.710 13.644 1.00 87.25 373 ASP A N 1
ATOM 2917 C CA . ASP A 1 373 ? -23.220 2.945 15.094 1.00 87.25 373 ASP A CA 1
ATOM 2918 C C . ASP A 1 373 ? -22.301 1.939 15.793 1.00 87.25 373 ASP A C 1
ATOM 2920 O O . ASP A 1 373 ? -21.463 2.343 16.597 1.00 87.25 373 ASP A O 1
ATOM 2924 N N . ALA A 1 374 ? -22.370 0.654 15.428 1.00 87.56 374 ALA A N 1
ATOM 2925 C CA . ALA A 1 374 ? -21.481 -0.376 15.966 1.00 87.56 374 ALA A CA 1
ATOM 2926 C C . ALA A 1 374 ? -19.998 -0.077 15.681 1.00 87.56 374 ALA A C 1
ATOM 2928 O O . ALA A 1 374 ? -19.161 -0.162 16.582 1.00 87.56 374 ALA A O 1
ATOM 2929 N N . ALA A 1 375 ? -19.665 0.337 14.455 1.00 91.19 375 ALA A N 1
ATOM 2930 C CA . ALA A 1 375 ? -18.308 0.724 14.073 1.00 91.19 375 ALA A CA 1
ATOM 2931 C C . ALA A 1 375 ? -17.799 1.920 14.896 1.00 91.19 375 ALA A C 1
ATOM 2933 O O . ALA A 1 375 ? -16.664 1.904 15.379 1.00 91.19 375 ALA A O 1
ATOM 2934 N N . ARG A 1 376 ? -18.649 2.933 15.112 1.00 90.88 376 ARG A N 1
ATOM 2935 C CA . ARG A 1 376 ? -18.330 4.097 15.953 1.00 90.88 376 ARG A CA 1
ATOM 2936 C C . ARG A 1 376 ? -18.143 3.702 17.419 1.00 90.88 376 ARG A C 1
ATOM 2938 O O . ARG A 1 376 ? -17.153 4.105 18.026 1.00 90.88 376 ARG A O 1
ATOM 2945 N N . THR A 1 377 ? -19.003 2.849 17.969 1.00 89.50 377 THR A N 1
ATOM 2946 C CA . THR A 1 377 ? -18.855 2.323 19.337 1.00 89.50 377 THR A CA 1
ATOM 2947 C C . THR A 1 377 ? -17.552 1.536 19.504 1.00 89.50 377 THR A C 1
ATOM 2949 O O . THR A 1 377 ? -16.848 1.718 20.497 1.00 89.50 377 THR A O 1
ATOM 2952 N N . LEU A 1 378 ? -17.162 0.719 18.519 1.00 91.38 378 LEU A N 1
ATOM 2953 C CA . LEU A 1 378 ? -15.881 0.003 18.531 1.00 91.38 378 LEU A CA 1
ATOM 2954 C C . LEU A 1 378 ? -14.673 0.953 18.488 1.00 91.38 378 LEU A C 1
ATOM 2956 O O . LEU A 1 378 ? -13.688 0.714 19.189 1.00 91.38 378 LEU A O 1
ATOM 2960 N N . LEU A 1 379 ? -14.749 2.052 17.732 1.00 93.12 379 LEU A N 1
ATOM 2961 C CA . LEU A 1 379 ? -13.714 3.093 17.743 1.00 93.12 379 LEU A CA 1
ATOM 2962 C C . LEU A 1 379 ? -13.631 3.813 19.092 1.00 93.12 379 LEU A C 1
ATOM 2964 O O . LEU A 1 379 ? -12.531 3.976 19.621 1.00 93.12 379 LEU A O 1
ATOM 2968 N N . ILE A 1 380 ? -14.770 4.185 19.686 1.00 91.69 380 ILE A N 1
ATOM 2969 C CA . ILE A 1 380 ? -14.809 4.784 21.029 1.00 91.69 380 ILE A CA 1
ATOM 2970 C C . ILE A 1 380 ? -14.225 3.808 22.057 1.00 91.69 380 ILE A C 1
ATOM 2972 O O . ILE A 1 380 ? -13.423 4.221 22.894 1.00 91.69 380 ILE A O 1
ATOM 2976 N N . ASN A 1 381 ? -14.539 2.511 21.968 1.00 89.94 381 ASN A N 1
ATOM 2977 C CA . ASN A 1 381 ? -13.941 1.475 22.815 1.00 89.94 381 ASN A CA 1
ATOM 2978 C C . ASN A 1 381 ? -12.418 1.401 22.631 1.00 89.94 381 ASN A C 1
ATOM 2980 O O . ASN A 1 381 ? -11.680 1.382 23.618 1.00 89.94 381 ASN A O 1
ATOM 2984 N N . ALA A 1 382 ? -11.931 1.409 21.386 1.00 92.31 382 ALA A N 1
ATOM 2985 C CA . ALA A 1 382 ? -10.497 1.389 21.098 1.00 92.31 382 ALA A CA 1
ATOM 2986 C C . ALA A 1 382 ? -9.770 2.604 21.700 1.00 92.31 382 ALA A C 1
ATOM 2988 O O . ALA A 1 382 ? -8.712 2.445 22.314 1.00 92.31 382 ALA A O 1
ATOM 2989 N N . ILE A 1 383 ? -10.342 3.803 21.556 1.00 92.88 383 ILE A N 1
ATOM 2990 C CA . ILE A 1 383 ? -9.805 5.046 22.128 1.00 92.88 383 ILE A CA 1
ATOM 2991 C C . ILE A 1 383 ? -9.829 4.974 23.656 1.00 92.88 383 ILE A C 1
ATOM 2993 O O . ILE A 1 383 ? -8.812 5.212 24.304 1.00 92.88 383 ILE A O 1
ATOM 2997 N N . THR A 1 384 ? -10.961 4.571 24.231 1.00 90.69 384 THR A N 1
ATOM 2998 C CA . THR A 1 384 ? -11.166 4.485 25.681 1.00 90.69 384 THR A CA 1
ATOM 2999 C C . THR A 1 384 ? -10.149 3.567 26.348 1.00 90.69 384 THR A C 1
ATOM 3001 O O . THR A 1 384 ? -9.503 3.973 27.313 1.00 90.69 384 THR A O 1
ATOM 3004 N N . LEU A 1 385 ? -9.943 2.357 25.818 1.00 88.88 385 LEU A N 1
ATOM 3005 C CA . LEU A 1 385 ? -8.982 1.404 26.387 1.00 88.88 385 LEU A CA 1
ATOM 3006 C C . LEU A 1 385 ? -7.527 1.893 26.278 1.00 88.88 385 LEU A C 1
ATOM 3008 O O . LEU A 1 385 ? -6.694 1.559 27.123 1.00 88.88 385 LEU A O 1
ATOM 3012 N N . ARG A 1 386 ? -7.201 2.685 25.251 1.00 89.50 386 ARG A N 1
ATOM 3013 C CA . ARG A 1 386 ? -5.864 3.274 25.070 1.00 89.50 386 ARG A CA 1
ATOM 3014 C C . ARG A 1 386 ? -5.625 4.441 26.022 1.00 89.50 386 ARG A C 1
ATOM 3016 O O . ARG A 1 386 ? -4.602 4.465 26.709 1.00 89.50 386 ARG A O 1
ATOM 3023 N N . GLU A 1 387 ? -6.588 5.347 26.127 1.00 90.69 387 GLU A N 1
ATOM 3024 C CA . GLU A 1 387 ? -6.504 6.498 27.024 1.00 90.69 387 GLU A CA 1
ATOM 3025 C C . GLU A 1 387 ? -6.536 6.087 28.499 1.00 90.69 387 GLU A C 1
ATOM 3027 O O . GLU A 1 387 ? -5.799 6.666 29.296 1.00 90.69 387 GLU A O 1
ATOM 3032 N N . ALA A 1 388 ? -7.283 5.039 28.866 1.00 87.75 388 ALA A N 1
ATOM 3033 C CA . ALA A 1 388 ? -7.279 4.488 30.224 1.00 87.75 388 ALA A CA 1
ATOM 3034 C C . ALA A 1 388 ? -5.867 4.116 30.703 1.00 87.75 388 ALA A C 1
ATOM 3036 O O . ALA A 1 388 ? -5.483 4.429 31.831 1.00 87.75 388 ALA A O 1
ATOM 3037 N N . MET A 1 389 ? -5.059 3.505 29.831 1.00 82.31 389 MET A N 1
ATOM 3038 C CA . MET A 1 389 ? -3.673 3.155 30.157 1.00 82.31 389 MET A CA 1
ATOM 3039 C C . MET A 1 389 ? -2.761 4.377 30.248 1.00 82.31 389 MET A C 1
ATOM 3041 O O . MET A 1 389 ? -1.878 4.419 31.101 1.00 82.31 389 MET A O 1
ATOM 3045 N N . ARG A 1 390 ? -2.952 5.359 29.361 1.00 88.38 390 ARG A N 1
ATOM 3046 C CA . ARG A 1 390 ? -2.118 6.567 29.310 1.00 88.38 390 ARG A CA 1
ATOM 3047 C C . ARG A 1 390 ? -2.364 7.480 30.510 1.00 88.38 390 ARG A C 1
ATOM 3049 O O . ARG A 1 390 ? -1.425 8.058 31.052 1.00 88.38 390 ARG A O 1
ATOM 3056 N N . LEU A 1 391 ? -3.628 7.641 30.891 1.00 88.06 391 LEU A N 1
ATOM 3057 C CA . LEU A 1 391 ? -4.055 8.545 31.956 1.00 88.06 391 LEU A CA 1
ATOM 3058 C C . LEU A 1 391 ? -3.883 7.928 33.349 1.00 88.06 391 LEU A C 1
ATOM 3060 O O . LEU A 1 391 ? -3.637 8.664 34.307 1.00 88.06 391 LEU A O 1
ATOM 3064 N N . GLY A 1 392 ? -3.984 6.601 33.462 1.00 87.94 392 GLY A N 1
ATOM 3065 C CA . GLY A 1 392 ? -4.092 5.915 34.746 1.00 87.94 392 GLY A CA 1
ATOM 3066 C C . GLY A 1 392 ? -5.485 6.083 35.375 1.00 87.94 392 GLY A C 1
ATOM 3067 O O . GLY A 1 392 ? -6.273 6.920 34.927 1.00 87.94 392 GLY A O 1
ATOM 3068 N N . PRO A 1 393 ? -5.810 5.297 36.417 1.00 86.25 393 PRO A N 1
ATOM 3069 C CA . PRO A 1 393 ? -7.173 5.181 36.943 1.00 86.25 393 PRO A CA 1
ATOM 3070 C C . PRO A 1 393 ? -7.752 6.520 37.422 1.00 86.25 393 PRO A C 1
ATOM 3072 O O . PRO A 1 393 ? -8.861 6.881 37.033 1.00 86.25 393 PRO A O 1
ATOM 3075 N N . ASP A 1 394 ? -6.981 7.300 38.185 1.00 86.69 394 ASP A N 1
ATOM 3076 C CA . ASP A 1 394 ? -7.470 8.540 38.803 1.00 86.69 394 ASP A CA 1
ATOM 3077 C C . ASP A 1 394 ? -7.835 9.614 37.769 1.00 86.69 394 ASP A C 1
ATOM 3079 O O . ASP A 1 394 ? -8.867 10.279 37.875 1.00 86.69 394 ASP A O 1
ATOM 3083 N N . ARG A 1 395 ? -6.997 9.787 36.738 1.00 88.81 395 ARG A N 1
ATOM 3084 C CA . ARG A 1 395 ? -7.242 10.779 35.679 1.00 88.81 395 ARG A CA 1
ATOM 3085 C C . ARG A 1 395 ? -8.280 10.290 34.678 1.00 88.81 395 ARG A C 1
ATOM 3087 O O . ARG A 1 395 ? -9.023 11.108 34.145 1.00 88.81 395 ARG A O 1
ATOM 3094 N N . PHE A 1 396 ? -8.347 8.981 34.440 1.00 89.00 396 PHE A N 1
ATOM 3095 C CA . PHE A 1 396 ? -9.326 8.388 33.538 1.00 89.00 396 PHE A CA 1
ATOM 3096 C C . PHE A 1 396 ? -10.761 8.620 34.026 1.00 89.00 396 PHE A C 1
ATOM 3098 O O . PHE A 1 396 ? -11.578 9.101 33.248 1.00 89.00 396 PHE A O 1
ATOM 3105 N N . GLU A 1 397 ? -11.057 8.384 35.310 1.00 87.12 397 GLU A N 1
ATOM 3106 C CA . GLU A 1 397 ? -12.410 8.593 35.864 1.00 87.12 397 GLU A CA 1
ATOM 3107 C C . GLU A 1 397 ? -12.890 10.047 35.781 1.00 87.12 397 GLU A C 1
ATOM 3109 O O . GLU A 1 397 ? -14.090 10.304 35.670 1.00 87.12 397 GLU A O 1
ATOM 3114 N N . SER A 1 398 ? -11.966 11.009 35.831 1.00 88.12 398 SER A N 1
ATOM 3115 C CA . SER A 1 398 ? -12.298 12.415 35.605 1.00 88.12 398 SER A CA 1
ATOM 3116 C C . SER A 1 398 ? -12.511 12.707 34.121 1.00 88.12 398 SER A C 1
ATOM 3118 O O . SER A 1 398 ? -13.453 13.413 33.773 1.00 88.12 398 SER A O 1
ATOM 3120 N N . ALA A 1 399 ? -11.648 12.175 33.252 1.00 87.50 399 ALA A N 1
ATOM 3121 C CA . ALA A 1 399 ? -11.655 12.481 31.826 1.00 87.50 399 ALA A CA 1
ATOM 3122 C C . ALA A 1 399 ? -12.892 11.918 31.104 1.00 87.50 399 ALA A C 1
ATOM 3124 O O . ALA A 1 399 ? -13.433 12.578 30.228 1.00 87.50 399 ALA A O 1
ATOM 3125 N N . VAL A 1 400 ? -13.398 10.744 31.500 1.00 88.19 400 VAL A N 1
ATOM 3126 C CA . VAL A 1 400 ? -14.578 10.118 30.861 1.00 88.19 400 VAL A CA 1
ATOM 3127 C C . VAL A 1 400 ? -15.912 10.832 31.129 1.00 88.19 400 VAL A C 1
ATOM 3129 O O . VAL A 1 400 ? -16.935 10.413 30.583 1.00 88.19 400 VAL A O 1
ATOM 3132 N N . ARG A 1 401 ? -15.920 11.865 31.985 1.00 86.81 401 ARG A N 1
ATOM 3133 C CA . ARG A 1 401 ? -17.114 12.667 32.308 1.00 86.81 401 ARG A CA 1
ATOM 3134 C C . ARG A 1 401 ? -17.419 13.736 31.264 1.00 86.81 401 ARG A C 1
ATOM 3136 O O . ARG A 1 401 ? -18.568 14.140 31.172 1.00 86.81 401 ARG A O 1
ATOM 3143 N N . ASP A 1 402 ? -16.416 14.174 30.505 1.00 88.69 402 ASP A N 1
ATOM 3144 C CA . ASP A 1 402 ? -16.616 15.003 29.316 1.00 88.69 402 ASP A CA 1
ATOM 3145 C C . ASP A 1 402 ? -16.347 14.138 28.076 1.00 88.69 402 ASP A C 1
ATOM 3147 O O . ASP A 1 402 ? -15.198 14.009 27.640 1.00 88.69 402 ASP A O 1
ATOM 3151 N N . PRO A 1 403 ? -17.379 13.489 27.506 1.00 88.06 403 PRO A N 1
ATOM 3152 C CA . PRO A 1 403 ? -17.191 12.597 26.369 1.00 88.06 403 PRO A CA 1
ATOM 3153 C C . PRO A 1 403 ? -16.680 13.331 25.126 1.00 88.06 403 PRO A C 1
ATOM 3155 O O . PRO A 1 403 ? -15.967 12.732 24.319 1.00 88.06 403 PRO A O 1
ATOM 3158 N N . THR A 1 404 ? -17.013 14.615 24.963 1.00 87.62 404 THR A N 1
ATOM 3159 C CA . THR A 1 404 ? -16.636 15.390 23.775 1.00 87.62 404 THR A CA 1
ATOM 3160 C C . THR A 1 404 ? -15.150 15.711 23.814 1.00 87.62 404 THR A C 1
ATOM 3162 O O . THR A 1 404 ? -14.432 15.423 22.849 1.00 87.62 404 THR A O 1
ATOM 3165 N N . GLU A 1 405 ? -14.668 16.245 24.939 1.00 89.81 405 GLU A N 1
ATOM 3166 C CA . GLU A 1 405 ? -13.243 16.512 25.132 1.00 89.81 405 GLU A CA 1
ATOM 3167 C C . GLU A 1 405 ? -12.432 15.207 25.110 1.00 89.81 405 GLU A C 1
ATOM 3169 O O . GLU A 1 405 ? -11.405 15.128 24.427 1.00 89.81 405 GLU A O 1
ATOM 3174 N N . PHE A 1 406 ? -12.909 14.160 25.793 1.00 91.38 406 PHE A N 1
ATOM 3175 C CA . PHE A 1 406 ? -12.227 12.867 25.847 1.00 91.38 406 PHE A CA 1
ATOM 3176 C C . PHE A 1 406 ? -12.036 12.251 24.461 1.00 91.38 406 PHE A C 1
ATOM 3178 O O . PHE A 1 406 ? -10.923 11.849 24.117 1.00 91.38 406 PHE A O 1
ATOM 3185 N N . ILE A 1 407 ? -13.100 12.185 23.654 1.00 90.88 407 ILE A N 1
ATOM 3186 C CA . ILE A 1 407 ? -13.033 11.601 22.310 1.00 90.88 407 ILE A CA 1
ATOM 3187 C C . ILE A 1 407 ? -12.153 12.463 21.404 1.00 90.88 407 ILE A C 1
ATOM 3189 O O . ILE A 1 407 ? -11.288 11.914 20.729 1.00 90.88 407 ILE A O 1
ATOM 3193 N N . SER A 1 408 ? -12.302 13.790 21.422 1.00 90.50 408 SER A N 1
ATOM 3194 C CA . SER A 1 408 ? -11.482 14.692 20.598 1.00 90.50 408 SER A CA 1
ATOM 3195 C C . SER A 1 408 ? -9.980 14.547 20.891 1.00 90.50 408 SER A C 1
ATOM 3197 O O . SER A 1 408 ? -9.162 14.335 19.984 1.00 90.50 408 SER A O 1
ATOM 3199 N N . ASN A 1 409 ? -9.612 14.562 22.176 1.00 91.12 409 ASN A N 1
ATOM 3200 C CA . ASN A 1 409 ? -8.232 14.355 22.611 1.00 91.12 409 ASN A CA 1
ATOM 3201 C C . ASN A 1 409 ? -7.752 12.937 22.282 1.00 91.12 409 ASN A C 1
ATOM 3203 O O . ASN A 1 409 ? -6.645 12.755 21.775 1.00 91.12 409 ASN A O 1
ATOM 3207 N N . GLY A 1 410 ? -8.591 11.931 22.523 1.00 92.12 410 GLY A N 1
ATOM 3208 C CA . GLY A 1 410 ? -8.284 10.535 22.249 1.00 92.12 410 GLY A CA 1
ATOM 3209 C C . GLY A 1 410 ? -8.030 10.256 20.767 1.00 92.12 410 GLY A C 1
ATOM 3210 O O . GLY A 1 410 ? -7.065 9.557 20.454 1.00 92.12 410 GLY A O 1
ATOM 3211 N N . ILE A 1 411 ? -8.823 10.843 19.863 1.00 92.38 411 ILE A N 1
ATOM 3212 C CA . ILE A 1 411 ? -8.604 10.789 18.410 1.00 92.38 411 ILE A CA 1
ATOM 3213 C C . ILE A 1 411 ? -7.244 11.403 18.077 1.00 92.38 411 ILE A C 1
ATOM 3215 O O . ILE A 1 411 ? -6.395 10.717 17.516 1.00 92.38 411 ILE A O 1
ATOM 3219 N N . THR A 1 412 ? -6.997 12.640 18.514 1.00 90.94 412 THR A N 1
ATOM 3220 C CA . THR A 1 412 ? -5.744 13.363 18.231 1.00 90.94 412 THR A CA 1
ATOM 3221 C C . THR A 1 412 ? -4.501 12.582 18.684 1.00 90.94 412 THR A C 1
ATOM 3223 O O . THR A 1 412 ? -3.475 12.587 18.009 1.00 90.94 412 THR A O 1
ATOM 3226 N N . GLN A 1 413 ? -4.583 11.878 19.818 1.00 92.06 413 GLN A N 1
ATOM 3227 C CA . GLN A 1 413 ? -3.464 11.105 20.371 1.00 92.06 413 GLN A CA 1
ATOM 3228 C C . GLN A 1 413 ? -3.300 9.710 19.745 1.00 92.06 413 GLN A C 1
ATOM 3230 O O . GLN A 1 413 ? -2.199 9.154 19.757 1.00 92.06 413 GLN A O 1
ATOM 3235 N N . ASN A 1 414 ? -4.377 9.107 19.228 1.00 92.69 414 ASN A N 1
ATOM 3236 C CA . ASN A 1 414 ? -4.381 7.694 18.836 1.00 92.69 414 ASN A CA 1
ATOM 3237 C C . ASN A 1 414 ? -4.651 7.435 17.349 1.00 92.69 414 ASN A C 1
ATOM 3239 O O . ASN A 1 414 ? -4.444 6.296 16.936 1.00 92.69 414 ASN A O 1
ATOM 3243 N N . GLU A 1 415 ? -5.053 8.430 16.549 1.00 93.38 415 GLU A N 1
ATOM 3244 C CA . GLU A 1 415 ? -5.402 8.280 15.123 1.00 93.38 415 GLU A CA 1
ATOM 3245 C C . GLU A 1 415 ? -4.333 7.502 14.349 1.00 93.38 415 GLU A C 1
ATOM 3247 O O . GLU A 1 415 ? -4.615 6.425 13.826 1.00 93.38 415 GLU A O 1
ATOM 3252 N N . HIS A 1 416 ? -3.083 7.978 14.379 1.00 92.75 416 HIS A N 1
ATOM 3253 C CA . HIS A 1 416 ? -1.976 7.315 13.687 1.00 92.75 416 HIS A CA 1
ATOM 3254 C C . HIS A 1 416 ? -1.787 5.867 14.162 1.00 92.75 416 HIS A C 1
ATOM 3256 O O . HIS A 1 416 ? -1.586 4.958 13.365 1.00 92.75 416 HIS A O 1
ATOM 3262 N N . ASN A 1 417 ? -1.894 5.613 15.469 1.00 93.12 417 ASN A N 1
ATOM 3263 C CA . ASN A 1 417 ? -1.747 4.259 15.989 1.00 93.12 417 ASN A CA 1
ATOM 3264 C C . ASN A 1 417 ? -2.888 3.344 15.529 1.00 93.12 417 ASN A C 1
ATOM 3266 O O . ASN A 1 417 ? -2.615 2.201 15.172 1.00 93.12 417 ASN A O 1
ATOM 3270 N N . ILE A 1 418 ? -4.133 3.820 15.546 1.00 95.31 418 ILE A N 1
ATOM 3271 C CA . ILE A 1 418 ? -5.312 3.072 15.088 1.00 95.31 418 ILE A CA 1
ATOM 3272 C C . ILE A 1 418 ? -5.168 2.718 13.607 1.00 95.31 418 ILE A C 1
ATOM 3274 O O . ILE A 1 418 ? -5.349 1.553 13.245 1.00 95.31 418 ILE A O 1
ATOM 3278 N N . GLU A 1 419 ? -4.782 3.696 12.786 1.00 96.25 419 GLU A N 1
ATOM 3279 C CA . GLU A 1 419 ? -4.526 3.511 11.360 1.00 96.25 419 GLU A CA 1
ATOM 3280 C C . GLU A 1 419 ? -3.489 2.417 11.112 1.00 96.25 419 GLU A C 1
ATOM 3282 O O . GLU A 1 419 ? -3.797 1.426 10.454 1.00 96.25 419 GLU A O 1
ATOM 3287 N N . GLU A 1 420 ? -2.306 2.529 11.715 1.00 95.62 420 GLU A N 1
ATOM 3288 C CA . GLU A 1 420 ? -1.214 1.567 11.530 1.00 95.62 420 GLU A CA 1
ATOM 3289 C C . GLU A 1 420 ? -1.635 0.129 11.872 1.00 95.62 420 GLU A C 1
ATOM 3291 O O . GLU A 1 420 ? -1.305 -0.808 11.145 1.00 95.62 420 GLU A O 1
ATOM 3296 N N . ARG A 1 421 ? -2.399 -0.084 12.958 1.00 96.56 421 ARG A N 1
ATOM 3297 C CA . ARG A 1 421 ? -2.857 -1.442 13.320 1.00 96.56 421 ARG A CA 1
ATOM 3298 C C . ARG A 1 421 ? -3.856 -1.976 12.298 1.00 96.56 421 ARG A C 1
ATOM 3300 O O . ARG A 1 421 ? -3.733 -3.130 11.896 1.00 96.56 421 ARG A O 1
ATOM 3307 N N . LEU A 1 422 ? -4.823 -1.164 11.873 1.00 98.06 422 LEU A N 1
ATOM 3308 C CA . LEU A 1 422 ? -5.819 -1.582 10.883 1.00 98.06 422 LEU A CA 1
ATOM 3309 C C . LEU A 1 422 ? -5.191 -1.848 9.515 1.00 98.06 422 LEU A C 1
ATOM 3311 O O . LEU A 1 422 ? -5.577 -2.810 8.856 1.00 98.06 422 LEU A O 1
ATOM 3315 N N . VAL A 1 423 ? -4.191 -1.063 9.119 1.00 97.75 423 VAL A N 1
ATOM 3316 C CA . VAL A 1 423 ? -3.414 -1.287 7.896 1.00 97.75 423 VAL A CA 1
ATOM 3317 C C . VAL A 1 423 ? -2.653 -2.607 7.962 1.00 97.75 423 VAL A C 1
ATOM 3319 O O . VAL A 1 423 ? -2.723 -3.391 7.019 1.00 97.75 423 VAL A O 1
ATOM 3322 N N . HIS A 1 424 ? -1.986 -2.905 9.079 1.00 98.12 424 HIS A N 1
ATOM 3323 C CA . HIS A 1 424 ? -1.294 -4.182 9.263 1.00 98.12 424 HIS A CA 1
ATOM 3324 C C . HIS A 1 424 ? -2.245 -5.386 9.262 1.00 98.12 424 HIS A C 1
ATOM 3326 O O . HIS A 1 424 ? -1.938 -6.401 8.638 1.00 98.12 424 HIS A O 1
ATOM 3332 N N . ILE A 1 425 ? -3.416 -5.275 9.903 1.00 98.25 425 ILE A N 1
ATOM 3333 C CA . ILE A 1 425 ? -4.455 -6.312 9.817 1.00 98.25 425 ILE A CA 1
ATOM 3334 C C . ILE A 1 425 ? -4.919 -6.474 8.361 1.00 98.25 425 ILE A C 1
ATOM 3336 O O . ILE A 1 425 ? -5.038 -7.596 7.872 1.00 98.25 425 ILE A O 1
ATOM 3340 N N . PHE A 1 426 ? -5.164 -5.366 7.656 1.00 98.25 426 PHE A N 1
ATOM 3341 C CA . PHE A 1 426 ? -5.662 -5.376 6.284 1.00 98.25 426 PHE A CA 1
ATOM 3342 C C . PHE A 1 426 ? -4.673 -6.001 5.299 1.00 98.25 426 PHE A C 1
ATOM 3344 O O . PHE A 1 426 ? -5.083 -6.846 4.501 1.00 98.25 426 PHE A O 1
ATOM 3351 N N . ASP A 1 427 ? -3.398 -5.625 5.380 1.00 97.94 427 ASP A N 1
ATOM 3352 C CA . ASP A 1 427 ? -2.328 -6.150 4.531 1.00 97.94 427 ASP A CA 1
ATOM 3353 C C . ASP A 1 427 ? -2.115 -7.650 4.777 1.00 97.94 427 ASP A C 1
ATOM 3355 O O . ASP A 1 427 ? -2.137 -8.453 3.838 1.00 97.94 427 ASP A O 1
ATOM 3359 N N . PHE A 1 428 ? -2.030 -8.050 6.050 1.00 97.94 428 PHE A N 1
ATOM 3360 C CA . PHE A 1 428 ? -1.908 -9.454 6.438 1.00 97.94 428 PHE A CA 1
ATOM 3361 C C . PHE A 1 428 ? -3.086 -10.304 5.937 1.00 97.94 428 PHE A C 1
ATOM 3363 O O . PHE A 1 428 ? -2.889 -11.369 5.344 1.00 97.94 428 PHE A O 1
ATOM 3370 N N . TYR A 1 429 ? -4.314 -9.819 6.140 1.00 97.25 429 TYR A N 1
ATOM 3371 C CA . TYR A 1 429 ? -5.527 -10.542 5.773 1.00 97.25 429 TYR A CA 1
ATOM 3372 C C . TYR A 1 429 ? -5.694 -10.673 4.255 1.00 97.25 429 TYR A C 1
ATOM 3374 O O . TYR A 1 429 ? -5.932 -11.773 3.757 1.00 97.25 429 TYR A O 1
ATOM 3382 N N . HIS A 1 430 ? -5.578 -9.570 3.510 1.00 96.81 430 HIS A N 1
ATOM 3383 C CA . HIS A 1 430 ? -5.904 -9.558 2.083 1.00 96.81 430 HIS A CA 1
ATOM 3384 C C . HIS A 1 430 ? -4.714 -9.930 1.202 1.00 96.81 430 HIS A C 1
ATOM 3386 O O . HIS A 1 430 ? -4.866 -10.745 0.293 1.00 96.81 430 HIS A O 1
ATOM 3392 N N . PHE A 1 431 ? -3.533 -9.364 1.456 1.00 96.12 431 PHE A N 1
ATOM 3393 C CA . PHE A 1 431 ? -2.398 -9.509 0.548 1.00 96.12 431 PHE A CA 1
ATOM 3394 C C . PHE A 1 431 ? -1.444 -10.620 0.956 1.00 96.12 431 PHE A C 1
ATOM 3396 O O . PHE A 1 431 ? -0.750 -11.120 0.080 1.00 96.12 431 PHE A O 1
ATOM 3403 N N . TYR A 1 432 ? -1.398 -11.036 2.224 1.00 95.06 432 TYR A N 1
ATOM 3404 C CA . TYR A 1 432 ? -0.564 -12.160 2.679 1.00 95.06 432 TYR A CA 1
ATOM 3405 C C . TYR A 1 432 ? -1.337 -13.466 2.895 1.00 95.06 432 TYR A C 1
ATOM 3407 O O . TYR A 1 432 ? -0.747 -14.431 3.362 1.00 95.06 432 TYR A O 1
ATOM 3415 N N . SER A 1 433 ? -2.630 -13.544 2.556 1.00 93.81 433 SER A N 1
ATOM 3416 C CA . SER A 1 433 ? -3.452 -14.751 2.791 1.00 93.81 433 SER A CA 1
ATOM 3417 C C . SER A 1 433 ? -3.451 -15.235 4.248 1.00 93.81 433 SER A C 1
ATOM 3419 O O . SER A 1 433 ? -3.636 -16.425 4.504 1.00 93.81 433 SER A O 1
ATOM 3421 N N . GLN A 1 434 ? -3.202 -14.344 5.211 1.00 94.81 434 GLN A N 1
ATOM 3422 C CA . GLN A 1 434 ? -2.984 -14.719 6.610 1.00 94.81 434 GLN A CA 1
ATOM 3423 C C . GLN A 1 434 ? -1.826 -15.725 6.811 1.00 94.81 434 GLN A C 1
ATOM 3425 O O . GLN A 1 434 ? -1.845 -16.501 7.770 1.00 94.81 434 GLN A O 1
ATOM 3430 N N . ASP A 1 435 ? -0.835 -15.748 5.913 1.00 94.50 435 ASP A N 1
ATOM 3431 C CA . ASP A 1 435 ? 0.403 -16.514 6.071 1.00 94.50 435 ASP A CA 1
ATOM 3432 C C . ASP A 1 435 ? 1.321 -15.804 7.072 1.00 94.50 435 ASP A C 1
ATOM 3434 O O . ASP A 1 435 ? 2.009 -14.828 6.750 1.00 94.50 435 ASP A O 1
ATOM 3438 N N . SER A 1 436 ? 1.291 -16.286 8.315 1.00 95.00 436 SER A N 1
ATOM 3439 C CA . SER A 1 436 ? 2.036 -15.724 9.440 1.00 95.00 436 SER A CA 1
ATOM 3440 C C . SER A 1 436 ? 3.545 -15.719 9.199 1.00 95.00 436 SER A C 1
ATOM 3442 O O . SER A 1 436 ? 4.220 -14.746 9.537 1.00 95.00 436 SER A O 1
ATOM 3444 N N . GLU A 1 437 ? 4.091 -16.757 8.567 1.00 91.88 437 GLU A N 1
ATOM 3445 C CA . GLU A 1 437 ? 5.530 -16.878 8.323 1.00 91.88 437 GLU A CA 1
ATOM 3446 C C . GLU A 1 437 ? 5.987 -15.872 7.266 1.00 91.88 437 GLU A C 1
ATOM 3448 O O . GLU A 1 437 ? 6.902 -15.079 7.516 1.00 91.88 437 GLU A O 1
ATOM 3453 N N . ALA A 1 438 ? 5.309 -15.852 6.115 1.00 89.31 438 ALA A N 1
ATOM 3454 C CA . ALA A 1 438 ? 5.641 -14.939 5.026 1.00 89.31 438 ALA A CA 1
ATOM 3455 C C . ALA A 1 438 ? 5.493 -13.473 5.457 1.00 89.31 438 ALA A C 1
ATOM 3457 O O . ALA A 1 438 ? 6.374 -12.650 5.188 1.00 89.31 438 ALA A O 1
ATOM 3458 N N . TYR A 1 439 ? 4.405 -13.151 6.162 1.00 92.88 439 TYR A N 1
ATOM 3459 C CA . TYR A 1 439 ? 4.136 -11.798 6.639 1.00 92.88 439 TYR A CA 1
ATOM 3460 C C . TYR A 1 439 ? 5.166 -11.336 7.664 1.00 92.88 439 TYR A C 1
ATOM 3462 O O . TYR A 1 439 ? 5.796 -10.291 7.484 1.00 92.88 439 TYR A O 1
ATOM 3470 N N . THR A 1 440 ? 5.376 -12.118 8.727 1.00 91.50 440 THR A N 1
ATOM 3471 C CA . THR A 1 440 ? 6.269 -11.695 9.807 1.00 91.50 440 THR A CA 1
ATOM 3472 C C . THR A 1 440 ? 7.726 -11.619 9.363 1.00 91.50 440 THR A C 1
ATOM 3474 O O . THR A 1 440 ? 8.391 -10.640 9.701 1.00 91.50 440 THR A O 1
ATOM 3477 N N . SER A 1 441 ? 8.208 -12.565 8.544 1.00 87.38 441 SER A N 1
ATOM 3478 C CA . SER A 1 441 ? 9.545 -12.463 7.943 1.00 87.38 441 SER A CA 1
ATOM 3479 C C . SER A 1 441 ? 9.671 -11.170 7.135 1.00 87.38 441 SER A C 1
ATOM 3481 O O . SER A 1 441 ? 10.630 -10.426 7.335 1.00 87.38 441 SER A O 1
ATOM 3483 N N . SER A 1 442 ? 8.704 -10.883 6.255 1.00 87.44 442 SER A N 1
ATOM 3484 C CA . SER A 1 442 ? 8.773 -9.734 5.347 1.00 87.44 442 SER A CA 1
ATOM 3485 C C . SER A 1 442 ? 8.798 -8.397 6.094 1.00 87.44 442 SER A C 1
ATOM 3487 O O . SER A 1 442 ? 9.677 -7.569 5.848 1.00 87.44 442 SER A O 1
ATOM 3489 N N . ILE A 1 443 ? 7.877 -8.176 7.041 1.00 88.88 443 ILE A N 1
ATOM 3490 C CA . ILE A 1 443 ? 7.793 -6.887 7.750 1.00 88.88 443 ILE A CA 1
ATOM 3491 C C . ILE A 1 443 ? 9.007 -6.654 8.655 1.00 88.88 443 ILE A C 1
ATOM 3493 O O . ILE A 1 443 ? 9.565 -5.559 8.656 1.00 88.88 443 ILE A O 1
ATOM 3497 N N . TRP A 1 444 ? 9.478 -7.676 9.382 1.00 88.19 444 TRP A N 1
ATOM 3498 C CA . TRP A 1 444 ? 10.595 -7.505 10.313 1.00 88.19 444 TRP A CA 1
ATOM 3499 C C . TRP A 1 444 ? 11.917 -7.267 9.587 1.00 88.19 444 TRP A C 1
ATOM 3501 O O . TRP A 1 444 ? 12.749 -6.503 10.076 1.00 88.19 444 TRP A O 1
ATOM 3511 N N . GLN A 1 445 ? 12.104 -7.851 8.404 1.00 84.69 445 GLN A N 1
ATOM 3512 C CA . GLN A 1 445 ? 13.275 -7.573 7.568 1.00 84.69 445 GLN A CA 1
ATOM 3513 C C . GLN A 1 445 ? 13.205 -6.200 6.912 1.00 84.69 445 GLN A C 1
ATOM 3515 O O . GLN A 1 445 ? 14.221 -5.504 6.869 1.00 84.69 445 GLN A O 1
ATOM 3520 N N . SER A 1 446 ? 12.015 -5.768 6.495 1.00 83.69 446 SER A N 1
ATOM 3521 C CA . SER A 1 446 ? 11.812 -4.401 6.018 1.00 83.69 446 SER A CA 1
ATOM 3522 C C . SER A 1 446 ? 12.028 -3.359 7.126 1.00 83.69 446 SER A C 1
ATOM 3524 O O . SER A 1 446 ? 12.505 -2.262 6.843 1.00 83.69 446 SER A O 1
ATOM 3526 N N . TRP A 1 447 ? 11.710 -3.666 8.386 1.00 86.12 447 TRP A N 1
ATOM 3527 C CA . TRP A 1 447 ? 11.953 -2.759 9.515 1.00 86.12 447 TRP A CA 1
ATOM 3528 C C . TRP A 1 447 ? 13.385 -2.805 10.036 1.00 86.12 447 TRP A C 1
ATOM 3530 O O . TRP A 1 447 ? 13.858 -1.810 10.581 1.00 86.12 447 TRP A O 1
ATOM 3540 N N . ALA A 1 448 ? 14.101 -3.919 9.859 1.00 79.69 448 ALA A N 1
ATOM 3541 C CA . ALA A 1 448 ? 15.484 -4.057 10.316 1.00 79.69 448 ALA A CA 1
ATOM 3542 C C . ALA A 1 448 ? 16.429 -3.022 9.680 1.00 79.69 448 ALA A C 1
ATOM 3544 O O . ALA A 1 448 ? 17.428 -2.654 10.298 1.00 79.69 448 ALA A O 1
ATOM 3545 N N . VAL A 1 449 ? 16.100 -2.521 8.483 1.00 78.31 449 VAL A N 1
ATOM 3546 C CA . VAL A 1 449 ? 16.850 -1.447 7.812 1.00 78.31 449 VAL A CA 1
ATOM 3547 C C . VAL A 1 449 ? 16.429 -0.036 8.242 1.00 78.31 449 VAL A C 1
ATOM 3549 O O . VAL A 1 449 ? 17.079 0.938 7.865 1.00 78.31 449 VAL A O 1
ATOM 3552 N N . GLN A 1 450 ? 15.364 0.109 9.040 1.00 79.94 450 GLN A N 1
ATOM 3553 C CA . GLN A 1 450 ? 14.908 1.406 9.532 1.00 79.94 450 GLN A CA 1
ATOM 3554 C C . GLN A 1 450 ? 15.619 1.785 10.840 1.00 79.94 450 GLN A C 1
ATOM 3556 O O . GLN A 1 450 ? 15.509 1.059 11.829 1.00 79.94 450 GLN A O 1
ATOM 3561 N N . PRO A 1 451 ? 16.258 2.967 10.931 1.00 77.25 451 PRO A N 1
ATOM 3562 C CA . PRO A 1 451 ? 16.918 3.403 12.166 1.00 77.25 451 PRO A CA 1
ATOM 3563 C C . PRO A 1 451 ? 15.979 3.505 13.384 1.00 77.25 451 PRO A C 1
ATOM 3565 O O . PRO A 1 451 ? 16.414 3.369 14.525 1.00 77.25 451 PRO A O 1
ATOM 3568 N N . SER A 1 452 ? 14.681 3.731 13.155 1.00 81.50 452 SER A N 1
ATOM 3569 C CA . SER A 1 452 ? 13.662 3.935 14.195 1.00 81.50 452 SER A CA 1
ATOM 3570 C C . SER A 1 452 ? 13.261 2.662 14.951 1.00 81.50 452 SER A C 1
ATOM 3572 O O . SER A 1 452 ? 12.628 2.756 16.004 1.00 81.50 452 SER A O 1
ATOM 3574 N N . ILE A 1 453 ? 13.627 1.470 14.469 1.00 82.00 453 ILE A N 1
ATOM 3575 C CA . ILE A 1 453 ? 13.240 0.204 15.110 1.00 82.00 453 ILE A CA 1
ATOM 3576 C C . ILE A 1 453 ? 13.749 0.081 16.550 1.00 82.00 453 ILE A C 1
ATOM 3578 O O . ILE A 1 453 ? 13.056 -0.478 17.400 1.00 82.00 453 ILE A O 1
ATOM 3582 N N . ALA A 1 454 ? 14.901 0.678 16.868 1.00 80.31 454 ALA A N 1
ATOM 3583 C CA . ALA A 1 454 ? 15.441 0.671 18.224 1.00 80.31 454 ALA A CA 1
ATOM 3584 C C . ALA A 1 454 ? 14.527 1.396 19.228 1.00 80.31 454 ALA A C 1
ATOM 3586 O O . ALA A 1 454 ? 14.383 0.932 20.362 1.00 80.31 454 ALA A O 1
ATOM 3587 N N . THR A 1 455 ? 13.901 2.505 18.814 1.00 86.25 455 THR A N 1
ATOM 3588 C CA . THR A 1 455 ? 13.050 3.342 19.674 1.00 86.25 455 THR A CA 1
ATOM 3589 C C . THR A 1 455 ? 11.587 2.908 19.661 1.00 86.25 455 THR A C 1
ATOM 3591 O O . THR A 1 455 ? 10.911 3.051 20.674 1.00 86.25 455 THR A O 1
ATOM 3594 N N . LYS A 1 456 ? 11.110 2.321 18.556 1.00 88.00 456 LYS A N 1
ATOM 3595 C CA . LYS A 1 456 ? 9.718 1.862 18.381 1.00 88.00 456 LYS A CA 1
ATOM 3596 C C . LYS A 1 456 ? 9.537 0.346 18.512 1.00 88.00 456 LYS A C 1
ATOM 3598 O O . LYS A 1 456 ? 8.536 -0.207 18.066 1.00 88.00 456 LYS A O 1
ATOM 3603 N N . PHE A 1 457 ? 10.497 -0.343 19.123 1.00 89.44 457 PHE A N 1
ATOM 3604 C CA . PHE A 1 457 ? 10.543 -1.806 19.167 1.00 89.44 457 PHE A CA 1
ATOM 3605 C C . PHE A 1 457 ? 9.238 -2.451 19.666 1.00 89.44 457 PHE A C 1
ATOM 3607 O O . PHE A 1 457 ? 8.706 -3.349 19.019 1.00 89.44 457 PHE A O 1
ATOM 3614 N N . GLU A 1 458 ? 8.676 -1.964 20.776 1.00 90.38 458 GLU A N 1
ATOM 3615 C CA . GLU A 1 458 ? 7.421 -2.507 21.316 1.00 90.38 458 GLU A CA 1
ATOM 3616 C C . GLU A 1 458 ? 6.208 -2.239 20.418 1.00 90.38 458 GLU A C 1
ATOM 3618 O O . GLU A 1 458 ? 5.280 -3.047 20.381 1.00 90.38 458 GLU A O 1
ATOM 3623 N N . GLU A 1 459 ? 6.203 -1.121 19.688 1.00 91.31 459 GLU A N 1
ATOM 3624 C CA . GLU A 1 459 ? 5.130 -0.814 18.744 1.00 91.31 459 GLU A CA 1
ATOM 3625 C C . GLU A 1 459 ? 5.133 -1.810 17.585 1.00 91.31 459 GLU A C 1
ATOM 3627 O O . GLU A 1 459 ? 4.069 -2.265 17.176 1.00 91.31 459 GLU A O 1
ATOM 3632 N N . TYR A 1 460 ? 6.312 -2.201 17.094 1.00 92.31 460 TYR A N 1
ATOM 3633 C CA . TYR A 1 460 ? 6.445 -3.215 16.045 1.00 92.31 460 TYR A CA 1
ATOM 3634 C C . TYR A 1 460 ? 5.982 -4.602 16.502 1.00 92.31 460 TYR A C 1
ATOM 3636 O O . TYR A 1 460 ? 5.303 -5.307 15.749 1.00 92.31 460 TYR A O 1
ATOM 3644 N N . ILE A 1 461 ? 6.258 -4.966 17.757 1.00 92.94 461 ILE A N 1
ATOM 3645 C CA . ILE A 1 461 ? 5.721 -6.184 18.385 1.00 92.94 461 ILE A CA 1
ATOM 3646 C C . ILE A 1 461 ? 4.195 -6.126 18.435 1.00 92.94 461 ILE A C 1
ATOM 3648 O O . ILE A 1 461 ? 3.536 -7.077 18.021 1.00 92.94 461 ILE A O 1
ATOM 3652 N N . GLU A 1 462 ? 3.625 -5.010 18.898 1.00 93.69 462 GLU A N 1
ATOM 3653 C CA . GLU A 1 462 ? 2.172 -4.842 18.980 1.00 93.69 462 GLU A CA 1
ATOM 3654 C C . GLU A 1 462 ? 1.515 -4.907 17.593 1.00 93.69 462 GLU A C 1
ATOM 3656 O O . GLU A 1 462 ? 0.535 -5.627 17.426 1.00 93.69 462 GLU A O 1
ATOM 3661 N N . ARG A 1 463 ? 2.060 -4.207 16.589 1.00 95.44 463 ARG A N 1
ATOM 3662 C CA . ARG A 1 463 ? 1.563 -4.233 15.199 1.00 95.44 463 ARG A CA 1
ATOM 3663 C C . ARG A 1 463 ? 1.576 -5.649 14.622 1.00 95.44 463 ARG A C 1
ATOM 3665 O O . ARG A 1 463 ? 0.595 -6.068 14.012 1.00 95.44 463 ARG A O 1
ATOM 3672 N N . THR A 1 464 ? 2.657 -6.392 14.866 1.00 95.69 464 THR A N 1
ATOM 3673 C CA . THR A 1 464 ? 2.793 -7.789 14.428 1.00 95.69 464 THR A CA 1
ATOM 3674 C C . THR A 1 464 ? 1.753 -8.677 15.102 1.00 95.69 464 THR A C 1
ATOM 3676 O O . THR A 1 464 ? 0.990 -9.356 14.420 1.00 95.69 464 THR A O 1
ATOM 3679 N N . ALA A 1 465 ? 1.678 -8.635 16.434 1.00 96.19 465 ALA A N 1
ATOM 3680 C CA . ALA A 1 465 ? 0.769 -9.476 17.202 1.00 96.19 465 ALA A CA 1
ATOM 3681 C C . ALA A 1 465 ? -0.702 -9.190 16.854 1.00 96.19 465 ALA A C 1
ATOM 3683 O O . ALA A 1 465 ? -1.488 -10.118 16.696 1.00 96.19 465 ALA A O 1
ATOM 3684 N N . VAL A 1 466 ? -1.076 -7.919 16.677 1.00 96.62 466 VAL A N 1
ATOM 3685 C CA . VAL A 1 466 ? -2.443 -7.534 16.293 1.00 96.62 466 VAL A CA 1
ATOM 3686 C C . VAL A 1 466 ? -2.790 -8.010 14.880 1.00 96.62 466 VAL A C 1
ATOM 3688 O O . VAL A 1 466 ? -3.902 -8.482 14.665 1.00 96.62 466 VAL A O 1
ATOM 3691 N N . ALA A 1 467 ? -1.859 -7.952 13.925 1.00 97.88 467 ALA A N 1
ATOM 3692 C CA . ALA A 1 467 ? -2.095 -8.524 12.601 1.00 97.88 467 ALA A CA 1
ATOM 3693 C C . ALA A 1 467 ? -2.340 -10.040 12.683 1.00 97.88 467 ALA A C 1
ATOM 3695 O O . ALA A 1 467 ? -3.368 -10.515 12.197 1.00 97.88 467 ALA A O 1
ATOM 3696 N N . LEU A 1 468 ? -1.465 -10.781 13.377 1.00 97.81 468 LEU A N 1
ATOM 3697 C CA . LEU A 1 468 ? -1.597 -12.232 13.566 1.00 97.81 468 LEU A CA 1
ATOM 3698 C C . LEU A 1 468 ? -2.896 -12.616 14.286 1.00 97.81 468 LEU A C 1
ATOM 3700 O O . LEU A 1 468 ? -3.554 -13.580 13.899 1.00 97.81 468 LEU A O 1
ATOM 3704 N N . ALA A 1 469 ? -3.336 -11.813 15.258 1.00 96.56 469 ALA A N 1
ATOM 3705 C CA . ALA A 1 469 ? -4.588 -12.044 15.975 1.00 96.56 469 ALA A CA 1
ATOM 3706 C C . ALA A 1 469 ? -5.814 -12.126 15.060 1.00 96.56 469 ALA A C 1
ATOM 3708 O O . ALA A 1 469 ? -6.771 -12.835 15.373 1.00 96.56 469 ALA A O 1
ATOM 3709 N N . SER A 1 470 ? -5.784 -11.468 13.897 1.00 95.38 470 SER A N 1
ATOM 3710 C CA . SER A 1 470 ? -6.872 -11.571 12.921 1.00 95.38 470 SER A CA 1
ATOM 3711 C C . SER A 1 470 ? -7.065 -12.991 12.370 1.00 95.38 470 SER A C 1
ATOM 3713 O O . SER A 1 470 ? -8.176 -13.346 11.984 1.00 95.38 470 SER A O 1
ATOM 3715 N N . ARG A 1 471 ? -6.028 -13.841 12.368 1.00 95.12 471 ARG A N 1
ATOM 3716 C CA . ARG A 1 471 ? -6.123 -15.261 11.979 1.00 95.12 471 ARG A CA 1
ATOM 3717 C C . ARG A 1 471 ? -6.904 -16.094 12.996 1.00 95.12 471 ARG A C 1
ATOM 3719 O O . ARG A 1 471 ? -7.529 -17.083 12.625 1.00 95.12 471 ARG A O 1
ATOM 3726 N N . HIS A 1 472 ? -6.886 -15.684 14.261 1.00 94.25 472 HIS A N 1
ATOM 3727 C CA . HIS A 1 472 ? -7.509 -16.397 15.378 1.00 94.25 472 HIS A CA 1
ATOM 3728 C C . HIS A 1 472 ? -8.802 -15.736 15.863 1.00 94.25 472 HIS A C 1
ATOM 3730 O O . HIS A 1 472 ? -9.341 -16.116 16.903 1.00 94.25 472 HIS A O 1
ATOM 3736 N N . PHE A 1 473 ? -9.309 -14.750 15.121 1.00 87.00 473 PHE A N 1
ATOM 3737 C CA . PHE A 1 473 ? -10.526 -14.034 15.472 1.00 87.00 473 PHE A CA 1
ATOM 3738 C C . PHE A 1 473 ? -11.710 -15.000 15.650 1.00 87.00 473 PHE A C 1
ATOM 3740 O O . PHE A 1 473 ? -11.986 -15.823 14.778 1.00 87.00 473 PHE A O 1
ATOM 3747 N N . GLY A 1 474 ? -12.399 -14.901 16.790 1.00 79.38 474 GLY A N 1
ATOM 3748 C CA . GLY A 1 474 ? -13.517 -15.776 17.165 1.00 79.38 474 GLY A CA 1
ATOM 3749 C C . GLY A 1 474 ? -13.131 -17.037 17.954 1.00 79.38 474 GLY A C 1
ATOM 3750 O O . GLY A 1 474 ? -14.012 -17.699 18.501 1.00 79.38 474 GLY A O 1
ATOM 3751 N N . ALA A 1 475 ? -11.843 -17.377 18.080 1.00 85.81 475 ALA A N 1
ATOM 3752 C CA . ALA A 1 475 ? -11.416 -18.458 18.971 1.00 85.81 475 ALA A CA 1
ATOM 3753 C C . ALA A 1 475 ? -11.476 -18.015 20.445 1.00 85.81 475 ALA A C 1
ATOM 3755 O O . ALA A 1 475 ? -11.086 -16.900 20.779 1.00 85.81 475 ALA A O 1
ATOM 3756 N N . LYS A 1 476 ? -11.897 -18.899 21.362 1.00 85.88 476 LYS A N 1
ATOM 3757 C CA . LYS A 1 476 ? -11.957 -18.578 22.806 1.00 85.88 476 LYS A CA 1
ATOM 3758 C C . LYS A 1 476 ? -10.583 -18.243 23.401 1.00 85.88 476 LYS A C 1
ATOM 3760 O O . LYS A 1 476 ? -10.477 -17.367 24.246 1.00 85.88 476 LYS A O 1
ATOM 3765 N N . ASN A 1 477 ? -9.542 -18.928 22.936 1.00 91.31 477 ASN A N 1
ATOM 3766 C CA . ASN A 1 477 ? -8.143 -18.772 23.344 1.00 91.31 477 ASN A CA 1
ATOM 3767 C C . ASN A 1 477 ? -7.308 -18.043 22.272 1.00 91.31 477 ASN A C 1
ATOM 3769 O O . ASN A 1 477 ? -6.152 -18.386 22.021 1.00 91.31 477 ASN A O 1
ATOM 3773 N N . TRP A 1 478 ? -7.907 -17.080 21.561 1.00 92.88 478 TRP A N 1
ATOM 3774 C CA . TRP A 1 478 ? -7.250 -16.401 20.440 1.00 92.88 478 TRP A CA 1
ATOM 3775 C C . TRP A 1 478 ? -5.953 -15.683 20.836 1.00 92.88 478 TRP A C 1
ATOM 3777 O O . TRP A 1 478 ? -5.044 -15.589 20.016 1.00 92.88 478 TRP A O 1
ATOM 3787 N N . ILE A 1 479 ? -5.843 -15.195 22.076 1.00 93.81 479 ILE A N 1
ATOM 3788 C CA . ILE A 1 479 ? -4.643 -14.512 22.581 1.00 93.81 479 ILE A CA 1
ATOM 3789 C C . ILE A 1 479 ? -3.489 -15.501 22.681 1.00 93.81 479 ILE A C 1
ATOM 3791 O O . ILE A 1 479 ? -2.400 -15.223 22.181 1.00 93.81 479 ILE A O 1
ATOM 3795 N N . GLU A 1 480 ? -3.734 -16.652 23.305 1.00 95.06 480 GLU A N 1
ATOM 3796 C CA . GLU A 1 480 ? -2.748 -17.716 23.465 1.00 95.06 480 GLU A CA 1
ATOM 3797 C C . GLU A 1 480 ? -2.292 -18.217 22.094 1.00 95.06 480 GLU A C 1
ATOM 3799 O O . GLU A 1 480 ? -1.093 -18.237 21.830 1.00 95.06 480 GLU A O 1
ATOM 3804 N N . LEU A 1 481 ? -3.239 -18.486 21.186 1.00 96.12 481 LEU A N 1
ATOM 3805 C CA . LEU A 1 481 ? -2.939 -18.899 19.812 1.00 96.12 481 LEU A CA 1
ATOM 3806 C C . LEU A 1 481 ? -2.107 -17.855 19.054 1.00 96.12 481 LEU A C 1
ATOM 3808 O O . LEU A 1 481 ? -1.165 -18.211 18.356 1.00 96.12 481 LEU A O 1
ATOM 3812 N N . THR A 1 482 ? -2.411 -16.565 19.223 1.00 96.56 482 THR A N 1
ATOM 3813 C CA . THR A 1 482 ? -1.653 -15.473 18.587 1.00 96.56 482 THR A CA 1
ATOM 3814 C C . THR A 1 482 ? -0.219 -15.405 19.104 1.00 96.56 482 THR A C 1
ATOM 3816 O O . THR A 1 482 ? 0.715 -15.202 18.327 1.00 96.56 482 THR A O 1
ATOM 3819 N N . ILE A 1 483 ? -0.030 -15.540 20.420 1.00 95.62 483 ILE A N 1
ATOM 3820 C CA . ILE A 1 483 ? 1.303 -15.532 21.032 1.00 95.62 483 ILE A CA 1
ATOM 3821 C C . ILE A 1 483 ? 2.090 -16.761 20.570 1.00 95.62 483 ILE A C 1
ATOM 3823 O O . ILE A 1 483 ? 3.250 -16.613 20.197 1.00 95.62 483 ILE A O 1
ATOM 3827 N N . GLU A 1 484 ? 1.463 -17.938 20.534 1.00 95.31 484 GLU A N 1
ATOM 3828 C CA . GLU A 1 484 ? 2.074 -19.169 20.020 1.00 95.31 484 GLU A CA 1
ATOM 3829 C C . GLU A 1 484 ? 2.481 -19.037 18.548 1.00 95.31 484 GLU A C 1
ATOM 3831 O O . GLU A 1 484 ? 3.600 -19.406 18.195 1.00 95.31 484 GLU A O 1
ATOM 3836 N N . ASP A 1 485 ? 1.624 -18.471 17.695 1.00 94.81 485 ASP A N 1
ATOM 3837 C CA . ASP A 1 485 ? 1.928 -18.239 16.278 1.00 94.81 485 ASP A CA 1
ATOM 3838 C C . ASP A 1 485 ? 3.106 -17.263 16.111 1.00 94.81 485 ASP A C 1
ATOM 3840 O O . ASP A 1 485 ? 4.043 -17.509 15.345 1.00 94.81 485 ASP A O 1
ATOM 3844 N N . PHE A 1 486 ? 3.136 -16.189 16.910 1.00 93.88 486 PHE A N 1
ATOM 3845 C CA . PHE A 1 486 ? 4.256 -15.250 16.902 1.00 93.88 486 PHE A CA 1
ATOM 3846 C C . PHE A 1 486 ? 5.560 -15.904 17.396 1.00 93.88 486 PHE A C 1
ATOM 3848 O O . PHE A 1 486 ? 6.624 -15.717 16.798 1.00 93.88 486 PHE A O 1
ATOM 3855 N N . GLU A 1 487 ? 5.500 -16.721 18.448 1.00 92.38 487 GLU A N 1
ATOM 3856 C CA . GLU A 1 487 ? 6.644 -17.499 18.934 1.00 92.38 487 GLU A CA 1
ATOM 3857 C C . GLU A 1 487 ? 7.160 -18.470 17.869 1.00 92.38 487 GLU A C 1
ATOM 3859 O O . GLU A 1 487 ? 8.362 -18.508 17.604 1.00 92.38 487 GLU A O 1
ATOM 3864 N N . GLN A 1 488 ? 6.266 -19.205 17.208 1.00 92.19 488 GLN A N 1
ATOM 3865 C CA . GLN A 1 488 ? 6.629 -20.150 16.154 1.00 92.19 488 GLN A CA 1
ATOM 3866 C C . GLN A 1 488 ? 7.276 -19.452 14.961 1.00 92.19 488 GLN A C 1
ATOM 3868 O O . GLN A 1 488 ? 8.304 -19.921 14.472 1.00 92.19 488 GLN A O 1
ATOM 3873 N N . CYS A 1 489 ? 6.717 -18.330 14.503 1.00 90.88 489 CYS A N 1
ATOM 3874 C CA . CYS A 1 489 ? 7.288 -17.563 13.398 1.00 90.88 489 CYS A CA 1
ATOM 3875 C C . CYS A 1 489 ? 8.658 -16.980 13.765 1.00 90.88 489 CYS A C 1
ATOM 3877 O O . CYS A 1 489 ? 9.622 -17.147 13.017 1.00 90.88 489 CYS A O 1
ATOM 3879 N N . SER A 1 490 ? 8.768 -16.366 14.947 1.00 87.06 490 SER A N 1
ATOM 3880 C CA . SER A 1 490 ? 10.023 -15.782 15.432 1.00 87.06 490 SER A CA 1
ATOM 3881 C C . SER A 1 490 ? 11.099 -16.826 15.749 1.00 87.06 490 SER A C 1
ATOM 3883 O O . SER A 1 490 ? 12.271 -16.485 15.795 1.00 87.06 490 SER A O 1
ATOM 3885 N N . ALA A 1 491 ? 10.770 -18.107 15.921 1.00 86.56 491 ALA A N 1
ATOM 3886 C CA . ALA A 1 491 ? 11.780 -19.148 16.119 1.00 86.56 491 ALA A CA 1
ATOM 3887 C C . ALA A 1 491 ? 12.495 -19.566 14.817 1.00 86.56 491 ALA A C 1
ATOM 3889 O O . ALA A 1 491 ? 13.574 -20.167 14.871 1.00 86.56 491 ALA A O 1
ATOM 3890 N N . LYS A 1 492 ? 11.918 -19.277 13.642 1.00 85.06 492 LYS A N 1
ATOM 3891 C CA . LYS A 1 492 ? 12.449 -19.751 12.355 1.00 85.06 492 LYS A CA 1
ATOM 3892 C C . LYS A 1 492 ? 13.675 -18.943 11.927 1.00 85.06 492 LYS A C 1
ATOM 3894 O O . LYS A 1 492 ? 13.700 -17.720 11.999 1.00 85.06 492 LYS A O 1
ATOM 3899 N N . GLU A 1 493 ? 14.707 -19.624 11.426 1.00 74.75 493 GLU A N 1
ATOM 3900 C CA . GLU A 1 493 ? 15.989 -18.986 11.080 1.00 74.75 493 GLU A CA 1
ATOM 3901 C C . GLU A 1 493 ? 15.838 -17.876 10.026 1.00 74.75 493 GLU A C 1
ATOM 3903 O O . GLU A 1 493 ? 16.446 -16.810 10.142 1.00 74.75 493 GLU A O 1
ATOM 39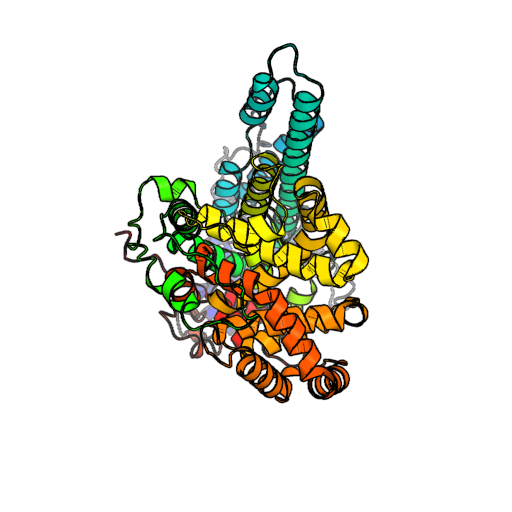08 N N . HIS A 1 494 ? 14.982 -18.095 9.025 1.00 74.25 494 HIS A N 1
ATOM 3909 C CA . HIS A 1 494 ? 14.791 -17.150 7.930 1.00 74.25 494 HIS A CA 1
ATOM 3910 C C . HIS A 1 494 ? 14.066 -15.862 8.340 1.00 74.25 494 HIS A C 1
ATOM 3912 O O . HIS A 1 494 ? 14.068 -14.925 7.540 1.00 74.25 494 HIS A O 1
ATOM 3918 N N . PHE A 1 495 ? 13.466 -15.806 9.537 1.00 69.38 495 PHE A N 1
ATOM 3919 C CA . PHE A 1 495 ? 12.903 -14.588 10.129 1.00 69.38 495 PHE A CA 1
ATOM 3920 C C . PHE A 1 495 ? 14.018 -13.573 10.416 1.00 69.38 495 PHE A C 1
ATOM 3922 O O . PHE A 1 495 ? 13.861 -12.369 10.225 1.00 69.38 495 PHE A O 1
ATOM 3929 N N . TRP A 1 496 ? 15.189 -14.067 10.828 1.00 70.38 496 TRP A N 1
ATOM 3930 C CA . TRP A 1 496 ? 16.248 -13.258 11.429 1.00 70.38 496 TRP A CA 1
ATOM 3931 C C . TRP A 1 496 ? 17.397 -12.892 10.512 1.00 70.38 496 TRP A C 1
ATOM 3933 O O . TRP A 1 496 ? 18.339 -12.245 10.972 1.00 70.38 496 TRP A O 1
ATOM 3943 N N . HIS A 1 497 ? 17.366 -13.296 9.242 1.00 66.38 497 HIS A N 1
ATOM 3944 C CA . HIS A 1 497 ? 18.440 -12.948 8.319 1.00 66.38 497 HIS A CA 1
ATOM 3945 C C . HIS A 1 497 ? 18.697 -11.429 8.353 1.00 66.38 497 HIS A C 1
ATOM 3947 O O . HIS A 1 497 ? 17.831 -10.638 7.996 1.00 66.38 497 HIS A O 1
ATOM 3953 N N . GLN A 1 498 ? 19.891 -11.059 8.843 1.00 62.59 498 GLN A N 1
ATOM 3954 C CA . GLN A 1 498 ? 20.406 -9.689 8.988 1.00 62.59 498 GLN A CA 1
ATOM 3955 C C . GLN A 1 498 ? 19.739 -8.792 10.054 1.00 62.59 498 GLN A C 1
ATOM 3957 O O . GLN A 1 498 ? 20.062 -7.607 10.122 1.00 62.59 498 GLN A O 1
ATOM 3962 N N . SER A 1 499 ? 18.864 -9.315 10.920 1.00 67.50 499 SER A N 1
ATOM 3963 C CA . SER A 1 499 ? 18.254 -8.512 11.991 1.00 67.50 499 SER A CA 1
ATOM 3964 C C . SER A 1 499 ? 19.053 -8.593 13.294 1.00 67.50 499 SER A C 1
ATOM 3966 O O . SER A 1 499 ? 19.189 -9.653 13.904 1.00 67.50 499 SER A O 1
ATOM 3968 N N . LEU A 1 500 ? 19.525 -7.434 13.763 1.00 72.62 500 LEU A N 1
ATOM 3969 C CA . LEU A 1 500 ? 20.228 -7.269 15.045 1.00 72.62 500 LEU A CA 1
ATOM 3970 C C . LEU A 1 500 ? 19.311 -7.454 16.269 1.00 72.62 500 LEU A C 1
ATOM 3972 O O . LEU A 1 500 ? 19.777 -7.415 17.405 1.00 72.62 500 LEU A O 1
ATOM 3976 N N . TYR A 1 501 ? 18.005 -7.633 16.055 1.00 81.25 501 TYR A N 1
ATOM 3977 C CA . TYR A 1 501 ? 16.999 -7.628 17.117 1.00 81.25 501 TYR A CA 1
ATOM 3978 C C . TYR A 1 501 ? 16.505 -9.020 17.509 1.00 81.25 501 TYR A C 1
ATOM 3980 O O . TYR A 1 501 ? 15.608 -9.110 18.346 1.00 81.25 501 TYR A O 1
ATOM 3988 N N . ARG A 1 502 ? 17.101 -10.087 16.957 1.00 82.62 502 ARG A N 1
ATOM 3989 C CA . ARG A 1 502 ? 16.735 -11.482 17.247 1.00 82.62 502 ARG A CA 1
ATOM 3990 C C . ARG A 1 502 ? 16.655 -11.778 18.730 1.00 82.62 502 ARG A C 1
ATOM 3992 O O . ARG A 1 502 ? 15.582 -12.046 19.260 1.00 82.62 502 ARG A O 1
ATOM 3999 N N . GLU A 1 503 ? 17.799 -11.698 19.395 1.00 84.06 503 GLU A N 1
ATOM 4000 C CA . GLU A 1 503 ? 17.918 -12.066 20.804 1.00 84.06 503 GLU A CA 1
ATOM 4001 C C . GLU A 1 503 ? 17.019 -11.186 21.673 1.00 84.06 503 GLU A C 1
ATOM 4003 O O . GLU A 1 503 ? 16.359 -11.675 22.587 1.00 84.06 503 GLU A O 1
ATOM 4008 N N . LYS A 1 504 ? 16.922 -9.892 21.334 1.00 87.75 504 LYS A N 1
ATOM 4009 C CA . LYS A 1 504 ? 16.056 -8.940 22.031 1.00 87.75 504 LYS A CA 1
ATOM 4010 C C . LYS A 1 504 ? 14.575 -9.304 21.894 1.00 87.75 504 LYS A C 1
ATOM 4012 O O . LYS A 1 504 ? 13.861 -9.218 22.889 1.00 87.75 504 LYS A O 1
ATOM 4017 N N . LEU A 1 505 ? 14.101 -9.699 20.708 1.00 86.94 505 LEU A N 1
ATOM 4018 C CA . LEU A 1 505 ? 12.700 -10.086 20.509 1.00 86.94 505 LEU A CA 1
ATOM 4019 C C . LEU A 1 505 ? 12.391 -11.418 21.176 1.00 86.94 505 LEU A C 1
ATOM 4021 O O . LEU A 1 505 ? 11.401 -11.505 21.895 1.00 86.94 505 LEU A O 1
ATOM 4025 N N . GLU A 1 506 ? 13.236 -12.431 20.977 1.00 86.38 506 GLU A N 1
ATOM 4026 C CA . GLU A 1 506 ? 13.044 -13.740 21.606 1.00 86.38 506 GLU A CA 1
ATOM 4027 C C . GLU A 1 506 ? 13.011 -13.606 23.138 1.00 86.38 506 GLU A C 1
ATOM 4029 O O . GLU A 1 506 ? 12.132 -14.171 23.792 1.00 86.38 506 GLU A O 1
ATOM 4034 N N . ALA A 1 507 ? 13.910 -12.801 23.717 1.00 88.81 507 ALA A N 1
ATOM 4035 C CA . ALA A 1 507 ? 13.897 -12.495 25.145 1.00 88.81 507 ALA A CA 1
ATOM 4036 C C . ALA A 1 507 ? 12.630 -11.733 25.561 1.00 88.81 507 ALA A C 1
ATOM 4038 O O . ALA A 1 507 ? 12.023 -12.071 26.578 1.00 88.81 507 ALA A O 1
ATOM 4039 N N . TYR A 1 508 ? 12.203 -10.740 24.774 1.00 90.75 508 TYR A N 1
ATOM 4040 C CA . TYR A 1 508 ? 11.003 -9.954 25.061 1.00 90.75 508 TYR A CA 1
ATOM 4041 C C . TYR A 1 508 ? 9.736 -10.809 25.055 1.00 90.75 508 TYR A C 1
ATOM 4043 O O . TYR A 1 508 ? 8.954 -10.737 26.000 1.00 90.75 508 TYR A O 1
ATOM 4051 N N . ILE A 1 509 ? 9.532 -11.634 24.023 1.00 88.69 509 ILE A N 1
ATOM 4052 C CA . ILE A 1 509 ? 8.341 -12.482 23.907 1.00 88.69 509 ILE A CA 1
ATOM 4053 C C . ILE A 1 509 ? 8.289 -13.466 25.080 1.00 88.69 509 ILE A C 1
ATOM 4055 O O . ILE A 1 509 ? 7.256 -13.567 25.741 1.00 88.69 509 ILE A O 1
ATOM 4059 N N . ARG A 1 510 ? 9.413 -14.119 25.413 1.00 87.25 510 ARG A N 1
ATOM 4060 C CA . ARG A 1 510 ? 9.475 -15.056 26.548 1.00 87.25 510 ARG A CA 1
ATOM 4061 C C . ARG A 1 510 ? 9.202 -14.377 27.889 1.00 87.25 510 ARG A C 1
ATOM 4063 O O . ARG A 1 510 ? 8.489 -14.943 28.711 1.00 87.25 510 ARG A O 1
ATOM 4070 N N . ALA A 1 511 ? 9.766 -13.190 28.113 1.00 92.25 511 ALA A N 1
ATOM 4071 C CA . ALA A 1 511 ? 9.652 -12.482 29.387 1.00 92.25 511 ALA A CA 1
ATOM 4072 C C . ALA A 1 511 ? 8.326 -11.723 29.554 1.00 92.25 511 ALA A C 1
ATOM 4074 O O . ALA A 1 511 ? 7.931 -11.451 30.684 1.00 92.25 511 ALA A O 1
ATOM 4075 N N . ASN A 1 512 ? 7.646 -11.367 28.459 1.00 93.44 512 ASN A N 1
ATOM 4076 C CA . ASN A 1 512 ? 6.519 -10.433 28.483 1.00 93.44 512 ASN A CA 1
ATOM 4077 C C . ASN A 1 512 ? 5.239 -10.974 27.823 1.00 93.44 512 ASN A C 1
ATOM 4079 O O . ASN A 1 512 ? 4.443 -10.195 27.294 1.00 93.44 512 ASN A O 1
ATOM 4083 N N . LYS A 1 513 ? 5.010 -12.296 27.854 1.00 93.06 513 LYS A N 1
ATOM 4084 C CA . LYS A 1 513 ? 3.789 -12.914 27.295 1.00 93.06 513 LYS A CA 1
ATOM 4085 C C . LYS A 1 513 ? 2.510 -12.279 27.837 1.00 93.06 513 LYS A C 1
ATOM 4087 O O . LYS A 1 513 ? 1.612 -11.944 27.070 1.00 93.06 513 LYS A O 1
ATOM 4092 N N . GLU A 1 514 ? 2.446 -12.064 29.150 1.00 91.81 514 GLU A N 1
ATOM 4093 C CA . GLU A 1 514 ? 1.292 -11.431 29.794 1.00 91.81 514 GLU A CA 1
ATOM 4094 C C . GLU A 1 514 ? 1.085 -9.997 29.288 1.00 91.81 514 GLU A C 1
ATOM 4096 O O . GLU A 1 514 ? -0.027 -9.629 28.907 1.00 91.81 514 GLU A O 1
ATOM 4101 N N . GLY A 1 515 ? 2.161 -9.210 29.190 1.00 91.75 515 GLY A N 1
ATOM 4102 C CA . GLY A 1 515 ? 2.107 -7.851 28.656 1.00 91.75 515 GLY A CA 1
ATOM 4103 C C . GLY A 1 515 ? 1.665 -7.800 27.192 1.00 91.75 515 GLY A C 1
ATOM 4104 O O . GLY A 1 515 ? 0.894 -6.914 26.819 1.00 91.75 515 GLY A O 1
ATOM 4105 N N . ILE A 1 516 ? 2.090 -8.760 26.363 1.00 93.50 516 ILE A N 1
ATOM 4106 C CA . ILE A 1 516 ? 1.595 -8.911 24.985 1.00 93.50 516 ILE A CA 1
ATOM 4107 C C . ILE A 1 516 ? 0.098 -9.242 25.002 1.00 93.50 516 ILE A C 1
ATOM 4109 O O . ILE A 1 516 ? -0.669 -8.594 24.291 1.00 93.50 516 ILE A O 1
ATOM 4113 N N . GLY A 1 517 ? -0.344 -10.164 25.861 1.00 92.94 517 GLY A N 1
ATOM 4114 C CA . GLY A 1 517 ? -1.757 -10.517 26.013 1.00 92.94 517 GLY A CA 1
ATOM 4115 C C . GLY A 1 517 ? -2.641 -9.337 26.434 1.00 92.94 517 GLY A C 1
ATOM 4116 O O . GLY A 1 517 ? -3.724 -9.145 25.882 1.00 92.94 517 GLY A O 1
ATOM 4117 N N . VAL A 1 518 ? -2.168 -8.486 27.350 1.00 90.06 518 VAL A N 1
ATOM 4118 C CA . VAL A 1 518 ? -2.860 -7.239 27.731 1.00 90.06 518 VAL A CA 1
ATOM 4119 C C . VAL A 1 518 ? -2.966 -6.279 26.541 1.00 90.06 518 VAL A C 1
ATOM 4121 O O . VAL A 1 518 ? -4.041 -5.731 26.284 1.00 90.06 518 VAL A O 1
ATOM 4124 N N . ARG A 1 519 ? -1.883 -6.097 25.771 1.00 91.50 519 ARG A N 1
ATOM 4125 C CA . ARG A 1 519 ? -1.902 -5.251 24.563 1.00 91.50 519 ARG A CA 1
ATOM 4126 C C . ARG A 1 519 ? -2.838 -5.813 23.494 1.00 91.50 519 ARG A C 1
ATOM 4128 O O . ARG A 1 519 ? -3.540 -5.034 22.855 1.00 91.50 519 ARG A O 1
ATOM 4135 N N . LEU A 1 520 ? -2.889 -7.131 23.317 1.00 92.38 520 LEU A N 1
ATOM 4136 C CA . LEU A 1 520 ? -3.827 -7.786 22.405 1.00 92.38 520 LEU A CA 1
ATOM 4137 C C . LEU A 1 520 ? -5.275 -7.535 22.834 1.00 92.38 520 LEU A C 1
ATOM 4139 O O . LEU A 1 520 ? -6.047 -7.022 22.025 1.00 92.38 520 LEU A O 1
ATOM 4143 N N . ARG A 1 521 ? -5.623 -7.765 24.110 1.00 89.25 521 ARG A N 1
ATOM 4144 C CA . ARG A 1 521 ? -6.967 -7.461 24.648 1.00 89.25 521 ARG A CA 1
ATOM 4145 C C . ARG A 1 521 ? -7.392 -6.023 24.375 1.00 89.25 521 ARG A C 1
ATOM 4147 O O . ARG A 1 521 ? -8.505 -5.785 23.924 1.00 89.25 521 ARG A O 1
ATOM 4154 N N . ARG A 1 522 ? -6.486 -5.061 24.562 1.00 87.81 522 ARG A N 1
ATOM 4155 C CA . ARG A 1 522 ? -6.749 -3.643 24.266 1.00 87.81 522 ARG A CA 1
ATOM 4156 C C . ARG A 1 522 ? -7.085 -3.379 22.794 1.00 87.81 522 ARG A C 1
ATOM 4158 O O . ARG A 1 522 ? -7.808 -2.436 22.493 1.00 87.81 522 ARG A O 1
ATOM 4165 N N . ASN A 1 523 ? -6.536 -4.173 21.880 1.00 91.88 523 ASN A N 1
ATOM 4166 C CA . ASN A 1 523 ? -6.767 -4.039 20.443 1.00 91.88 523 ASN A CA 1
ATOM 4167 C C . ASN A 1 523 ? -7.960 -4.858 19.938 1.00 91.88 523 ASN A C 1
ATOM 4169 O O . ASN A 1 523 ? -8.273 -4.768 18.751 1.00 91.88 523 ASN A O 1
ATOM 4173 N N . TRP A 1 524 ? -8.654 -5.597 20.811 1.00 90.94 524 TRP A N 1
ATOM 4174 C CA . TRP A 1 524 ? -9.867 -6.328 20.448 1.00 90.94 524 TRP A CA 1
ATOM 4175 C C . TRP A 1 524 ? -10.885 -5.465 19.682 1.00 90.94 524 TRP A C 1
ATOM 4177 O O . TRP A 1 524 ? -11.314 -5.904 18.615 1.00 90.94 524 TRP A O 1
ATOM 4187 N N . PRO A 1 525 ? -11.208 -4.219 20.097 1.00 92.06 525 PRO A N 1
ATOM 4188 C CA . PRO A 1 525 ? -12.180 -3.419 19.356 1.00 92.06 525 PRO A CA 1
ATOM 4189 C C . PRO A 1 525 ? -11.735 -3.085 17.926 1.00 92.06 525 PRO A C 1
ATOM 4191 O O . PRO A 1 525 ? -12.577 -2.970 17.042 1.00 92.06 525 PRO A O 1
ATOM 4194 N N . LEU A 1 526 ? -10.424 -2.973 17.668 1.00 94.94 526 LEU A N 1
ATOM 4195 C CA . LEU A 1 526 ? -9.898 -2.760 16.314 1.00 94.94 526 LEU A CA 1
ATOM 4196 C C . LEU A 1 526 ? -9.981 -4.028 15.461 1.00 94.94 526 LEU A C 1
ATOM 4198 O O . LEU A 1 526 ? -10.292 -3.940 14.275 1.00 94.94 526 LEU A O 1
ATOM 4202 N N . LEU A 1 527 ? -9.744 -5.202 16.055 1.00 93.19 527 LEU A N 1
ATOM 4203 C CA . LEU A 1 527 ? -9.968 -6.485 15.384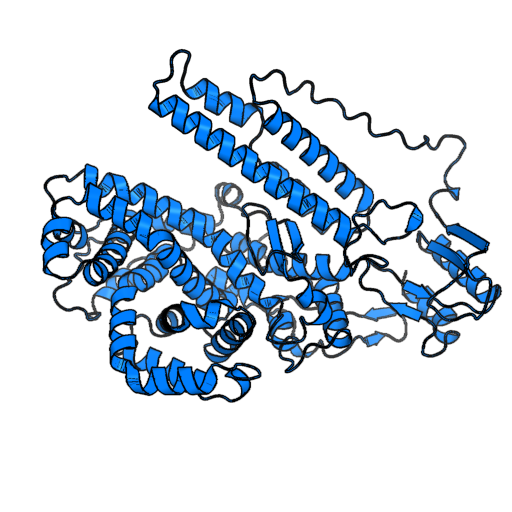 1.00 93.19 527 LEU A CA 1
ATOM 4204 C C . LEU A 1 527 ? -11.448 -6.645 15.028 1.00 93.19 527 LEU A C 1
ATOM 4206 O O . LEU A 1 527 ? -11.779 -6.880 13.870 1.00 93.19 527 LEU A O 1
ATOM 4210 N N . ALA A 1 528 ? -12.340 -6.429 15.994 1.00 89.00 528 ALA A N 1
ATOM 4211 C CA . ALA A 1 528 ? -13.781 -6.460 15.780 1.00 89.00 528 ALA A CA 1
ATOM 4212 C C . ALA A 1 528 ? -14.216 -5.468 14.689 1.00 89.00 528 ALA A C 1
ATOM 4214 O O . ALA A 1 528 ? -14.951 -5.841 13.776 1.00 89.00 528 ALA A O 1
ATOM 4215 N N . LEU A 1 529 ? -13.697 -4.236 14.716 1.00 93.50 529 LEU A N 1
ATOM 4216 C CA . LEU A 1 529 ? -13.969 -3.223 13.695 1.00 93.50 529 LEU A CA 1
ATOM 4217 C C . LEU A 1 529 ? -13.506 -3.681 12.309 1.00 93.50 529 LEU A C 1
ATOM 4219 O O . LEU A 1 529 ? -14.236 -3.519 11.329 1.00 93.50 529 LEU A O 1
ATOM 4223 N N . PHE A 1 530 ? -12.317 -4.281 12.217 1.00 95.19 530 PHE A N 1
ATOM 4224 C CA . PHE A 1 530 ? -11.824 -4.836 10.964 1.00 95.19 530 PHE A CA 1
ATOM 4225 C C . PHE A 1 530 ? -12.798 -5.874 10.394 1.00 95.19 530 PHE A C 1
ATOM 4227 O O . PHE A 1 530 ? -13.200 -5.773 9.233 1.00 95.19 530 PHE A O 1
ATOM 4234 N N . PHE A 1 531 ? -13.224 -6.838 11.211 1.00 90.19 531 PHE A N 1
ATOM 4235 C CA . PHE A 1 531 ? -14.151 -7.888 10.784 1.00 90.19 531 PHE A CA 1
ATOM 4236 C C . PHE A 1 531 ? -15.561 -7.373 10.479 1.00 90.19 531 PHE A C 1
ATOM 4238 O O . PHE A 1 531 ? -16.219 -7.939 9.602 1.00 90.19 531 PHE A O 1
ATOM 4245 N N . LEU A 1 532 ? -15.986 -6.293 11.140 1.00 87.12 532 LEU A N 1
ATOM 4246 C CA . LEU A 1 532 ? -17.276 -5.647 10.918 1.00 87.12 532 LEU A CA 1
ATOM 4247 C C . LEU A 1 532 ? -17.341 -4.938 9.559 1.00 87.12 532 LEU A C 1
ATOM 4249 O O . LEU A 1 532 ? -18.272 -5.171 8.790 1.00 87.12 532 LEU A O 1
ATOM 4253 N N . VAL A 1 533 ? -16.363 -4.073 9.254 1.00 90.62 533 VAL A N 1
ATOM 4254 C CA . VAL A 1 533 ? -16.478 -3.150 8.106 1.00 90.62 533 VAL A CA 1
ATOM 4255 C C . VAL A 1 533 ? -15.332 -3.213 7.103 1.00 90.62 533 VAL A C 1
ATOM 4257 O O . VAL A 1 533 ? -15.551 -2.842 5.954 1.00 90.62 533 VAL A O 1
ATOM 4260 N N . PHE A 1 534 ? -14.146 -3.715 7.455 1.00 94.12 534 PHE A N 1
ATOM 4261 C CA . PHE A 1 534 ? -12.973 -3.713 6.560 1.00 94.12 534 PHE A CA 1
ATOM 4262 C C . PHE A 1 534 ? -12.683 -5.065 5.894 1.00 94.12 534 PHE A C 1
ATOM 4264 O O . PHE A 1 534 ? -12.011 -5.116 4.866 1.00 94.12 534 PHE A O 1
ATOM 4271 N N . ARG A 1 535 ? -13.202 -6.175 6.422 1.00 91.94 535 ARG A N 1
ATOM 4272 C CA . ARG A 1 535 ? -12.994 -7.502 5.832 1.00 91.94 535 ARG A CA 1
ATOM 4273 C C . ARG A 1 535 ? -13.641 -7.612 4.449 1.00 91.94 535 ARG A C 1
ATOM 4275 O O . ARG A 1 535 ? -14.838 -7.375 4.294 1.00 91.94 535 ARG A O 1
ATOM 4282 N N . SER A 1 536 ? -12.887 -8.098 3.464 1.00 89.81 536 SER A N 1
ATOM 4283 C CA . SER A 1 536 ? -13.415 -8.484 2.153 1.00 89.81 536 SER A CA 1
ATOM 4284 C C . SER A 1 536 ? -12.838 -9.822 1.687 1.00 89.81 536 SER A C 1
ATOM 4286 O O . SER A 1 536 ? -11.703 -9.906 1.223 1.00 89.81 536 SER A O 1
ATOM 4288 N N . LYS A 1 537 ? -13.656 -10.882 1.756 1.00 88.69 537 LYS A N 1
ATOM 4289 C CA . LYS A 1 537 ? -13.279 -12.210 1.236 1.00 88.69 537 LYS A CA 1
ATOM 4290 C C . LYS A 1 537 ? -12.980 -12.161 -0.262 1.00 88.69 537 LYS A C 1
ATOM 4292 O O . LYS A 1 537 ? -11.968 -12.694 -0.691 1.00 88.69 537 LYS A O 1
ATOM 4297 N N . ARG A 1 538 ? -13.798 -11.434 -1.033 1.00 87.12 538 ARG A N 1
ATOM 4298 C CA . ARG A 1 538 ? -13.600 -11.260 -2.478 1.00 87.12 538 ARG A CA 1
ATOM 4299 C C . ARG A 1 538 ? -12.265 -10.591 -2.803 1.00 87.12 538 ARG A C 1
ATOM 4301 O O . ARG A 1 538 ? -11.582 -11.031 -3.720 1.00 87.12 538 ARG A O 1
ATOM 4308 N N . LEU A 1 539 ? -11.879 -9.557 -2.052 1.00 92.94 539 LEU A N 1
ATOM 4309 C CA . LEU A 1 539 ? -10.570 -8.926 -2.233 1.00 92.94 539 LEU A CA 1
ATOM 4310 C C . LEU A 1 539 ? -9.442 -9.908 -1.909 1.00 92.94 539 LEU A C 1
ATOM 4312 O O . LEU A 1 539 ? -8.501 -10.010 -2.686 1.00 92.94 539 LEU A O 1
ATOM 4316 N N . ALA A 1 540 ? -9.549 -10.651 -0.805 1.00 92.31 540 ALA A N 1
ATOM 4317 C CA . ALA A 1 540 ? -8.552 -11.658 -0.453 1.00 92.31 540 ALA A CA 1
ATOM 4318 C C . ALA A 1 540 ? -8.442 -12.744 -1.541 1.00 92.31 540 ALA A C 1
ATOM 4320 O O . ALA A 1 540 ? -7.342 -13.112 -1.936 1.00 92.31 540 ALA A O 1
ATOM 4321 N N . GLU A 1 541 ? -9.556 -13.219 -2.095 1.00 90.38 541 GLU A N 1
ATOM 4322 C CA . GLU A 1 541 ? -9.556 -14.180 -3.205 1.00 90.38 541 GLU A CA 1
ATOM 4323 C C . GLU A 1 541 ? -8.873 -13.616 -4.457 1.00 90.38 541 GLU A C 1
ATOM 4325 O O . GLU A 1 541 ? -8.004 -14.277 -5.025 1.00 90.38 541 GLU A O 1
ATOM 4330 N N . LEU A 1 542 ? -9.224 -12.394 -4.873 1.00 90.81 542 LEU A N 1
ATOM 4331 C CA . LEU A 1 542 ? -8.650 -11.750 -6.060 1.00 90.81 542 LEU A CA 1
ATOM 4332 C C . LEU A 1 542 ? -7.153 -11.468 -5.895 1.00 90.81 542 LEU A C 1
ATOM 4334 O O . LEU A 1 542 ? -6.366 -11.825 -6.769 1.00 90.81 542 LEU A O 1
ATOM 4338 N N . ALA A 1 543 ? -6.750 -10.921 -4.748 1.00 91.69 543 ALA A N 1
ATOM 4339 C CA . ALA A 1 543 ? -5.357 -10.605 -4.443 1.00 91.69 543 ALA A CA 1
ATOM 4340 C C . ALA A 1 543 ? -4.448 -11.846 -4.409 1.00 91.69 543 ALA A C 1
ATOM 4342 O O . ALA A 1 543 ? -3.247 -11.744 -4.664 1.00 91.69 543 ALA A O 1
ATOM 4343 N N . ASN A 1 544 ? -5.007 -13.022 -4.110 1.00 88.50 544 ASN A N 1
ATOM 4344 C CA . ASN A 1 544 ? -4.256 -14.275 -4.007 1.00 88.50 544 ASN A CA 1
ATOM 4345 C C . ASN A 1 544 ? -4.460 -15.215 -5.200 1.00 88.50 544 ASN A C 1
ATOM 4347 O O . ASN A 1 544 ? -3.792 -16.254 -5.282 1.00 88.50 544 ASN A O 1
ATOM 4351 N N . ARG A 1 545 ? -5.325 -14.842 -6.150 1.00 84.19 545 ARG A N 1
ATOM 4352 C CA . ARG A 1 545 ? -5.600 -15.618 -7.358 1.00 84.19 545 ARG A CA 1
ATOM 4353 C C . ARG A 1 545 ? -4.341 -15.775 -8.208 1.00 84.19 545 ARG A C 1
ATOM 4355 O O . ARG A 1 545 ? -3.602 -14.824 -8.458 1.00 84.19 545 ARG A O 1
ATOM 4362 N N . GLU A 1 546 ? -4.139 -16.987 -8.710 1.00 76.56 546 GLU A N 1
ATOM 4363 C CA . GLU A 1 546 ? -3.150 -17.317 -9.734 1.00 76.56 546 GLU A CA 1
ATOM 4364 C C . GLU A 1 546 ? -3.856 -18.101 -10.838 1.00 76.56 546 GLU A C 1
ATOM 4366 O O . GLU A 1 546 ? -4.402 -19.170 -10.586 1.00 76.56 546 GLU A O 1
ATOM 4371 N N . SER A 1 547 ? -3.891 -17.565 -12.061 1.00 60.22 547 SER A N 1
ATOM 4372 C CA . SER A 1 547 ? -4.337 -18.345 -13.233 1.00 60.22 547 SER A CA 1
ATOM 4373 C C . SER A 1 547 ? -3.179 -19.030 -13.945 1.00 60.22 547 SER A C 1
ATOM 4375 O O . SER A 1 547 ? -3.408 -19.852 -14.827 1.00 60.22 547 SER A O 1
ATOM 4377 N N . ARG A 1 548 ? -1.945 -18.632 -13.631 1.00 62.91 548 ARG A N 1
ATOM 4378 C CA . ARG A 1 548 ? -0.711 -19.155 -14.211 1.00 62.91 548 ARG A CA 1
ATOM 4379 C C . ARG A 1 548 ? 0.275 -19.390 -13.085 1.00 62.91 548 ARG A C 1
ATOM 4381 O O . ARG A 1 548 ? 0.400 -18.546 -12.199 1.00 62.91 548 ARG A O 1
ATOM 4388 N N . GLU A 1 549 ? 0.910 -20.553 -13.114 1.00 62.22 549 GLU A N 1
ATOM 4389 C CA . GLU A 1 549 ? 1.828 -20.989 -12.071 1.00 62.22 549 GLU A CA 1
ATOM 4390 C C . GLU A 1 549 ? 3.040 -20.051 -12.023 1.00 62.22 549 GLU A C 1
ATOM 4392 O O . GLU A 1 549 ? 3.772 -19.917 -12.999 1.00 62.22 549 GLU A O 1
ATOM 4397 N N . THR A 1 550 ? 3.264 -19.389 -10.888 1.00 62.53 550 THR A N 1
ATOM 4398 C CA . THR A 1 550 ? 4.433 -18.516 -10.679 1.00 62.53 550 THR A CA 1
ATOM 4399 C C . THR A 1 550 ? 5.742 -19.305 -10.579 1.00 62.53 550 THR A C 1
ATOM 4401 O O . THR A 1 550 ? 6.820 -18.746 -10.771 1.00 62.53 550 THR A O 1
ATOM 4404 N N . SER A 1 551 ? 5.658 -20.615 -10.329 1.00 57.88 551 SER A N 1
ATOM 4405 C CA . SER A 1 551 ? 6.789 -21.537 -10.195 1.00 57.88 551 SER A CA 1
ATOM 4406 C C . SER A 1 551 ? 7.518 -21.820 -11.516 1.00 57.88 551 SER A C 1
ATOM 4408 O O . SER A 1 551 ? 8.677 -22.241 -11.476 1.00 57.88 551 SER A O 1
ATOM 4410 N N . SER A 1 552 ? 6.889 -21.585 -12.676 1.00 52.31 552 SER A N 1
ATOM 4411 C CA . SER A 1 552 ? 7.510 -21.792 -13.994 1.00 52.31 552 SER A CA 1
ATOM 4412 C C . SER A 1 552 ? 8.405 -20.625 -14.429 1.00 52.31 552 SER A C 1
ATOM 4414 O O . SER A 1 552 ? 9.219 -20.785 -15.338 1.00 52.31 552 SER A O 1
ATOM 4416 N N . ALA A 1 553 ? 8.339 -19.479 -13.741 1.00 58.00 553 ALA A N 1
ATOM 4417 C CA . ALA A 1 553 ? 9.106 -18.272 -14.045 1.00 58.00 553 ALA A CA 1
ATOM 4418 C C . ALA A 1 553 ? 10.568 -18.328 -13.568 1.00 58.00 553 ALA A C 1
ATOM 4420 O O . ALA A 1 553 ? 11.046 -17.428 -12.884 1.00 58.00 553 ALA A O 1
ATOM 4421 N N . LYS A 1 554 ? 11.287 -19.413 -13.881 1.00 56.06 554 LYS A N 1
ATOM 4422 C CA . LYS A 1 554 ? 12.636 -19.657 -13.338 1.00 56.06 554 LYS A CA 1
ATOM 4423 C C . LYS A 1 554 ? 13.763 -19.016 -14.144 1.00 56.06 554 LYS A C 1
ATOM 4425 O O . LYS A 1 554 ? 14.831 -18.787 -13.586 1.00 56.06 554 LYS A O 1
ATOM 4430 N N . ALA A 1 555 ? 13.553 -18.747 -15.430 1.00 56.28 555 ALA A N 1
ATOM 4431 C CA . ALA A 1 555 ? 14.570 -18.168 -16.299 1.00 56.28 555 ALA A CA 1
ATOM 4432 C C . ALA A 1 555 ? 13.934 -17.409 -17.467 1.00 56.28 555 ALA A C 1
ATOM 4434 O O . ALA A 1 555 ? 12.817 -17.715 -17.880 1.00 56.28 555 ALA A O 1
ATOM 4435 N N . LEU A 1 556 ? 14.674 -16.435 -18.001 1.00 53.81 556 LEU A N 1
ATOM 4436 C CA . LEU A 1 556 ? 14.427 -15.930 -19.348 1.00 53.81 556 LEU A CA 1
ATOM 4437 C C . LEU A 1 556 ? 14.761 -17.059 -20.322 1.00 53.81 556 LEU A C 1
ATOM 4439 O O . LEU A 1 556 ? 15.865 -17.603 -20.262 1.00 53.81 556 LEU A O 1
ATOM 4443 N N . VAL A 1 557 ? 13.811 -17.428 -21.176 1.00 50.56 557 VAL A N 1
ATOM 4444 C CA . VAL A 1 557 ? 14.038 -18.448 -22.200 1.00 50.56 557 VAL A CA 1
ATOM 4445 C C . VAL A 1 557 ? 14.309 -17.726 -23.513 1.00 50.56 557 VAL A C 1
ATOM 4447 O O . VAL A 1 557 ? 13.528 -16.875 -23.940 1.00 50.56 557 VAL A O 1
ATOM 4450 N N . LEU A 1 558 ? 15.447 -18.042 -24.129 1.00 42.34 558 LEU A N 1
ATOM 4451 C CA . LEU A 1 558 ? 15.675 -17.746 -25.537 1.00 42.34 558 LEU A CA 1
ATOM 4452 C C . LEU A 1 558 ? 14.865 -18.796 -26.299 1.00 42.34 558 LEU A C 1
ATOM 4454 O O . LEU A 1 558 ? 15.230 -19.968 -26.282 1.00 42.34 558 LEU A O 1
ATOM 4458 N N . ALA A 1 559 ? 13.719 -18.407 -26.849 1.00 46.81 559 ALA A N 1
ATOM 4459 C CA . ALA A 1 559 ? 12.930 -19.308 -27.675 1.00 46.81 559 ALA A CA 1
ATOM 4460 C C . ALA A 1 559 ? 13.572 -19.386 -29.065 1.00 46.81 559 ALA A C 1
ATOM 4462 O O . ALA A 1 559 ? 13.924 -18.346 -29.622 1.00 46.81 559 ALA A O 1
ATOM 4463 N N . ASP A 1 560 ? 13.707 -20.602 -29.603 1.00 41.81 560 ASP A N 1
ATOM 4464 C CA . ASP A 1 560 ? 14.555 -20.916 -30.764 1.00 41.81 560 ASP A CA 1
ATOM 4465 C C . ASP A 1 560 ? 14.299 -20.012 -31.993 1.00 41.81 560 ASP A C 1
ATOM 4467 O O . ASP A 1 560 ? 15.251 -19.669 -32.688 1.00 41.81 560 ASP A O 1
ATOM 4471 N N . ASP A 1 561 ? 13.061 -19.528 -32.194 1.00 40.97 561 ASP A N 1
ATOM 4472 C CA . ASP A 1 561 ? 12.673 -18.705 -33.355 1.00 40.97 561 ASP A CA 1
ATOM 4473 C C . ASP A 1 561 ? 11.879 -17.415 -33.004 1.00 40.97 561 ASP A C 1
ATOM 4475 O O . ASP A 1 561 ? 11.432 -16.694 -33.906 1.00 40.97 561 ASP A O 1
ATOM 4479 N N . SER A 1 562 ? 11.636 -17.108 -31.715 1.00 42.22 562 SER A N 1
ATOM 4480 C CA . SER A 1 562 ? 10.615 -16.114 -31.310 1.00 42.22 562 SER A CA 1
ATOM 4481 C C . SER A 1 562 ? 11.018 -15.025 -30.309 1.00 42.22 562 SER A C 1
ATOM 4483 O O . SER A 1 562 ? 10.126 -14.315 -29.833 1.00 42.22 562 SER A O 1
ATOM 4485 N N . GLY A 1 563 ? 12.303 -14.842 -29.997 1.00 52.41 563 GLY A N 1
ATOM 4486 C CA . GLY A 1 563 ? 12.734 -13.747 -29.120 1.00 52.41 563 GLY A CA 1
ATOM 4487 C C . GLY A 1 563 ? 13.107 -14.168 -27.695 1.00 52.41 563 GLY A C 1
ATOM 4488 O O . GLY A 1 563 ? 13.124 -15.343 -27.327 1.00 52.41 563 GLY A O 1
ATOM 4489 N N . LEU A 1 564 ? 13.380 -13.155 -26.865 1.00 55.22 564 LEU A N 1
ATOM 4490 C CA . LEU A 1 564 ? 13.361 -13.262 -25.404 1.00 55.22 564 LEU A CA 1
ATOM 4491 C C . LEU A 1 564 ? 11.911 -13.452 -24.943 1.00 55.22 564 LEU A C 1
ATOM 4493 O O . LEU A 1 564 ? 11.101 -12.529 -25.057 1.00 55.22 564 LEU A O 1
ATOM 4497 N N . GLU A 1 565 ? 11.587 -14.624 -24.403 1.00 66.44 565 GLU A N 1
ATOM 4498 C CA . GLU A 1 565 ? 10.279 -14.869 -23.802 1.00 66.44 565 GLU A CA 1
ATOM 4499 C C . GLU A 1 565 ? 10.339 -14.611 -22.292 1.00 66.44 565 GLU A C 1
ATOM 4501 O O . GLU A 1 565 ? 11.140 -15.198 -21.555 1.00 66.44 565 GLU A O 1
ATOM 4506 N N . PHE A 1 566 ? 9.472 -13.711 -21.822 1.00 73.00 566 PHE A N 1
ATOM 4507 C CA . PHE A 1 566 ? 9.274 -13.481 -20.397 1.00 73.00 566 PHE A CA 1
ATOM 4508 C C . PHE A 1 566 ? 8.246 -14.475 -19.864 1.00 73.00 566 PHE A C 1
ATOM 4510 O O . PHE A 1 566 ? 7.130 -14.528 -20.391 1.00 73.00 566 PHE A O 1
ATOM 4517 N N . PRO A 1 567 ? 8.560 -15.207 -18.783 1.00 78.62 567 PRO A N 1
ATOM 4518 C CA . PRO A 1 567 ? 7.561 -16.013 -18.110 1.00 78.62 567 PRO A CA 1
ATOM 4519 C C . PRO A 1 567 ? 6.352 -15.166 -17.715 1.00 78.62 567 PRO A C 1
ATOM 4521 O O . PRO A 1 567 ? 6.480 -14.146 -17.034 1.00 78.62 567 PRO A O 1
ATOM 4524 N N . GLN A 1 568 ? 5.171 -15.593 -18.155 1.00 84.88 568 GLN A N 1
ATOM 4525 C CA . GLN A 1 568 ? 3.943 -14.851 -17.916 1.00 84.88 568 GLN A CA 1
ATOM 4526 C C . GLN A 1 568 ? 3.292 -15.269 -16.597 1.00 84.88 568 GLN A C 1
ATOM 4528 O O . GLN A 1 568 ? 3.042 -16.451 -16.362 1.00 84.88 568 GLN A O 1
ATOM 4533 N N . PHE A 1 569 ? 2.917 -14.295 -15.776 1.00 88.06 569 PHE A N 1
ATOM 4534 C CA . PHE A 1 569 ? 2.232 -14.520 -14.503 1.00 88.06 569 PHE A CA 1
ATOM 4535 C C . PHE A 1 569 ? 1.105 -13.505 -14.302 1.00 88.06 569 PHE A C 1
ATOM 4537 O O . PHE A 1 569 ? 1.076 -12.439 -14.912 1.00 88.06 569 PHE A O 1
ATOM 4544 N N . SER A 1 570 ? 0.170 -13.837 -13.413 1.00 90.38 570 SER A N 1
ATOM 4545 C CA . SER A 1 570 ? -0.980 -12.981 -13.101 1.00 90.38 570 SER A CA 1
ATOM 4546 C C . SER A 1 570 ? -0.907 -12.300 -11.735 1.00 90.38 570 SER A C 1
ATOM 4548 O O . SER A 1 570 ? -1.721 -11.429 -11.457 1.00 90.38 570 SER A O 1
ATOM 4550 N N . ASN A 1 571 ? 0.020 -12.714 -10.866 1.00 92.44 571 ASN A N 1
ATOM 4551 C CA . ASN A 1 571 ? 0.145 -12.192 -9.506 1.00 92.44 571 ASN A CA 1
ATOM 4552 C C . ASN A 1 571 ? 1.565 -11.642 -9.262 1.00 92.44 571 ASN A C 1
ATOM 4554 O O . ASN A 1 571 ? 2.444 -12.384 -8.814 1.00 92.44 571 ASN A O 1
ATOM 4558 N N . PRO A 1 572 ? 1.818 -10.355 -9.569 1.00 93.75 572 PRO A N 1
ATOM 4559 C CA . PRO A 1 572 ? 3.134 -9.744 -9.401 1.00 93.75 572 PRO A CA 1
ATOM 4560 C C . PRO A 1 572 ? 3.571 -9.704 -7.933 1.00 93.75 572 PRO A C 1
ATOM 4562 O O . PRO A 1 572 ? 4.765 -9.786 -7.662 1.00 93.75 572 PRO A O 1
ATOM 4565 N N . LEU A 1 573 ? 2.636 -9.628 -6.974 1.00 93.31 573 LEU A N 1
ATOM 4566 C CA . LEU A 1 573 ? 2.976 -9.632 -5.548 1.00 93.31 573 LEU A CA 1
ATOM 4567 C C . LEU A 1 573 ? 3.607 -10.955 -5.113 1.00 93.31 573 LEU A C 1
ATOM 4569 O O . LEU A 1 573 ? 4.628 -10.950 -4.426 1.00 93.31 573 LEU A O 1
ATOM 4573 N N . LYS A 1 574 ? 3.037 -12.087 -5.539 1.00 91.06 574 LYS A N 1
ATOM 4574 C CA . LYS A 1 574 ? 3.626 -13.406 -5.271 1.00 91.06 574 LYS A CA 1
ATOM 4575 C C . LYS A 1 574 ? 5.000 -13.553 -5.919 1.00 91.06 574 LYS A C 1
ATOM 4577 O O . LYS A 1 574 ? 5.917 -14.035 -5.264 1.00 91.06 574 LYS A O 1
ATOM 4582 N N . VAL A 1 575 ? 5.177 -13.070 -7.152 1.00 91.62 575 VAL A N 1
ATOM 4583 C CA . VAL A 1 575 ? 6.491 -13.052 -7.823 1.00 91.62 575 VAL A CA 1
ATOM 4584 C C . VAL A 1 575 ? 7.507 -12.231 -7.023 1.00 91.62 575 VAL A C 1
ATOM 4586 O O . VAL A 1 575 ? 8.582 -12.736 -6.710 1.00 91.62 575 VAL A O 1
ATOM 4589 N N . ALA A 1 576 ? 7.159 -11.008 -6.613 1.00 93.06 576 ALA A N 1
ATOM 4590 C CA . ALA A 1 576 ? 8.045 -10.167 -5.807 1.00 93.06 576 ALA A CA 1
ATOM 4591 C C . ALA A 1 576 ? 8.448 -10.836 -4.478 1.00 93.06 576 ALA A C 1
ATOM 4593 O O . ALA A 1 576 ? 9.598 -10.731 -4.059 1.00 93.06 576 ALA A O 1
ATOM 4594 N N . ARG A 1 577 ? 7.543 -11.579 -3.830 1.00 89.88 577 ARG A N 1
ATOM 4595 C CA . ARG A 1 577 ? 7.852 -12.319 -2.593 1.00 89.88 577 ARG A CA 1
ATOM 4596 C C . ARG A 1 577 ? 8.725 -13.544 -2.837 1.00 89.88 577 ARG A C 1
ATOM 4598 O O . ARG A 1 577 ? 9.729 -13.703 -2.153 1.00 89.88 577 ARG A O 1
ATOM 4605 N N . ASN A 1 578 ? 8.365 -14.371 -3.816 1.00 87.88 578 ASN A N 1
ATOM 4606 C CA . ASN A 1 578 ? 9.044 -15.638 -4.095 1.00 87.88 578 ASN A CA 1
ATOM 4607 C C . ASN A 1 578 ? 10.477 -15.436 -4.594 1.00 87.88 578 ASN A C 1
ATOM 4609 O O . ASN A 1 578 ? 11.340 -16.255 -4.309 1.00 87.88 578 ASN A O 1
ATOM 4613 N N . PHE A 1 579 ? 10.725 -14.357 -5.339 1.00 88.94 579 PHE A N 1
ATOM 4614 C CA . PHE A 1 579 ? 12.037 -14.062 -5.919 1.00 88.94 579 PHE A CA 1
ATOM 4615 C C . PHE A 1 579 ? 12.781 -12.918 -5.214 1.00 88.94 579 PHE A C 1
ATOM 4617 O O . PHE A 1 579 ? 13.936 -12.638 -5.533 1.00 88.94 579 PHE A O 1
ATOM 4624 N N . GLY A 1 580 ? 12.130 -12.261 -4.254 1.00 87.81 580 GLY A N 1
ATOM 4625 C CA . GLY A 1 580 ? 12.718 -11.255 -3.372 1.00 87.81 580 GLY A CA 1
ATOM 4626 C C . GLY A 1 580 ? 13.104 -11.814 -2.000 1.00 87.81 580 GLY A C 1
ATOM 4627 O O . GLY A 1 580 ? 13.046 -11.096 -1.001 1.00 87.81 580 GLY A O 1
ATOM 4628 N N . ASP A 1 581 ? 13.436 -13.104 -1.929 1.00 85.19 581 ASP A N 1
ATOM 4629 C CA . ASP A 1 581 ? 13.730 -13.845 -0.699 1.00 85.19 581 ASP A CA 1
ATOM 4630 C C . ASP A 1 581 ? 15.235 -13.942 -0.376 1.00 85.19 581 ASP A C 1
ATOM 4632 O O . ASP A 1 581 ? 15.631 -14.523 0.642 1.00 85.19 581 ASP A O 1
ATOM 4636 N N . GLY A 1 582 ? 16.077 -13.343 -1.223 1.00 84.94 582 GLY A N 1
ATOM 4637 C CA . GLY A 1 582 ? 17.526 -13.391 -1.128 1.00 84.94 582 GLY A CA 1
ATOM 4638 C C . GLY A 1 582 ? 18.058 -12.834 0.192 1.00 84.94 582 GLY A C 1
ATOM 4639 O O . GLY A 1 582 ? 17.572 -11.835 0.727 1.00 84.94 582 GLY A O 1
ATOM 4640 N N . LYS A 1 583 ? 19.116 -13.471 0.708 1.00 82.31 583 LYS A N 1
ATOM 4641 C CA . LYS A 1 583 ? 19.773 -13.055 1.958 1.00 82.31 583 LYS A CA 1
ATOM 4642 C C . LYS A 1 583 ? 20.542 -11.743 1.827 1.00 82.31 583 LYS A C 1
ATOM 4644 O O . LYS A 1 583 ? 20.772 -11.097 2.836 1.00 82.31 583 LYS A O 1
ATOM 4649 N N . ILE A 1 584 ? 21.008 -11.396 0.629 1.00 85.38 584 ILE A N 1
ATOM 4650 C CA . ILE A 1 584 ? 21.836 -10.215 0.366 1.00 85.38 584 ILE A CA 1
ATOM 4651 C C . ILE A 1 584 ? 21.316 -9.552 -0.920 1.00 85.38 584 ILE A C 1
ATOM 4653 O O . ILE A 1 584 ? 20.939 -10.278 -1.850 1.00 85.38 584 ILE A O 1
ATOM 4657 N N . PRO A 1 585 ? 21.274 -8.208 -0.979 1.00 89.06 585 PRO A N 1
ATOM 4658 C CA . PRO A 1 585 ? 21.034 -7.475 -2.217 1.00 89.06 585 PRO A CA 1
ATOM 4659 C C . PRO A 1 585 ? 22.000 -7.903 -3.328 1.00 89.06 585 PRO A C 1
ATOM 4661 O O . PRO A 1 585 ? 23.208 -7.978 -3.111 1.00 89.06 585 PRO A O 1
ATOM 4664 N N . ASP A 1 586 ? 21.462 -8.167 -4.512 1.00 87.44 586 ASP A N 1
ATOM 4665 C CA . ASP A 1 586 ? 22.206 -8.491 -5.724 1.00 87.44 586 ASP A CA 1
ATOM 4666 C C . ASP A 1 586 ? 21.591 -7.728 -6.902 1.00 87.44 586 ASP A C 1
ATOM 4668 O O . ASP A 1 586 ? 20.419 -7.917 -7.251 1.00 87.44 586 ASP A O 1
ATOM 4672 N N . SER A 1 587 ? 22.389 -6.853 -7.515 1.00 85.19 587 SER A N 1
ATOM 4673 C CA . SER A 1 587 ? 21.923 -5.972 -8.587 1.00 85.19 587 SER A CA 1
ATOM 4674 C C . SER A 1 587 ? 21.467 -6.744 -9.826 1.00 85.19 587 SER A C 1
ATOM 4676 O O . SER A 1 587 ? 20.507 -6.328 -10.468 1.00 85.19 587 SER A O 1
ATOM 4678 N N . GLY A 1 588 ? 22.110 -7.870 -10.156 1.00 81.56 588 GLY A N 1
ATOM 4679 C CA . GLY A 1 588 ? 21.765 -8.677 -11.329 1.00 81.56 588 GLY A CA 1
ATOM 4680 C C . GLY A 1 588 ? 20.434 -9.404 -11.149 1.00 81.56 588 GLY A C 1
ATOM 4681 O O . GLY A 1 588 ? 19.552 -9.324 -12.006 1.00 81.56 588 GLY A O 1
ATOM 4682 N N . ARG A 1 589 ? 20.237 -10.044 -9.992 1.00 84.19 589 ARG A N 1
ATOM 4683 C CA . ARG A 1 589 ? 18.963 -10.678 -9.619 1.00 84.19 589 ARG A CA 1
ATOM 4684 C C . ARG A 1 589 ? 17.844 -9.655 -9.473 1.00 84.19 589 ARG A C 1
ATOM 4686 O O . ARG A 1 589 ? 16.717 -9.941 -9.865 1.00 84.19 589 ARG A O 1
ATOM 4693 N N . SER A 1 590 ? 18.145 -8.469 -8.944 1.00 88.94 590 SER A N 1
ATOM 4694 C CA . SER A 1 590 ? 17.176 -7.372 -8.852 1.00 88.94 590 SER A CA 1
ATOM 4695 C C . SER A 1 590 ? 16.772 -6.876 -10.235 1.00 88.94 590 SER A C 1
ATOM 4697 O O . SER A 1 590 ? 15.583 -6.769 -10.516 1.00 88.94 590 SER A O 1
ATOM 4699 N N . ALA A 1 591 ? 17.732 -6.659 -11.138 1.00 85.25 591 ALA A N 1
ATOM 4700 C CA . ALA A 1 591 ? 17.444 -6.281 -12.518 1.00 85.25 591 ALA A CA 1
ATOM 4701 C C . ALA A 1 591 ? 16.593 -7.338 -13.236 1.00 85.25 591 ALA A C 1
ATOM 4703 O O . ALA A 1 591 ? 15.619 -6.990 -13.908 1.00 85.25 591 ALA A O 1
ATOM 4704 N N . TRP A 1 592 ? 16.897 -8.624 -13.038 1.00 85.69 592 TRP A N 1
ATOM 4705 C CA . TRP A 1 592 ? 16.083 -9.724 -13.554 1.00 85.69 592 TRP A CA 1
ATOM 4706 C C . TRP A 1 592 ? 14.651 -9.694 -13.000 1.00 85.69 592 TRP A C 1
ATOM 4708 O O . TRP A 1 592 ? 13.699 -9.725 -13.779 1.00 85.69 592 TRP A O 1
ATOM 4718 N N . LEU A 1 593 ? 14.483 -9.558 -11.680 1.00 89.44 593 LEU A N 1
ATOM 4719 C CA . LEU A 1 593 ? 13.169 -9.503 -11.035 1.00 89.44 593 LEU A CA 1
ATOM 4720 C C . LEU A 1 593 ? 12.345 -8.300 -11.514 1.00 89.44 593 LEU A C 1
ATOM 4722 O O . LEU A 1 593 ? 11.165 -8.446 -11.825 1.00 89.44 593 LEU A O 1
ATOM 4726 N N . LEU A 1 594 ? 12.958 -7.119 -11.620 1.00 91.50 594 LEU A N 1
ATOM 4727 C CA . LEU A 1 594 ? 12.306 -5.916 -12.146 1.00 91.50 594 LEU A CA 1
ATOM 4728 C C . LEU A 1 594 ? 11.868 -6.116 -13.597 1.00 91.50 594 LEU A C 1
ATOM 4730 O O . LEU A 1 594 ? 10.748 -5.768 -13.955 1.00 91.50 594 LEU A O 1
ATOM 4734 N N . THR A 1 595 ? 12.718 -6.724 -14.421 1.00 87.12 595 THR A N 1
ATOM 4735 C CA . THR A 1 595 ? 12.394 -7.021 -15.821 1.00 87.12 595 THR A CA 1
ATOM 4736 C C . THR A 1 595 ? 11.223 -8.002 -15.918 1.00 87.12 595 THR A C 1
ATOM 4738 O O . THR A 1 595 ? 10.273 -7.761 -16.664 1.00 87.12 595 THR A O 1
ATOM 4741 N N . LEU A 1 596 ? 11.235 -9.063 -15.105 1.00 87.38 596 LEU A N 1
ATOM 4742 C CA . LEU A 1 596 ? 10.137 -10.022 -15.014 1.00 87.38 596 LEU A CA 1
ATOM 4743 C C . LEU A 1 596 ? 8.829 -9.332 -14.589 1.00 87.38 596 LEU A C 1
ATOM 4745 O O . LEU A 1 596 ? 7.802 -9.511 -15.237 1.00 87.38 596 LEU A O 1
ATOM 4749 N N . LEU A 1 597 ? 8.862 -8.491 -13.553 1.00 91.81 597 LEU A N 1
ATOM 4750 C CA . LEU A 1 597 ? 7.697 -7.740 -13.067 1.00 91.81 597 LEU A CA 1
ATOM 4751 C C . LEU A 1 597 ? 7.155 -6.724 -14.088 1.00 91.81 597 LEU A C 1
ATOM 4753 O O . LEU A 1 597 ? 5.944 -6.493 -14.159 1.00 91.81 597 LEU A O 1
ATOM 4757 N N . ALA A 1 598 ? 8.039 -6.116 -14.877 1.00 90.25 598 ALA A N 1
ATOM 4758 C CA . ALA A 1 598 ? 7.680 -5.130 -15.888 1.00 90.25 598 ALA A CA 1
ATOM 4759 C C . ALA A 1 598 ? 6.994 -5.760 -17.110 1.00 90.25 598 ALA A C 1
ATOM 4761 O O . ALA A 1 598 ? 5.978 -5.233 -17.567 1.00 90.25 598 ALA A O 1
ATOM 4762 N N . TYR A 1 599 ? 7.523 -6.881 -17.615 1.00 87.19 599 TYR A N 1
ATOM 4763 C CA . TYR A 1 599 ? 7.130 -7.432 -18.921 1.00 87.19 599 TYR A CA 1
ATOM 4764 C C . TYR A 1 599 ? 6.422 -8.795 -18.856 1.00 87.19 599 TYR A C 1
ATOM 4766 O O . TYR A 1 599 ? 5.729 -9.163 -19.801 1.00 87.19 599 TYR A O 1
ATOM 4774 N N . GLY A 1 600 ? 6.547 -9.538 -17.752 1.00 87.25 600 GLY A N 1
ATOM 4775 C CA . GLY A 1 600 ? 5.873 -10.827 -17.552 1.00 87.25 600 GLY A CA 1
ATOM 4776 C C . GLY A 1 600 ? 4.476 -10.720 -16.928 1.00 87.25 600 GLY A C 1
ATOM 4777 O O . GLY A 1 600 ? 3.729 -11.700 -16.912 1.00 87.25 600 GLY A O 1
ATOM 4778 N N . PHE A 1 601 ? 4.092 -9.545 -16.415 1.00 90.25 601 PHE A N 1
ATOM 4779 C CA . PHE A 1 601 ? 2.780 -9.355 -15.801 1.00 90.25 601 PHE A CA 1
ATOM 4780 C C . PHE A 1 601 ? 1.673 -9.310 -16.858 1.00 90.25 601 PHE A C 1
ATOM 4782 O O . PHE A 1 601 ? 1.634 -8.417 -17.705 1.00 90.25 601 PHE A O 1
ATOM 4789 N N . VAL A 1 602 ? 0.736 -10.252 -16.763 1.00 88.19 602 VAL A N 1
ATOM 4790 C CA . VAL A 1 602 ? -0.466 -10.301 -17.595 1.00 88.19 602 VAL A CA 1
ATOM 4791 C C . VAL A 1 602 ? -1.676 -10.007 -16.723 1.00 88.19 602 VAL A C 1
ATOM 4793 O O . VAL A 1 602 ? -2.046 -10.799 -15.853 1.00 88.19 602 VAL A O 1
ATOM 4796 N N . GLU A 1 603 ? -2.304 -8.862 -16.977 1.00 83.25 603 GLU A N 1
ATOM 4797 C CA . GLU A 1 603 ? -3.527 -8.459 -16.294 1.00 83.25 603 GLU A CA 1
ATOM 4798 C C . GLU A 1 603 ? -4.651 -9.457 -16.611 1.00 83.25 603 GLU A C 1
ATOM 4800 O O . GLU A 1 603 ? -5.037 -9.653 -17.768 1.00 83.25 603 GLU A O 1
ATOM 4805 N N . GLN A 1 604 ? -5.182 -10.112 -15.579 1.00 72.19 604 GLN A N 1
ATOM 4806 C CA . GLN A 1 604 ? -6.392 -10.908 -15.728 1.00 72.19 604 GLN A CA 1
ATOM 4807 C C . GLN A 1 604 ? -7.577 -9.958 -15.841 1.00 72.19 604 GLN A C 1
ATOM 4809 O O . GLN A 1 604 ? -8.012 -9.389 -14.845 1.00 72.19 604 GLN A O 1
ATOM 4814 N N . ARG A 1 605 ? -8.148 -9.827 -17.037 1.00 58.12 605 ARG A N 1
ATOM 4815 C CA . ARG A 1 605 ? -9.482 -9.236 -17.151 1.00 58.12 605 ARG A CA 1
ATOM 4816 C C . ARG A 1 605 ? -10.483 -10.192 -16.513 1.00 58.12 605 ARG A C 1
ATOM 4818 O O . ARG A 1 605 ? -10.490 -11.386 -16.828 1.00 58.12 605 ARG A O 1
ATOM 4825 N N . SER A 1 606 ? -11.302 -9.686 -15.597 1.00 49.41 606 SER A N 1
ATOM 4826 C CA . SER A 1 606 ? -12.420 -10.443 -15.051 1.00 49.41 606 SER A CA 1
ATOM 4827 C C . SER A 1 606 ? -13.326 -10.876 -16.211 1.00 49.41 606 SER A C 1
ATOM 4829 O O . SER A 1 606 ? -13.849 -10.065 -16.968 1.00 49.41 606 SER A O 1
ATOM 4831 N N . VAL A 1 607 ? -13.482 -12.191 -16.384 1.00 42.59 607 VAL A N 1
ATOM 4832 C CA . VAL A 1 607 ? -14.343 -12.793 -17.423 1.00 42.59 607 VAL A CA 1
ATOM 4833 C C . VAL A 1 607 ? -15.822 -12.418 -17.212 1.00 42.59 607 VAL A C 1
ATOM 4835 O O . VAL A 1 607 ? -16.637 -12.589 -18.103 1.00 42.59 607 VAL A O 1
ATOM 4838 N N . GLU A 1 608 ? -16.167 -11.850 -16.056 1.00 40.66 608 GLU A N 1
ATOM 4839 C CA . GLU A 1 608 ? -17.525 -11.435 -15.690 1.00 40.66 608 GLU A CA 1
ATOM 4840 C C . GLU A 1 608 ? -17.971 -10.102 -16.330 1.00 40.66 608 GLU A C 1
ATOM 4842 O O . GLU A 1 608 ? -19.114 -9.702 -16.130 1.00 40.66 608 GLU A O 1
ATOM 4847 N N . ALA A 1 609 ? -17.112 -9.428 -17.108 1.00 32.22 609 ALA A N 1
ATOM 4848 C CA . ALA A 1 609 ? -17.437 -8.186 -17.825 1.00 32.22 609 ALA A CA 1
ATOM 4849 C C . ALA A 1 609 ? -17.645 -8.361 -19.351 1.00 32.22 609 ALA A C 1
ATOM 4851 O O . ALA A 1 609 ? -17.626 -7.366 -20.078 1.00 32.22 609 ALA A O 1
ATOM 4852 N N . ALA A 1 610 ? -17.813 -9.598 -19.840 1.00 27.45 610 ALA A N 1
ATOM 4853 C CA . ALA A 1 610 ? -18.094 -9.914 -21.248 1.00 27.45 610 ALA A CA 1
ATOM 4854 C C . ALA A 1 610 ? -19.501 -10.489 -21.446 1.00 27.45 610 ALA A C 1
ATOM 4856 O O . ALA A 1 610 ? -19.870 -11.414 -20.684 1.00 27.45 610 ALA A O 1
#

Radius of gyration: 27.9 Å; chains: 1; bounding box: 72×59×86 Å

Foldseek 3Di:
DFQLCCPPQVVVDDDPQWDDALAQRDIDGNDDDPVSVVSVLVVCLVPQHKDKDFAFDDPPPPVDTDTPDIDIDGNCVVVDDPDPDDPPPPPPPPPPPPPAPADVLLVVLVVLLVVLLVLLCVLCPVRCVVLNVLSVVVVVVQQDPVNLRVLVCVCPPDHDPVSVVVSVVVSVVSSVQSVVQSVLSLQLCQQQRAQGPVNVVDDHDDDPRHNNHNNLLQLLLLLQLCLLLVLCLVLLQQVLLVVLQQDWFDWDFPPPVDLFPDLVLVVRLVRPPPDSDDDDPVSVVRGQRRAREHEDCPDDFADDLRYTYHHPLLLQFLLALQRFSLCNLLRVLLNVPVVVLVVLLVVLLVVCVVCVQDFLVRLLGDTDGGLSSLLSSLVSLLLLLVVCVVLDDVRSVVLRNGVNNSSVVSCVVCVVVLSLLLSLLLSCVAQVVVPLQLSLLNVQSNCLPPPCCVVCVVSNVLSSLSNNLLVQPSPRPSLVVSLVSVLVNLVDPLSCLNHPCSVVVNVCSVVCSVVSSSSNSSCVSSSSSCSSRVDRPSSSCSSPDWPDDLVVQPDQDPDPRDRGDAAAIAHLSVLSSVSSSDSTRGNVSSSVNSNNSSPRHDHDDDPVVD

Sequence (610 aa):
MYNELQTELFSKLKLGDGWLTLGYYNFVFFLESDDEVSLLIDFCHRNDCRAEIWHVLDESDIADIRCDKIDYIDPTEDQTGPGASPYQPLVFEHPKLLKTSIDSIVKQAFQEFHALREICRFRANGKLKPLIADVARISDYLPTPDSIASFQEAYGTAPTENERERANIAALTFRDQILATNAGLTRQTSQALSGSPPLLQTECQFLPHSLLGTATASLALRNLAHFIISSVNDANYNFAFEQRLAGNIDAVTPDNNELQPSGTETALFEGISLSSARPTADAEQHLTPSPITYFSARDGFRFGVFTNSAPLPCISGCNSKQWNLATISHELSHRIITPKIQRLLIETMPVAARNPDDTVKELCRKTVDTVADAARTLLINAITLREAMRLGPDRFESAVRDPTEFISNGITQNEHNIEERLVHIFDFYHFYSQDSEAYTSSIWQSWAVQPSIATKFEEYIERTAVALASRHFGAKNWIELTIEDFEQCSAKEHFWHQSLYREKLEAYIRANKEGIGVRLRRNWPLLALFFLVFRSKRLAELANRESRETSSAKALVLADDSGLEFPQFSNPLKVARNFGDGKIPDSGRSAWLLTLLAYGFVEQRSVEAA